Protein AF-M7TIU5-F1 (afdb_monomer_lite)

Structure (mmCIF, N/CA/C/O backbone):
data_AF-M7TIU5-F1
#
_entry.id   AF-M7TIU5-F1
#
loop_
_atom_site.group_PDB
_atom_site.id
_atom_site.type_symbol
_atom_site.label_atom_id
_atom_site.label_alt_id
_atom_site.label_comp_id
_atom_site.label_asym_id
_atom_site.label_entity_id
_atom_site.label_seq_id
_atom_site.pdbx_PDB_ins_code
_atom_site.Cartn_x
_atom_site.Cartn_y
_atom_site.Cartn_z
_atom_site.occupancy
_atom_site.B_iso_or_equiv
_atom_site.auth_seq_id
_atom_site.auth_comp_id
_atom_site.auth_asym_id
_atom_site.auth_atom_id
_atom_site.pdbx_PDB_model_num
ATOM 1 N N . MET A 1 1 ? -27.147 -1.876 1.266 1.00 72.75 1 MET A N 1
ATOM 2 C CA . MET A 1 1 ? -27.639 -2.413 2.553 1.00 72.75 1 MET A CA 1
ATOM 3 C C . MET A 1 1 ? -26.630 -2.234 3.693 1.00 72.75 1 MET A C 1
ATOM 5 O O . MET A 1 1 ? -26.844 -1.368 4.529 1.00 72.75 1 MET A O 1
ATOM 9 N N . LEU A 1 2 ? -25.518 -2.991 3.741 1.00 89.19 2 LEU A N 1
ATOM 10 C CA . LEU A 1 2 ? -24.588 -2.987 4.895 1.00 89.19 2 LEU A CA 1
ATOM 11 C C . LEU A 1 2 ? -24.022 -1.600 5.263 1.00 89.19 2 LEU A C 1
ATOM 13 O O . LEU A 1 2 ? -24.042 -1.226 6.431 1.00 89.19 2 LEU A O 1
ATOM 17 N N . LEU A 1 3 ? -23.571 -0.813 4.278 1.00 93.88 3 LEU A N 1
ATOM 18 C CA . LEU A 1 3 ? -23.063 0.546 4.515 1.00 93.88 3 LEU A CA 1
ATOM 19 C C . LEU A 1 3 ? -24.138 1.484 5.096 1.00 93.88 3 LEU A C 1
ATOM 21 O O . LEU A 1 3 ? -23.845 2.288 5.974 1.00 93.88 3 LEU A O 1
ATOM 25 N N . GLU A 1 4 ? -25.390 1.371 4.649 1.00 94.62 4 GLU A N 1
ATOM 26 C CA . GLU A 1 4 ? -26.491 2.223 5.123 1.00 94.62 4 GLU A CA 1
ATOM 27 C C . GLU A 1 4 ? -26.908 1.870 6.557 1.00 94.62 4 GLU A C 1
ATOM 29 O O . GLU A 1 4 ? -27.302 2.755 7.314 1.00 94.62 4 GLU A O 1
ATOM 34 N N . GLU A 1 5 ? -26.800 0.592 6.937 1.00 94.81 5 GLU A N 1
ATOM 35 C CA . GLU A 1 5 ? -26.970 0.123 8.317 1.00 94.81 5 GLU A CA 1
ATOM 36 C C . GLU A 1 5 ? -25.846 0.653 9.214 1.00 94.81 5 GLU A C 1
ATOM 38 O O . GLU A 1 5 ? -26.115 1.324 10.209 1.00 94.81 5 GLU A O 1
ATOM 43 N N . ALA A 1 6 ? -24.585 0.469 8.809 1.00 95.56 6 ALA A N 1
ATOM 44 C CA . ALA A 1 6 ? -23.428 0.977 9.543 1.00 95.56 6 ALA A CA 1
ATOM 45 C C . ALA A 1 6 ? -23.491 2.504 9.735 1.00 95.56 6 ALA A C 1
ATOM 47 O O . ALA A 1 6 ? -23.282 3.001 10.840 1.00 95.56 6 ALA A O 1
ATOM 48 N N . GLN A 1 7 ? -23.874 3.255 8.698 1.00 95.69 7 GLN A N 1
ATOM 49 C CA . GLN A 1 7 ? -24.090 4.701 8.787 1.00 95.69 7 GLN A CA 1
ATOM 50 C C . GLN A 1 7 ? -25.303 5.093 9.657 1.00 95.69 7 GLN A C 1
ATOM 52 O O . GLN A 1 7 ? -25.288 6.166 10.263 1.00 95.69 7 GLN A O 1
ATOM 57 N N . ARG A 1 8 ? -26.364 4.273 9.739 1.00 94.56 8 ARG A N 1
ATOM 58 C CA . ARG A 1 8 ? -27.481 4.503 10.679 1.00 94.56 8 ARG A CA 1
ATOM 59 C C . ARG A 1 8 ? -27.038 4.278 12.126 1.00 94.56 8 ARG A C 1
ATOM 61 O O . ARG A 1 8 ? -27.299 5.141 12.964 1.00 94.56 8 ARG A O 1
ATOM 68 N N . LEU A 1 9 ? -26.310 3.194 12.396 1.00 93.19 9 LEU A N 1
ATOM 69 C CA . LEU A 1 9 ? -25.728 2.908 13.709 1.00 93.19 9 LEU A CA 1
ATOM 70 C C . LEU A 1 9 ? -24.733 3.999 14.138 1.00 93.19 9 LEU A C 1
ATOM 72 O O . LEU A 1 9 ? -24.820 4.501 15.257 1.00 93.19 9 LEU A O 1
ATOM 76 N N . HIS A 1 10 ? -23.850 4.432 13.233 1.00 94.44 10 HIS A N 1
ATOM 77 C CA . HIS A 1 10 ? -22.884 5.510 13.473 1.00 94.44 10 HIS A CA 1
ATOM 78 C C . HIS A 1 10 ? -23.578 6.814 13.871 1.00 94.44 10 HIS A C 1
ATOM 80 O O . HIS A 1 10 ? -23.267 7.367 14.924 1.00 94.44 10 HIS A O 1
ATOM 86 N N . ARG A 1 11 ? -24.602 7.249 13.120 1.00 91.62 11 ARG A N 1
ATOM 87 C CA . ARG A 1 11 ? -25.400 8.437 13.476 1.00 91.62 11 ARG A CA 1
ATOM 88 C C . ARG A 1 11 ? -26.103 8.301 14.829 1.00 91.62 11 ARG A C 1
ATOM 90 O O . ARG A 1 11 ? -26.187 9.288 15.555 1.00 91.62 11 ARG A O 1
ATOM 97 N N . SER A 1 12 ? -26.572 7.105 15.190 1.00 88.81 12 SER A N 1
ATOM 98 C CA . SER A 1 12 ? -27.166 6.844 16.509 1.00 88.81 12 SER A CA 1
ATOM 99 C C . SER A 1 12 ? -26.137 6.996 17.636 1.00 88.81 12 SER A C 1
ATOM 101 O O . SER A 1 12 ? -26.387 7.699 18.614 1.00 88.81 12 SER A O 1
ATOM 103 N N . LEU A 1 13 ? -24.955 6.392 17.479 1.00 84.81 13 LEU A N 1
ATOM 104 C CA . LEU A 1 13 ? -23.859 6.457 18.453 1.00 84.81 13 LEU A CA 1
ATOM 105 C C . LEU A 1 13 ? -23.198 7.846 18.520 1.00 84.81 13 LEU A C 1
ATOM 107 O O . LEU A 1 13 ? -22.688 8.232 19.568 1.00 84.81 13 LEU A O 1
ATOM 111 N N . ALA A 1 14 ? -23.245 8.632 17.443 1.00 81.12 14 ALA A N 1
ATOM 112 C CA . ALA A 1 14 ? -22.856 10.040 17.448 1.00 81.12 14 ALA A CA 1
ATOM 113 C C . ALA A 1 14 ? -23.905 10.928 18.150 1.00 81.12 14 ALA A C 1
ATOM 115 O O . ALA A 1 14 ? -23.550 11.871 18.855 1.00 81.12 14 ALA A O 1
ATOM 116 N N . ALA A 1 15 ? -25.201 10.621 18.017 1.00 77.56 15 ALA A N 1
ATOM 117 C CA . ALA A 1 15 ? -26.271 11.382 18.664 1.00 77.56 15 ALA A CA 1
ATOM 118 C C . ALA A 1 15 ? -26.280 11.233 20.197 1.00 77.56 15 ALA A C 1
ATOM 120 O O . ALA A 1 15 ? -26.598 12.198 20.894 1.00 77.56 15 ALA A O 1
ATOM 121 N N . THR A 1 16 ? -25.886 10.071 20.732 1.00 72.25 16 THR A N 1
ATOM 122 C CA . THR A 1 16 ? -25.720 9.861 22.184 1.00 72.25 16 THR A CA 1
ATOM 123 C C . THR A 1 16 ? -24.448 10.509 22.748 1.00 72.25 16 THR A C 1
ATOM 125 O O . THR A 1 16 ? -24.384 10.786 23.943 1.00 72.25 16 THR A O 1
ATOM 128 N N . ARG A 1 17 ? -23.463 10.849 21.904 1.00 67.06 17 ARG A N 1
ATOM 129 C CA . ARG A 1 17 ? -22.182 11.482 22.288 1.00 67.06 17 ARG A CA 1
ATOM 130 C C . ARG A 1 17 ? -22.240 12.997 22.536 1.00 67.06 17 ARG A C 1
ATOM 132 O O . ARG A 1 17 ? -21.209 13.652 22.588 1.00 67.06 17 ARG A O 1
ATOM 139 N N . ARG A 1 18 ? -23.428 13.577 22.739 1.00 63.16 18 ARG A N 1
ATOM 140 C CA . ARG A 1 18 ? -23.609 15.025 22.998 1.00 63.16 18 ARG A CA 1
ATOM 141 C C . ARG A 1 18 ? -23.139 15.505 24.385 1.00 63.16 18 ARG A C 1
ATOM 143 O O . ARG A 1 18 ? -23.271 16.689 24.678 1.00 63.16 18 ARG A O 1
ATOM 150 N N . SER A 1 19 ? -22.608 14.621 25.234 1.00 61.06 19 SER A N 1
ATOM 151 C CA . SER A 1 19 ? -21.967 14.991 26.504 1.00 61.06 19 SER A CA 1
ATOM 152 C C . SER A 1 19 ? -20.455 15.188 26.300 1.00 61.06 19 SER A C 1
ATOM 154 O O . SER A 1 19 ? -19.825 14.314 25.702 1.00 61.06 19 SER A O 1
ATOM 156 N N . PRO A 1 20 ? -19.845 16.280 26.803 1.00 59.72 20 PRO A N 1
ATOM 157 C CA . PRO A 1 20 ? -18.478 16.682 26.445 1.00 59.72 20 PRO A CA 1
ATOM 158 C C . PRO A 1 20 ? -17.355 15.750 26.936 1.00 59.72 20 PRO A C 1
ATOM 160 O O . PRO A 1 20 ? -16.221 15.911 26.500 1.00 59.72 20 PRO A O 1
ATOM 163 N N . ASN A 1 21 ? -17.648 14.778 27.809 1.00 64.69 21 ASN A N 1
ATOM 164 C CA . ASN A 1 21 ? -16.647 13.931 28.478 1.00 64.69 21 ASN A CA 1
ATOM 165 C C . ASN A 1 21 ? -16.698 12.441 28.066 1.00 64.69 21 ASN A C 1
ATOM 167 O O . ASN A 1 21 ? -16.231 11.583 28.814 1.00 64.69 21 ASN A O 1
ATOM 171 N N . ILE A 1 22 ? -17.297 12.090 26.920 1.00 70.44 22 ILE A N 1
ATOM 172 C CA . ILE A 1 22 ? -17.420 10.682 26.494 1.00 70.44 22 ILE A CA 1
ATOM 173 C C . ILE A 1 22 ? -16.153 10.211 25.761 1.00 70.44 22 ILE A C 1
ATOM 175 O O . ILE A 1 22 ? -15.922 10.560 24.603 1.00 70.44 22 ILE A O 1
ATOM 179 N N . ILE A 1 23 ? -15.376 9.350 26.427 1.00 83.25 23 ILE A N 1
ATOM 180 C CA . ILE A 1 23 ? -14.294 8.559 25.821 1.00 83.25 23 ILE A CA 1
ATOM 181 C C . ILE A 1 23 ? -14.891 7.648 24.725 1.00 83.25 23 ILE A C 1
ATOM 183 O O . ILE A 1 23 ? -15.934 7.026 24.953 1.00 83.25 23 ILE A O 1
ATOM 187 N N . PRO A 1 24 ? -14.283 7.544 23.528 1.00 90.81 24 PRO A N 1
ATOM 188 C CA . PRO A 1 24 ? -14.736 6.614 22.501 1.00 90.81 24 PRO A CA 1
ATOM 189 C C . PRO A 1 24 ? -14.541 5.155 22.926 1.00 90.81 24 PRO A C 1
ATOM 191 O O . PRO A 1 24 ? -13.489 4.790 23.437 1.00 90.81 24 PRO A O 1
ATOM 194 N N . THR A 1 25 ? -15.530 4.304 22.647 1.00 92.06 25 THR A N 1
ATOM 195 C CA . THR A 1 25 ? -15.386 2.845 22.770 1.00 92.06 25 THR A CA 1
ATOM 196 C C . THR A 1 25 ? -14.756 2.238 21.510 1.00 92.06 25 THR A C 1
ATOM 198 O O . THR A 1 25 ? -14.868 2.805 20.415 1.00 92.06 25 THR A O 1
ATOM 201 N N . LEU A 1 26 ? -14.125 1.069 21.654 1.00 94.69 26 LEU A N 1
ATOM 202 C CA . LEU A 1 26 ? -13.448 0.354 20.567 1.00 94.69 26 LEU A CA 1
ATOM 203 C C . LEU A 1 26 ? -14.392 0.024 19.401 1.00 94.69 26 LEU A C 1
ATOM 205 O O . LEU A 1 26 ? -14.010 0.155 18.240 1.00 94.69 26 LEU A O 1
ATOM 209 N N . GLU A 1 27 ? -15.635 -0.348 19.700 1.00 93.94 27 GLU A N 1
ATOM 210 C CA . GLU A 1 27 ? -16.649 -0.749 18.719 1.00 93.94 27 GLU A CA 1
ATOM 211 C C . GLU A 1 27 ? -17.009 0.417 17.788 1.00 93.94 27 GLU A C 1
ATOM 213 O O . GLU A 1 27 ? -17.284 0.214 16.608 1.00 93.94 27 GLU A O 1
ATOM 218 N N . PHE A 1 28 ? -16.956 1.660 18.283 1.00 93.81 28 PHE A N 1
ATOM 219 C CA . PHE A 1 28 ? -17.175 2.845 17.453 1.00 93.81 28 PHE A CA 1
ATOM 220 C C . PHE A 1 28 ? -15.957 3.161 16.573 1.00 93.81 28 PHE A C 1
ATOM 222 O O . PHE A 1 28 ? -16.129 3.499 15.405 1.00 93.81 28 PHE A O 1
ATOM 229 N N . CYS A 1 29 ? -14.732 2.973 17.080 1.00 96.06 29 CYS A N 1
ATOM 230 C CA . CYS A 1 29 ? -13.514 3.072 16.266 1.00 96.06 29 CYS A CA 1
ATOM 231 C C . CYS A 1 29 ? -13.527 2.033 15.126 1.00 96.06 29 CYS A C 1
ATOM 233 O O . CYS A 1 29 ? -13.230 2.361 13.976 1.00 96.06 29 CYS A O 1
ATOM 235 N N . GLN A 1 30 ? -13.938 0.796 15.430 1.00 97.00 30 GLN A N 1
ATOM 236 C CA . GLN A 1 30 ? -14.136 -0.280 14.455 1.00 97.00 30 GLN A CA 1
ATOM 237 C C . GLN A 1 30 ? -15.261 0.040 13.456 1.00 97.00 30 GLN A C 1
ATOM 239 O O . GLN A 1 30 ? -15.095 -0.205 12.263 1.00 97.00 30 GLN A O 1
ATOM 244 N N . LEU A 1 31 ? -16.377 0.626 13.904 1.00 97.19 31 LEU A N 1
ATOM 245 C CA . LEU A 1 31 ? -17.494 1.018 13.039 1.00 97.19 31 LEU A CA 1
ATOM 246 C C . LEU A 1 31 ? -17.096 2.114 12.039 1.00 97.19 31 LEU A C 1
ATOM 248 O O . LEU A 1 31 ? -17.361 1.969 10.845 1.00 97.19 31 LEU A O 1
ATOM 252 N N . SER A 1 32 ? -16.422 3.175 12.488 1.00 97.69 32 SER A N 1
ATOM 253 C CA . SER A 1 32 ? -15.904 4.219 11.593 1.00 97.69 32 SER A CA 1
ATOM 254 C C . SER A 1 32 ? -14.872 3.657 10.609 1.00 97.69 32 SER A C 1
ATOM 256 O O . SER A 1 32 ? -14.921 3.972 9.419 1.00 97.69 32 SER A O 1
ATOM 258 N N . PHE A 1 33 ? -14.002 2.743 11.057 1.00 98.31 33 PHE A N 1
ATOM 259 C CA . PHE A 1 33 ? -13.060 2.047 10.177 1.00 98.31 33 PHE A CA 1
ATOM 260 C C . PHE A 1 33 ? -13.762 1.146 9.141 1.00 98.31 33 PHE A C 1
ATOM 262 O O . PHE A 1 33 ? -13.376 1.128 7.973 1.00 98.31 33 PHE A O 1
ATOM 269 N N . PHE A 1 34 ? -14.838 0.453 9.520 1.00 98.06 34 PHE A N 1
ATOM 270 C CA . PHE A 1 34 ? -15.660 -0.342 8.600 1.00 98.06 34 PHE A CA 1
ATOM 271 C C . PHE A 1 34 ? -16.375 0.530 7.554 1.00 98.06 34 PHE A C 1
ATOM 273 O O . PHE A 1 34 ? -16.419 0.176 6.373 1.00 98.06 34 PHE A O 1
ATOM 280 N N . ILE A 1 35 ? -16.890 1.698 7.954 1.00 98.25 35 ILE A N 1
ATOM 281 C CA . ILE A 1 35 ? -17.507 2.669 7.036 1.00 98.25 35 ILE A CA 1
ATOM 282 C C . ILE A 1 35 ? -16.455 3.244 6.071 1.00 98.25 35 ILE A C 1
ATOM 284 O O . ILE A 1 35 ? -16.725 3.342 4.871 1.00 98.25 35 ILE A O 1
ATOM 288 N N . TYR A 1 36 ? -15.236 3.531 6.549 1.00 97.81 36 TYR A N 1
ATOM 289 C CA . TYR A 1 36 ? -14.087 3.834 5.687 1.00 97.81 36 TYR A CA 1
ATOM 290 C C . TYR A 1 36 ? -13.834 2.714 4.668 1.00 97.81 36 TYR A C 1
ATOM 292 O O . TYR A 1 36 ? -13.781 2.997 3.471 1.00 97.81 36 TYR A O 1
ATOM 300 N N . ALA A 1 37 ? -13.713 1.460 5.113 1.00 96.12 37 ALA A N 1
ATOM 301 C CA . ALA A 1 37 ? -13.405 0.326 4.244 1.00 96.12 37 ALA A CA 1
ATOM 302 C C . ALA A 1 37 ? -14.476 0.133 3.154 1.00 96.12 37 ALA A C 1
ATOM 304 O O . ALA A 1 37 ? -14.145 -0.080 1.987 1.00 96.12 37 ALA A O 1
ATOM 305 N N . CYS A 1 38 ? -15.754 0.311 3.502 1.00 96.00 38 CYS A N 1
ATOM 306 C CA . CYS A 1 38 ? -16.856 0.328 2.540 1.00 96.00 38 CYS A CA 1
ATOM 307 C C . CYS A 1 38 ? -16.714 1.465 1.512 1.00 96.00 38 CYS A C 1
ATOM 309 O O . CYS A 1 38 ? -16.858 1.232 0.313 1.00 96.00 38 CYS A O 1
ATOM 311 N N . HIS A 1 39 ? -16.408 2.692 1.947 1.00 95.62 39 HIS A N 1
ATOM 312 C CA . HIS A 1 39 ? -16.199 3.814 1.026 1.00 95.62 39 HIS A CA 1
ATOM 313 C C . HIS A 1 39 ? -14.940 3.662 0.162 1.00 95.62 39 HIS A C 1
ATOM 315 O O . HIS A 1 39 ? -14.949 4.105 -0.984 1.00 95.62 39 HIS A O 1
ATOM 321 N N . ALA A 1 40 ? -13.887 3.017 0.668 1.00 93.12 40 ALA A N 1
ATOM 322 C CA . ALA A 1 40 ? -12.690 2.692 -0.100 1.00 93.12 40 ALA A CA 1
ATOM 323 C C . ALA A 1 40 ? -12.988 1.643 -1.185 1.00 93.12 40 ALA A C 1
ATOM 325 O O . ALA A 1 40 ? -12.634 1.855 -2.340 1.00 93.12 40 ALA A O 1
ATOM 326 N N . ALA A 1 41 ? -13.711 0.568 -0.848 1.00 90.81 41 ALA A N 1
ATOM 327 C CA . ALA A 1 41 ? -14.136 -0.457 -1.806 1.00 90.81 41 ALA A CA 1
ATOM 328 C C . ALA A 1 41 ? -15.077 0.088 -2.901 1.00 90.81 41 ALA A C 1
ATOM 330 O O . ALA A 1 41 ? -15.051 -0.391 -4.032 1.00 90.81 41 ALA A O 1
ATOM 331 N N . LEU A 1 42 ? -15.875 1.114 -2.581 1.00 91.38 42 LEU A N 1
ATOM 332 C CA . LEU A 1 42 ? -16.732 1.838 -3.529 1.00 91.38 42 LEU A CA 1
ATOM 333 C C . LEU A 1 42 ? -16.011 2.974 -4.285 1.00 91.38 42 LEU A C 1
ATOM 335 O O . LEU A 1 42 ? -16.658 3.699 -5.033 1.00 91.38 42 LEU A O 1
ATOM 339 N N . MET A 1 43 ? -14.702 3.175 -4.089 1.00 89.94 43 MET A N 1
ATOM 340 C CA . MET A 1 43 ? -13.922 4.284 -4.675 1.00 89.94 43 MET A CA 1
ATOM 341 C C . MET A 1 43 ? -14.464 5.693 -4.332 1.00 89.94 43 MET A C 1
ATOM 343 O O . MET A 1 43 ? -14.179 6.678 -5.008 1.00 89.94 43 MET A O 1
ATOM 347 N N . HIS A 1 44 ? -15.215 5.838 -3.235 1.00 94.06 44 HIS A N 1
ATOM 348 C CA . HIS A 1 44 ? -15.734 7.121 -2.746 1.00 94.06 44 HIS A CA 1
ATOM 349 C C . HIS A 1 44 ? -14.641 7.887 -1.972 1.00 94.06 44 HIS A C 1
ATOM 351 O O . HIS A 1 44 ? -14.772 8.137 -0.771 1.00 94.06 44 HIS A O 1
ATOM 357 N N . HIS A 1 45 ? -13.542 8.243 -2.647 1.00 92.56 45 HIS A N 1
ATOM 358 C CA . HIS A 1 45 ? -12.270 8.661 -2.036 1.00 92.56 45 HIS A CA 1
ATOM 359 C C . HIS A 1 45 ? -12.400 9.728 -0.932 1.00 92.56 45 HIS A C 1
ATOM 361 O O . HIS A 1 45 ? -11.825 9.563 0.142 1.00 92.56 45 HIS A O 1
ATOM 367 N N . SER A 1 46 ? -13.191 10.786 -1.146 1.00 95.06 46 SER A N 1
ATOM 368 C CA . SER A 1 46 ? -13.384 11.860 -0.156 1.00 95.06 46 SER A CA 1
ATOM 369 C C . SER A 1 46 ? -14.127 11.400 1.105 1.00 95.06 46 SER A C 1
ATOM 371 O O . SER A 1 46 ? -13.795 11.838 2.204 1.00 95.06 46 SER A O 1
ATOM 373 N N . GLN A 1 47 ? -15.100 10.492 0.966 1.00 97.12 47 GLN A N 1
ATOM 374 C CA . GLN A 1 47 ? -15.813 9.897 2.104 1.00 97.12 47 GLN A CA 1
ATOM 375 C C . GLN A 1 47 ? -14.922 8.887 2.833 1.00 97.12 47 GLN A C 1
ATOM 377 O O . GLN A 1 47 ? -14.869 8.880 4.059 1.00 97.12 47 GLN A O 1
ATOM 382 N N . ALA A 1 48 ? -14.153 8.089 2.085 1.00 96.88 48 ALA A N 1
ATOM 383 C CA . ALA A 1 48 ? -13.149 7.200 2.657 1.00 96.88 48 ALA A CA 1
ATOM 384 C C . ALA A 1 48 ? -12.132 7.993 3.499 1.00 96.88 48 ALA A C 1
ATOM 386 O O . ALA A 1 48 ? -11.874 7.628 4.641 1.00 96.88 48 ALA A O 1
ATOM 387 N N . PHE A 1 49 ? -11.619 9.119 2.990 1.00 97.31 49 PHE A N 1
ATOM 388 C CA . PHE A 1 49 ? -10.704 9.981 3.741 1.00 97.31 49 PHE A CA 1
ATOM 389 C C . PHE A 1 49 ? -11.320 10.536 5.033 1.00 97.31 49 PHE A C 1
ATOM 391 O O . PHE A 1 49 ? -10.658 10.537 6.071 1.00 97.31 49 PHE A O 1
ATOM 398 N N . PHE A 1 50 ? -12.583 10.979 4.982 1.00 97.62 50 PHE A N 1
ATOM 399 C CA . PHE A 1 50 ? -13.304 11.491 6.149 1.00 97.62 50 PHE A CA 1
ATOM 400 C C . PHE A 1 50 ? -13.428 10.430 7.252 1.00 97.62 50 PHE A C 1
ATOM 402 O O . PHE A 1 50 ? -12.957 10.652 8.366 1.00 97.62 50 PHE A O 1
ATOM 409 N N . PHE A 1 51 ? -13.982 9.254 6.938 1.00 98.06 51 PHE A N 1
ATOM 410 C CA . PHE A 1 51 ? -14.171 8.190 7.930 1.00 98.06 51 PHE A CA 1
ATOM 411 C C . PHE A 1 51 ? -12.851 7.559 8.396 1.00 98.06 51 PHE A C 1
ATOM 413 O O . PHE A 1 51 ? -12.761 7.116 9.537 1.00 98.06 51 PHE A O 1
ATOM 420 N N . LEU A 1 52 ? -11.803 7.576 7.565 1.00 98.38 52 LEU A N 1
ATOM 421 C CA . LEU A 1 52 ? -10.458 7.163 7.972 1.00 98.38 52 LEU A CA 1
ATOM 422 C C . LEU A 1 52 ? -9.849 8.145 8.978 1.00 98.38 52 LEU A C 1
ATOM 424 O O . LEU A 1 52 ? -9.284 7.713 9.979 1.00 98.38 52 LEU A O 1
ATOM 428 N N . ARG A 1 53 ? -10.004 9.460 8.754 1.00 97.94 53 ARG A N 1
ATOM 429 C CA . ARG A 1 53 ? -9.579 10.477 9.729 1.00 97.94 53 ARG A CA 1
ATOM 430 C C . ARG A 1 53 ? -10.355 10.339 11.031 1.00 97.94 53 ARG A C 1
ATOM 432 O O . ARG A 1 53 ? -9.741 10.354 12.090 1.00 97.94 53 ARG A O 1
ATOM 439 N N . GLU A 1 54 ? -11.673 10.164 10.945 1.00 96.75 54 GLU A N 1
ATOM 440 C CA . GLU A 1 54 ? -12.531 9.955 12.109 1.00 96.75 54 GLU A CA 1
ATOM 441 C C . GLU A 1 54 ? -12.080 8.721 12.906 1.00 96.75 54 GLU A C 1
ATOM 443 O O . GLU A 1 54 ? -11.802 8.842 14.095 1.00 96.75 54 GLU A O 1
ATOM 448 N N . ALA A 1 55 ? -11.903 7.564 12.259 1.00 97.75 55 ALA A N 1
ATOM 449 C CA . ALA A 1 55 ? -11.443 6.339 12.911 1.00 97.75 55 ALA A CA 1
ATOM 450 C C . ALA A 1 55 ? -10.054 6.493 13.566 1.00 97.75 55 ALA A C 1
ATOM 452 O O . ALA A 1 55 ? -9.866 6.046 14.698 1.00 97.75 55 ALA A O 1
ATOM 453 N N . THR A 1 56 ? -9.108 7.179 12.909 1.00 97.50 56 THR A N 1
ATOM 454 C CA . THR A 1 56 ? -7.800 7.515 13.498 1.00 97.50 56 THR A CA 1
ATOM 455 C C . THR A 1 56 ? -7.943 8.420 14.724 1.00 97.50 56 THR A C 1
ATOM 457 O O . THR A 1 56 ? -7.380 8.113 15.772 1.00 97.50 56 THR A O 1
ATOM 460 N N . THR A 1 57 ? -8.711 9.510 14.642 1.00 95.69 57 THR A N 1
ATOM 461 C CA . THR A 1 57 ? -8.911 10.437 15.771 1.00 95.69 57 THR A CA 1
ATOM 462 C C . THR A 1 57 ? -9.638 9.768 16.939 1.00 95.69 57 THR A C 1
ATOM 464 O O . THR A 1 57 ? -9.268 9.985 18.089 1.00 95.69 57 THR A O 1
ATOM 467 N N . LEU A 1 58 ? -10.624 8.910 16.667 1.00 94.62 58 LEU A N 1
ATOM 468 C CA . LEU A 1 58 ? -11.307 8.114 17.687 1.00 94.62 58 LEU A CA 1
ATOM 469 C C . LEU A 1 58 ? -10.354 7.120 18.359 1.00 94.62 58 LEU A C 1
ATOM 471 O O . LEU A 1 58 ? -10.378 6.999 19.580 1.00 94.62 58 LEU A O 1
ATOM 475 N N . TYR A 1 59 ? -9.476 6.461 17.596 1.00 95.62 59 TYR A N 1
ATOM 476 C CA . TYR A 1 59 ? -8.441 5.595 18.160 1.00 95.62 59 TYR A CA 1
ATOM 477 C C . TYR A 1 59 ? -7.439 6.379 19.024 1.00 95.62 59 TYR A C 1
ATOM 479 O O . TYR A 1 59 ? -7.088 5.936 20.111 1.00 95.62 59 TYR A O 1
ATOM 487 N N . MET A 1 60 ? -7.017 7.573 18.597 1.00 93.94 60 MET A N 1
ATOM 488 C CA . MET A 1 60 ? -6.113 8.438 19.374 1.00 93.94 60 MET A CA 1
ATOM 489 C C . MET A 1 60 ? -6.727 8.968 20.684 1.00 93.94 60 MET A C 1
ATOM 491 O O . MET A 1 60 ? -5.994 9.464 21.535 1.00 93.94 60 MET A O 1
ATOM 495 N N . LEU A 1 61 ? -8.050 8.873 20.847 1.00 92.69 61 LEU A N 1
ATOM 496 C CA . LEU A 1 61 ? -8.790 9.259 22.053 1.00 92.69 61 LEU A CA 1
ATOM 497 C C . LEU A 1 61 ? -9.264 8.047 22.885 1.00 92.69 61 LEU A C 1
ATOM 499 O O . LEU A 1 61 ? -9.893 8.229 23.927 1.00 92.69 61 LEU A O 1
ATOM 503 N N . LEU A 1 62 ? -8.990 6.817 22.437 1.00 92.56 62 LEU A N 1
ATOM 504 C CA . LEU A 1 62 ? -9.357 5.572 23.115 1.00 92.56 62 LEU A CA 1
ATOM 505 C C . LEU A 1 62 ? -8.406 5.307 24.292 1.00 92.56 62 LEU A C 1
ATOM 507 O O . LEU A 1 62 ? -7.207 5.116 24.088 1.00 92.56 62 LEU A O 1
ATOM 511 N N . ARG A 1 63 ? -8.945 5.223 25.515 1.00 90.62 63 ARG A N 1
ATOM 512 C CA . ARG A 1 63 ? -8.193 4.773 26.701 1.00 90.62 63 ARG A CA 1
ATOM 513 C C . ARG A 1 63 ? -7.980 3.262 26.638 1.00 90.62 63 ARG A C 1
ATOM 515 O O . ARG A 1 63 ? -8.775 2.479 27.152 1.00 90.62 63 ARG A O 1
ATOM 522 N N . ARG A 1 64 ? -6.927 2.853 25.930 1.00 88.69 64 ARG A N 1
ATOM 523 C CA . ARG A 1 64 ? -6.536 1.451 25.699 1.00 88.69 64 ARG A CA 1
ATOM 524 C C . ARG A 1 64 ? -6.252 0.706 27.008 1.00 88.69 64 ARG A C 1
ATOM 526 O O . ARG A 1 64 ? -6.480 -0.494 27.089 1.00 88.69 64 ARG A O 1
ATOM 533 N N . GLU A 1 65 ? -5.774 1.429 28.011 1.00 87.69 65 GLU A N 1
ATOM 534 C CA . GLU A 1 65 ? -5.477 0.979 29.369 1.00 87.69 65 GLU A CA 1
ATOM 535 C C . GLU A 1 65 ? -6.711 0.560 30.191 1.00 87.69 65 GLU A C 1
ATOM 537 O O . GLU A 1 65 ? -6.564 -0.235 31.115 1.00 87.69 65 GLU A O 1
ATOM 542 N N . ASP A 1 66 ? -7.916 1.021 29.830 1.00 90.75 66 ASP A N 1
ATOM 543 C CA . ASP A 1 66 ? -9.178 0.616 30.475 1.00 90.75 66 ASP A CA 1
ATOM 544 C C . ASP A 1 66 ? -9.771 -0.683 29.890 1.00 90.75 66 ASP A C 1
ATOM 546 O O . ASP A 1 66 ? -10.755 -1.211 30.412 1.00 90.75 66 ASP A O 1
ATOM 550 N N . LEU A 1 67 ? -9.252 -1.164 28.754 1.00 91.44 67 LEU A N 1
ATOM 551 C CA . LEU A 1 67 ? -9.878 -2.239 27.981 1.00 91.44 67 LEU A CA 1
ATOM 552 C C . LEU A 1 67 ? -9.617 -3.624 28.584 1.00 91.44 67 LEU A C 1
ATOM 554 O O . LEU A 1 67 ? -8.526 -3.926 29.068 1.00 91.44 67 LEU A O 1
ATOM 558 N N . ALA A 1 68 ? -10.599 -4.522 28.449 1.00 92.31 68 ALA A N 1
ATOM 559 C CA . ALA A 1 68 ? -10.383 -5.943 28.710 1.00 92.31 68 ALA A CA 1
ATOM 560 C C . ALA A 1 68 ? -9.285 -6.506 27.773 1.00 92.31 68 ALA A C 1
ATOM 562 O O . ALA A 1 68 ? -9.173 -6.034 26.638 1.00 92.31 68 ALA A O 1
ATOM 563 N N . PRO A 1 69 ? -8.504 -7.533 28.171 1.00 86.62 69 PRO A N 1
ATOM 564 C CA . PRO A 1 69 ? -7.348 -7.999 27.392 1.00 86.62 69 PRO A CA 1
ATOM 565 C C . PRO A 1 69 ? -7.642 -8.344 25.922 1.00 86.62 69 PRO A C 1
ATOM 567 O O . PRO A 1 69 ? -6.851 -8.009 25.042 1.00 86.62 69 PRO A O 1
ATOM 570 N N . GLU A 1 70 ? -8.800 -8.944 25.631 1.00 85.75 70 GLU A N 1
ATOM 571 C CA . GLU A 1 70 ? -9.245 -9.232 24.257 1.00 85.75 70 GLU A CA 1
ATOM 572 C C . GLU A 1 70 ? -9.544 -7.950 23.459 1.00 85.75 70 GLU A C 1
ATOM 574 O O . GLU A 1 70 ? -9.148 -7.826 22.300 1.00 85.75 70 GLU A O 1
ATOM 579 N N . GLN A 1 71 ? -10.192 -6.956 24.078 1.00 88.00 71 GLN A N 1
ATOM 580 C CA . GLN A 1 71 ? -10.434 -5.648 23.460 1.00 88.00 71 GLN A CA 1
ATOM 581 C C . GLN A 1 71 ? -9.121 -4.880 23.245 1.00 88.00 71 GLN A C 1
ATOM 583 O O . GLN A 1 71 ? -8.954 -4.263 22.197 1.00 88.00 71 GLN A O 1
ATOM 588 N N . ALA A 1 72 ? -8.162 -4.953 24.173 1.00 88.56 72 ALA A N 1
ATOM 589 C CA . ALA A 1 72 ? -6.834 -4.366 23.993 1.00 88.56 72 ALA A CA 1
ATOM 590 C C . ALA A 1 72 ? -6.083 -5.009 22.807 1.00 88.56 72 ALA A C 1
ATOM 592 O O . ALA A 1 72 ? -5.528 -4.298 21.970 1.00 88.56 72 ALA A O 1
ATOM 593 N N . LEU A 1 73 ? -6.146 -6.337 22.659 1.00 87.44 73 LEU A N 1
ATOM 594 C CA . LEU A 1 73 ? -5.581 -7.054 21.509 1.00 87.44 73 LEU A CA 1
ATOM 595 C C . LEU A 1 73 ? -6.264 -6.668 20.181 1.00 87.44 73 LEU A C 1
ATOM 597 O O . LEU A 1 73 ? -5.600 -6.486 19.158 1.00 87.44 73 LEU A O 1
ATOM 601 N N . LEU A 1 74 ? -7.588 -6.490 20.180 1.00 90.44 74 LEU A N 1
ATOM 602 C CA . LEU A 1 74 ? -8.328 -5.994 19.015 1.00 90.44 74 LEU A CA 1
ATOM 603 C C . LEU A 1 74 ? -8.021 -4.517 18.703 1.00 90.44 74 LEU A C 1
ATOM 605 O O . LEU A 1 74 ? -7.999 -4.143 17.528 1.00 90.44 74 LEU A O 1
ATOM 609 N N . ALA A 1 75 ? -7.735 -3.694 19.714 1.00 94.00 75 ALA A N 1
ATOM 610 C CA . ALA A 1 75 ? -7.258 -2.323 19.546 1.00 94.00 75 ALA A 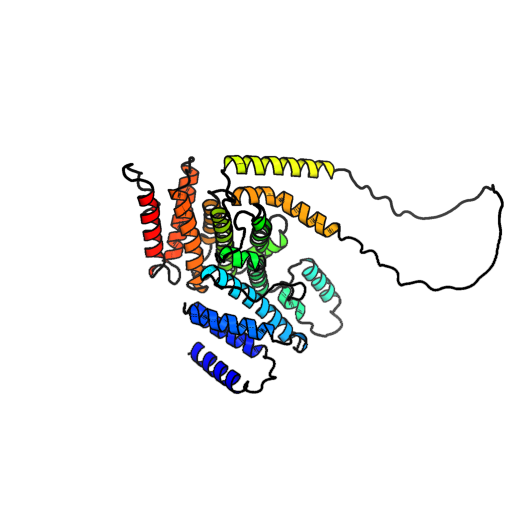CA 1
ATOM 611 C C . ALA A 1 75 ? -5.858 -2.294 18.903 1.00 94.00 75 ALA A C 1
ATOM 613 O O . ALA A 1 75 ? -5.635 -1.527 17.969 1.00 94.00 75 ALA A O 1
ATOM 614 N N . ASP A 1 76 ? -4.954 -3.192 19.302 1.00 92.31 76 ASP A N 1
ATOM 615 C CA . ASP A 1 76 ? -3.607 -3.312 18.723 1.00 92.31 76 ASP A CA 1
ATOM 616 C C . ASP A 1 76 ? -3.641 -3.702 17.241 1.00 92.31 76 ASP A C 1
ATOM 618 O O . ASP A 1 76 ? -2.908 -3.144 16.418 1.00 92.31 76 ASP A O 1
ATOM 622 N N . ARG A 1 77 ? -4.547 -4.614 16.868 1.00 92.81 77 ARG A N 1
ATOM 623 C CA . ARG A 1 77 ? -4.813 -4.941 15.459 1.00 92.81 77 ARG A CA 1
ATOM 624 C C . ARG A 1 77 ? -5.418 -3.745 14.714 1.00 92.81 77 ARG A C 1
ATOM 626 O O . ARG A 1 77 ? -5.004 -3.461 13.591 1.00 92.81 77 ARG A O 1
ATOM 633 N N . LEU A 1 78 ? -6.349 -3.010 15.330 1.00 96.31 78 LEU A N 1
ATOM 634 C CA . LEU A 1 78 ? -6.952 -1.816 14.727 1.00 96.31 78 LEU A CA 1
ATOM 635 C C . LEU A 1 78 ? -5.923 -0.694 14.504 1.00 96.31 78 LEU A C 1
ATOM 637 O O . LEU A 1 78 ? -5.948 -0.074 13.444 1.00 96.31 78 LEU A O 1
ATOM 641 N N . PHE A 1 79 ? -4.978 -0.479 15.426 1.00 97.12 79 PHE A N 1
ATOM 642 C CA . PHE A 1 79 ? -3.864 0.458 15.243 1.00 97.12 79 PHE A CA 1
ATOM 643 C C . PHE A 1 79 ? -3.077 0.146 13.968 1.00 97.12 79 PHE A C 1
ATOM 645 O O . PHE A 1 79 ? -2.897 1.020 13.122 1.00 97.12 79 PHE A O 1
ATOM 652 N N . TRP A 1 80 ? -2.658 -1.109 13.783 1.00 96.38 80 TRP A N 1
ATOM 653 C CA . TRP A 1 80 ? -1.901 -1.503 12.594 1.00 96.38 80 TRP A CA 1
ATOM 654 C C . TRP A 1 80 ? -2.737 -1.447 11.306 1.00 96.38 80 TRP A C 1
ATOM 656 O O . TRP A 1 80 ? -2.215 -1.062 10.259 1.00 96.38 80 TRP A O 1
ATOM 666 N N . ALA A 1 81 ? -4.043 -1.723 11.374 1.00 97.25 81 ALA A N 1
ATOM 667 C CA . ALA A 1 81 ? -4.954 -1.560 10.241 1.00 97.25 81 ALA A CA 1
ATOM 668 C C . ALA A 1 81 ? -5.134 -0.079 9.844 1.00 97.25 81 ALA A C 1
ATOM 670 O O . ALA A 1 81 ? -5.105 0.247 8.652 1.00 97.25 81 ALA A O 1
ATOM 671 N N . LEU A 1 82 ? -5.250 0.824 10.825 1.00 98.38 82 LEU A N 1
ATOM 672 C CA . LEU A 1 82 ? -5.283 2.275 10.622 1.00 98.38 82 LEU A CA 1
ATOM 673 C C . LEU A 1 82 ? -3.951 2.792 10.063 1.00 98.38 82 LEU A C 1
ATOM 675 O O . LEU A 1 82 ? -3.965 3.545 9.095 1.00 98.38 82 LEU A O 1
ATOM 679 N N . VAL A 1 83 ? -2.808 2.338 10.593 1.00 98.06 83 VAL A N 1
ATOM 680 C CA . VAL A 1 83 ? -1.461 2.680 10.096 1.00 98.06 83 VAL A CA 1
ATOM 681 C C . VAL A 1 83 ? -1.318 2.360 8.606 1.00 98.06 83 VAL A C 1
ATOM 683 O O . VAL A 1 83 ? -0.921 3.236 7.835 1.00 98.06 83 VAL A O 1
ATOM 686 N N . VAL A 1 84 ? -1.669 1.134 8.200 1.00 98.00 84 VAL A N 1
ATOM 687 C CA . VAL A 1 84 ? -1.638 0.670 6.801 1.00 98.00 84 VAL A CA 1
ATOM 688 C C . VAL A 1 84 ? -2.572 1.511 5.927 1.00 98.00 84 VAL A C 1
ATOM 690 O O . VAL A 1 84 ? -2.173 2.004 4.870 1.00 98.00 84 VAL A O 1
ATOM 693 N N . SER A 1 85 ? -3.808 1.713 6.386 1.00 98.00 85 SER A N 1
ATOM 694 C CA . SER A 1 85 ? -4.850 2.421 5.638 1.00 98.00 85 SER A CA 1
ATOM 695 C C . SER A 1 85 ? -4.522 3.900 5.436 1.00 98.00 85 SER A C 1
ATOM 697 O O . SER A 1 85 ? -4.599 4.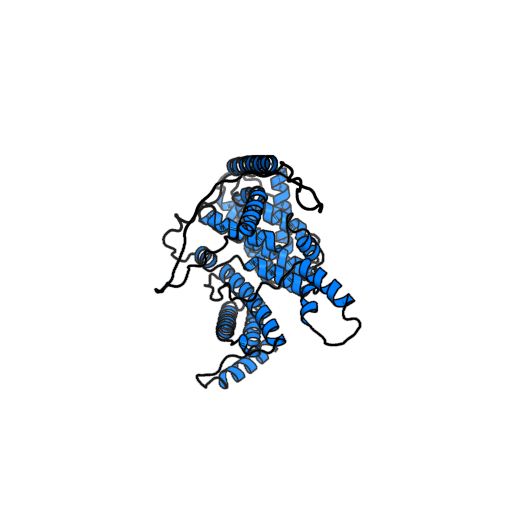402 4.314 1.00 98.00 85 SER A O 1
ATOM 699 N N . GLU A 1 86 ? -4.108 4.598 6.498 1.00 97.81 86 GLU A N 1
ATOM 700 C CA . GLU A 1 86 ? -3.772 6.023 6.465 1.00 97.81 86 GLU A CA 1
ATOM 701 C C . GLU A 1 86 ? -2.574 6.282 5.549 1.00 97.81 86 GLU A C 1
ATOM 703 O O . GLU A 1 86 ? -2.642 7.172 4.706 1.00 97.81 86 GLU A O 1
ATOM 708 N N . ARG A 1 87 ? -1.524 5.453 5.621 1.00 98.06 87 ARG A N 1
ATOM 709 C CA . ARG A 1 87 ? -0.323 5.593 4.779 1.00 98.06 87 ARG A CA 1
ATOM 710 C C . ARG A 1 87 ? -0.584 5.234 3.316 1.00 98.06 87 ARG A C 1
ATOM 712 O O . ARG A 1 87 ? -0.165 5.974 2.427 1.00 98.06 87 ARG A O 1
ATOM 719 N N . SER A 1 88 ? -1.335 4.164 3.041 1.00 97.12 88 SER A N 1
ATOM 720 C CA . SER A 1 88 ? -1.724 3.818 1.666 1.00 97.12 88 SER A CA 1
ATOM 721 C C . SER A 1 88 ? -2.594 4.908 1.028 1.00 97.12 88 SER A C 1
ATOM 723 O O . SER A 1 88 ? -2.448 5.188 -0.162 1.00 97.12 88 SER A O 1
ATOM 725 N N . HIS A 1 89 ? -3.475 5.546 1.805 1.00 95.38 89 HIS A N 1
ATOM 726 C CA . HIS A 1 89 ? -4.319 6.645 1.337 1.00 95.38 89 HIS A CA 1
ATOM 727 C C . HIS A 1 89 ? -3.534 7.966 1.197 1.00 95.38 89 HIS A C 1
ATOM 729 O O . HIS A 1 89 ? -3.742 8.707 0.236 1.00 95.38 89 HIS A O 1
ATOM 735 N N . ALA A 1 90 ? -2.596 8.238 2.108 1.00 96.50 90 ALA A N 1
ATOM 736 C CA . ALA A 1 90 ? -1.696 9.392 2.074 1.00 96.50 90 ALA A CA 1
ATOM 737 C C . ALA A 1 90 ? -0.830 9.424 0.809 1.00 96.50 90 ALA A C 1
ATOM 739 O O . ALA A 1 90 ? -0.744 10.465 0.152 1.00 96.50 90 ALA A O 1
ATOM 740 N N . ILE A 1 91 ? -0.266 8.272 0.425 1.00 96.94 91 ILE A N 1
ATOM 741 C CA . ILE A 1 91 ? 0.454 8.104 -0.841 1.00 96.94 91 ILE A CA 1
ATOM 742 C C . ILE A 1 91 ? -0.508 8.309 -2.017 1.00 96.94 91 ILE A C 1
ATOM 744 O O . ILE A 1 91 ? -0.328 9.243 -2.797 1.00 96.94 91 ILE A O 1
ATOM 748 N N . ARG A 1 92 ? -1.561 7.485 -2.129 1.00 94.12 92 ARG A N 1
ATOM 749 C CA . ARG A 1 92 ? -2.411 7.441 -3.332 1.00 94.12 92 ARG A CA 1
ATOM 750 C C . ARG A 1 92 ? -3.115 8.767 -3.642 1.00 94.12 92 ARG A C 1
ATOM 752 O O . ARG A 1 92 ? -3.247 9.115 -4.810 1.00 94.12 92 ARG A O 1
ATOM 759 N N . TYR A 1 93 ? -3.541 9.511 -2.619 1.00 93.25 93 TYR A N 1
ATOM 760 C CA . TYR A 1 93 ? -4.382 10.704 -2.783 1.00 93.25 93 TYR A CA 1
ATOM 761 C C . TYR A 1 93 ? -3.723 12.011 -2.325 1.00 93.25 93 TYR A C 1
ATOM 763 O O . TYR A 1 93 ? -4.412 13.027 -2.273 1.00 93.25 93 TYR A O 1
ATOM 771 N N . ARG A 1 94 ? -2.419 12.005 -1.995 1.00 92.56 94 ARG A N 1
ATOM 772 C CA . ARG A 1 94 ? -1.675 13.157 -1.441 1.00 92.56 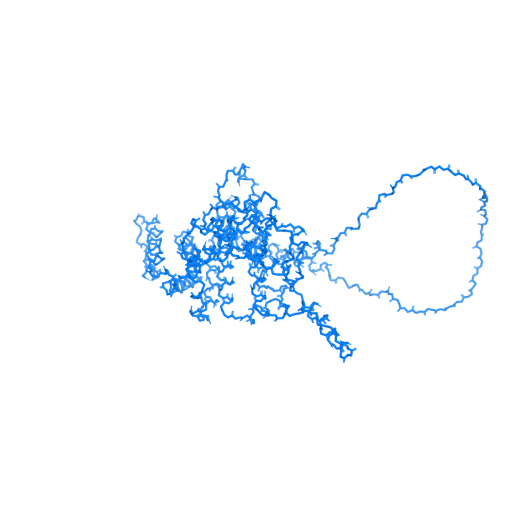94 ARG A CA 1
ATOM 773 C C . ARG A 1 94 ? -2.413 13.768 -0.243 1.00 92.56 94 ARG A C 1
ATOM 775 O O . ARG A 1 94 ? -3.099 14.790 -0.346 1.00 92.56 94 ARG A O 1
ATOM 782 N N . ARG A 1 95 ? -2.339 13.078 0.895 1.00 91.94 95 ARG A N 1
ATOM 783 C CA . ARG A 1 95 ? -2.964 13.492 2.161 1.00 91.94 95 ARG A CA 1
ATOM 784 C C . ARG A 1 95 ? -1.968 13.366 3.318 1.00 91.94 95 ARG A C 1
ATOM 786 O O . ARG A 1 95 ? -1.196 12.413 3.309 1.00 91.94 95 ARG A O 1
ATOM 793 N N . PRO A 1 96 ? -2.010 14.252 4.327 1.00 91.88 96 PRO A N 1
ATOM 794 C CA . PRO A 1 96 ? -1.159 14.129 5.508 1.00 91.88 96 PRO A CA 1
ATOM 795 C C . PRO A 1 96 ? -1.589 12.930 6.364 1.00 91.88 96 PRO A C 1
ATOM 797 O O . PRO A 1 96 ? -2.782 12.619 6.438 1.00 91.88 96 PRO A O 1
ATOM 800 N N . ILE A 1 97 ? -0.650 12.289 7.060 1.00 94.94 97 ILE A N 1
ATOM 801 C CA . ILE A 1 97 ? -0.955 11.297 8.108 1.00 94.94 97 ILE A CA 1
ATOM 802 C C . ILE A 1 97 ? -1.185 11.976 9.468 1.00 94.94 97 ILE A C 1
ATOM 804 O O . ILE A 1 97 ? -0.823 13.134 9.663 1.00 94.94 97 ILE A O 1
ATOM 808 N N . THR A 1 98 ? -1.798 11.265 10.413 1.00 95.06 98 THR A N 1
ATOM 809 C CA . THR A 1 98 ? -1.870 11.657 11.834 1.00 95.06 98 THR A CA 1
ATOM 810 C C . THR A 1 98 ? -1.345 10.569 12.764 1.00 95.06 98 THR A C 1
ATOM 812 O O . THR A 1 98 ? -0.787 10.897 13.810 1.00 95.06 98 THR A O 1
ATOM 815 N N . LEU A 1 99 ? -1.475 9.291 12.396 1.00 95.56 99 LEU A N 1
ATOM 816 C CA . LEU A 1 99 ? -1.145 8.172 13.270 1.00 95.56 99 LEU A CA 1
ATOM 817 C C . LEU A 1 99 ? 0.363 7.879 13.248 1.00 95.56 99 LEU A C 1
ATOM 819 O O . LEU A 1 99 ? 0.885 7.138 12.403 1.00 95.56 99 LEU A O 1
ATOM 823 N N . GLN A 1 100 ? 1.062 8.502 14.195 1.00 95.50 100 GLN A N 1
ATOM 824 C CA . GLN A 1 100 ? 2.488 8.299 14.436 1.00 95.50 100 GLN A CA 1
ATOM 825 C C . GLN A 1 100 ? 2.763 6.909 15.021 1.00 95.50 100 GLN A C 1
ATOM 827 O O . GLN A 1 100 ? 1.936 6.344 15.737 1.00 95.50 100 GLN A O 1
ATOM 832 N N . ILE A 1 101 ? 3.951 6.378 14.730 1.00 94.25 101 ILE A N 1
ATOM 833 C CA . ILE A 1 101 ? 4.468 5.147 15.332 1.00 94.25 101 ILE A CA 1
ATOM 834 C C . ILE A 1 101 ? 5.568 5.563 16.312 1.00 94.25 101 ILE A C 1
ATOM 836 O O . ILE A 1 101 ? 6.560 6.167 15.913 1.00 94.25 101 ILE A O 1
ATOM 840 N N . THR A 1 102 ? 5.374 5.268 17.592 1.00 92.06 102 THR A N 1
ATOM 841 C CA . THR A 1 102 ? 6.230 5.681 18.712 1.00 92.06 102 THR A CA 1
ATOM 842 C C . THR A 1 102 ? 6.745 4.459 19.479 1.00 92.06 102 THR A C 1
ATOM 844 O O . THR A 1 102 ? 6.367 3.320 19.198 1.00 92.06 102 THR A O 1
ATOM 847 N N . SER A 1 103 ? 7.577 4.682 20.499 1.00 87.44 103 SER A N 1
ATOM 848 C CA . SER A 1 103 ? 7.945 3.657 21.489 1.00 87.44 103 SER A CA 1
ATOM 849 C C . SER A 1 103 ? 6.767 3.171 22.349 1.00 87.44 103 SER A C 1
ATOM 851 O O . SER A 1 103 ? 6.863 2.105 22.947 1.00 87.44 103 SER A O 1
ATOM 853 N N . SER A 1 104 ? 5.667 3.930 22.405 1.00 86.31 104 SER A N 1
ATOM 854 C CA . SER A 1 104 ? 4.425 3.582 23.110 1.00 86.31 104 SER A CA 1
ATOM 855 C C . SER A 1 104 ? 3.338 2.985 22.207 1.00 86.31 104 SER A C 1
ATOM 857 O O . SER A 1 104 ? 2.295 2.564 22.708 1.00 86.31 104 SER A O 1
ATOM 859 N N . SER A 1 105 ? 3.551 2.930 20.887 1.00 90.38 105 SER A N 1
ATOM 860 C CA . SER A 1 105 ? 2.648 2.223 19.976 1.00 90.38 105 SER A CA 1
ATOM 861 C C . SER A 1 105 ? 2.639 0.717 20.264 1.00 90.38 105 SER A C 1
ATOM 863 O O . SER A 1 105 ? 3.676 0.170 20.649 1.00 90.38 105 SER A O 1
ATOM 865 N N . PRO A 1 106 ? 1.519 0.015 20.002 1.00 88.31 106 PRO A N 1
ATOM 866 C CA . PRO A 1 106 ? 1.491 -1.442 20.017 1.00 88.31 106 PRO A CA 1
ATOM 867 C C . PRO A 1 106 ? 2.645 -2.032 19.195 1.00 88.31 106 PRO A C 1
ATOM 869 O O . PRO A 1 106 ? 2.913 -1.541 18.089 1.00 88.31 106 PRO A O 1
ATOM 872 N N . PRO A 1 107 ? 3.336 -3.081 19.678 1.00 78.19 107 PRO A N 1
ATOM 873 C CA . PRO A 1 107 ? 4.355 -3.740 18.875 1.00 78.19 107 PRO A CA 1
ATOM 874 C C . PRO A 1 107 ? 3.727 -4.257 17.569 1.00 78.19 107 PRO A C 1
ATOM 876 O O . PRO A 1 107 ? 2.555 -4.648 17.561 1.00 78.19 107 PRO A O 1
ATOM 879 N N . PRO A 1 108 ? 4.468 -4.286 16.446 1.00 65.62 108 PRO A N 1
ATOM 880 C CA . PRO A 1 108 ? 4.051 -5.101 15.315 1.00 65.62 108 PRO A CA 1
ATOM 881 C C . PRO A 1 108 ? 4.056 -6.543 15.826 1.00 65.62 108 PRO A C 1
ATOM 883 O O . PRO A 1 108 ? 5.088 -7.004 16.316 1.00 65.62 108 PRO A O 1
ATOM 886 N N . VAL A 1 109 ? 2.889 -7.199 15.823 1.00 57.34 109 VAL A N 1
ATOM 887 C CA . VAL A 1 109 ? 2.669 -8.439 16.589 1.00 57.34 109 VAL A CA 1
ATOM 888 C C . VAL A 1 109 ? 3.799 -9.430 16.281 1.00 57.34 109 VAL A C 1
ATOM 890 O O . VAL A 1 109 ? 4.077 -9.724 15.116 1.00 57.34 109 VAL A O 1
ATOM 893 N N . SER A 1 110 ? 4.520 -9.890 17.305 1.00 47.62 110 SER A N 1
ATOM 894 C CA . SER A 1 110 ? 5.905 -10.357 17.144 1.00 47.62 110 SER A CA 1
ATOM 895 C C . SER A 1 110 ? 6.026 -11.730 16.476 1.00 47.62 110 SER A C 1
ATOM 897 O O . SER A 1 110 ? 5.478 -12.724 16.957 1.00 47.62 110 SER A O 1
ATOM 899 N N . VAL A 1 111 ? 6.751 -11.784 15.353 1.00 46.56 111 VAL A N 1
ATOM 900 C CA . VAL A 1 111 ? 7.158 -13.033 14.690 1.00 46.56 111 VAL A CA 1
ATOM 901 C C . VAL A 1 111 ? 8.583 -13.356 15.128 1.00 46.56 111 VAL A C 1
ATOM 903 O O . VAL A 1 111 ? 9.537 -12.789 14.608 1.00 46.56 111 VAL A O 1
ATOM 906 N N . SER A 1 112 ? 8.730 -14.245 16.106 1.00 40.66 112 SER A N 1
ATOM 907 C CA . SER A 1 112 ? 10.018 -14.830 16.479 1.00 40.66 112 SER A CA 1
ATOM 908 C C . SER A 1 112 ? 9.846 -16.329 16.710 1.00 40.66 112 SER A C 1
ATOM 910 O O . SER A 1 112 ? 8.901 -16.759 17.376 1.00 40.66 112 SER A O 1
ATOM 912 N N . GLU A 1 113 ? 10.766 -17.142 16.180 1.00 39.72 113 GLU A N 1
ATOM 913 C CA . GLU A 1 113 ? 10.772 -18.591 16.445 1.00 39.72 113 GLU A CA 1
ATOM 914 C C . GLU A 1 113 ? 10.958 -18.877 17.947 1.00 39.72 113 GLU A C 1
ATOM 916 O O . GLU A 1 113 ? 10.429 -19.854 18.465 1.00 39.72 113 GLU A O 1
ATOM 921 N N . GLU A 1 114 ? 11.592 -17.960 18.681 1.00 39.06 114 GLU A N 1
ATOM 922 C CA . GLU A 1 114 ? 11.730 -17.988 20.139 1.00 39.06 114 GLU A CA 1
ATOM 923 C C . GLU A 1 114 ? 10.381 -18.008 20.887 1.00 39.06 114 GLU A C 1
ATOM 925 O O . GLU A 1 114 ? 10.251 -18.732 21.876 1.00 39.06 114 GLU A O 1
ATOM 930 N N . ASN A 1 115 ? 9.350 -17.309 20.391 1.00 40.22 115 ASN A N 1
ATOM 931 C CA . ASN A 1 115 ? 7.997 -17.365 20.964 1.00 40.22 115 ASN A CA 1
ATOM 932 C C . ASN A 1 115 ? 7.286 -18.695 20.652 1.00 40.22 115 ASN A C 1
ATOM 934 O O . ASN A 1 115 ? 6.544 -19.212 21.488 1.00 40.22 115 ASN A O 1
ATOM 938 N N . LEU A 1 116 ? 7.532 -19.276 19.472 1.00 44.22 116 LEU A N 1
ATOM 939 C CA . LEU A 1 116 ? 7.003 -20.592 19.090 1.00 44.22 116 LEU A CA 1
ATOM 940 C C . LEU A 1 116 ? 7.663 -21.718 19.913 1.00 44.22 116 LEU A C 1
ATOM 942 O O . LEU A 1 116 ? 6.979 -22.622 20.396 1.00 44.22 116 LEU A O 1
ATOM 946 N N . LEU A 1 117 ? 8.978 -21.632 20.137 1.00 41.06 117 LEU A N 1
ATOM 947 C CA . LEU A 1 117 ? 9.761 -22.596 20.915 1.00 41.06 117 LEU A CA 1
ATOM 948 C C . LEU A 1 117 ? 9.456 -22.532 22.420 1.00 41.06 117 LEU A C 1
ATOM 950 O O . LEU A 1 117 ? 9.319 -23.582 23.054 1.00 41.06 117 LEU A O 1
ATOM 954 N N . HIS A 1 118 ? 9.276 -21.333 22.989 1.00 41.94 118 HIS A N 1
ATOM 955 C CA . HIS A 1 118 ? 8.802 -21.193 24.370 1.00 41.94 118 HIS A CA 1
ATOM 956 C C . HIS A 1 118 ? 7.415 -21.818 24.554 1.00 41.94 118 HIS A C 1
ATOM 958 O O . HIS A 1 118 ? 7.202 -22.534 25.533 1.00 41.94 118 HIS A O 1
ATOM 964 N N . HIS A 1 119 ? 6.489 -21.621 23.606 1.00 41.59 119 HIS A N 1
ATOM 965 C CA . HIS A 1 119 ? 5.149 -22.206 23.693 1.00 41.59 119 HIS A CA 1
ATOM 966 C C . HIS A 1 119 ? 5.175 -23.744 23.694 1.00 41.59 119 HIS A C 1
ATOM 968 O O . HIS A 1 119 ? 4.422 -24.366 24.444 1.00 41.59 119 HIS A O 1
ATOM 974 N N . HIS A 1 120 ? 6.071 -24.369 22.922 1.00 41.81 120 HIS A N 1
ATOM 975 C CA . HIS A 1 120 ? 6.175 -25.831 22.869 1.00 41.81 120 HIS A CA 1
ATOM 976 C C . HIS A 1 120 ? 6.702 -26.438 24.185 1.00 41.81 120 HIS A C 1
ATOM 978 O O . HIS A 1 120 ? 6.163 -27.440 24.656 1.00 41.81 120 HIS A O 1
ATOM 984 N N . HIS A 1 121 ? 7.673 -25.789 24.845 1.00 40.44 121 HIS A N 1
ATOM 985 C CA . HIS A 1 121 ? 8.087 -26.170 26.203 1.00 40.44 121 HIS A CA 1
ATOM 986 C C . HIS A 1 121 ? 6.983 -25.925 27.248 1.00 40.44 121 HIS A C 1
ATOM 988 O O . HIS A 1 121 ? 6.771 -26.769 28.119 1.00 40.44 121 HIS A O 1
ATOM 994 N N . TYR A 1 122 ? 6.242 -24.815 27.147 1.00 40.31 122 TYR A N 1
ATOM 995 C CA . TYR A 1 122 ? 5.137 -24.510 28.067 1.00 40.31 122 TYR A CA 1
ATOM 996 C C . TYR A 1 122 ? 4.007 -25.551 27.982 1.00 40.31 122 TYR A C 1
ATOM 998 O O . TYR A 1 122 ? 3.492 -25.991 29.010 1.00 40.31 122 TYR A O 1
ATOM 1006 N N . GLN A 1 123 ? 3.657 -26.003 26.771 1.00 44.72 123 GLN A N 1
ATOM 1007 C CA . GLN A 1 123 ? 2.637 -27.039 26.570 1.00 44.72 123 GLN A CA 1
ATOM 1008 C C . GLN A 1 123 ? 3.021 -28.392 27.187 1.00 44.72 123 GLN A C 1
ATOM 1010 O O . GLN A 1 123 ? 2.152 -29.059 27.747 1.00 44.72 123 GLN A O 1
ATOM 1015 N N . GLN A 1 124 ? 4.299 -28.793 27.145 1.00 48.47 124 GLN A N 1
ATOM 1016 C CA . GLN A 1 124 ? 4.734 -30.045 27.784 1.00 48.47 124 GLN A CA 1
ATOM 1017 C C . GLN A 1 124 ? 4.645 -29.996 29.319 1.00 48.47 124 GLN A C 1
ATOM 1019 O O . GLN A 1 124 ? 4.413 -31.028 29.944 1.00 48.47 124 GLN A O 1
ATOM 1024 N N . GLN A 1 125 ? 4.778 -28.817 29.937 1.00 43.50 125 GLN A N 1
ATOM 1025 C CA . GLN A 1 125 ? 4.705 -28.672 31.398 1.00 43.50 125 GLN A CA 1
ATOM 1026 C C . GLN A 1 125 ? 3.270 -28.518 31.936 1.00 43.50 125 GLN A C 1
ATOM 1028 O O . GLN A 1 125 ? 3.015 -28.859 33.089 1.00 43.50 125 GLN A O 1
ATOM 1033 N N . GLN A 1 126 ? 2.306 -28.065 31.125 1.00 45.38 126 GLN A N 1
ATOM 1034 C CA . GLN A 1 126 ? 0.921 -27.825 31.571 1.00 45.38 126 GLN A CA 1
ATOM 1035 C C . GLN A 1 126 ? -0.016 -29.047 31.536 1.00 45.38 126 GLN A C 1
ATOM 1037 O O . GLN A 1 126 ? -1.206 -28.919 31.823 1.00 45.38 126 GLN A O 1
ATOM 1042 N N . GLN A 1 127 ? 0.483 -30.260 31.272 1.00 46.31 127 GLN A N 1
ATOM 1043 C CA . GLN A 1 127 ? -0.366 -31.464 31.245 1.00 46.31 127 GLN A CA 1
ATOM 1044 C C . GLN A 1 127 ? -0.927 -31.876 32.632 1.00 46.31 127 GLN A C 1
ATOM 1046 O O . GLN A 1 127 ? -1.676 -32.846 32.734 1.00 46.31 127 GLN A O 1
ATOM 1051 N N . GLN A 1 128 ? -0.627 -31.112 33.692 1.00 43.72 128 GLN A N 1
ATOM 1052 C CA . GLN A 1 128 ? -1.254 -31.200 35.016 1.00 43.72 128 GLN A CA 1
ATOM 1053 C C . GLN A 1 128 ? -1.573 -29.815 35.624 1.00 43.72 128 GLN A C 1
ATOM 1055 O O . GLN A 1 128 ? -1.045 -29.487 36.682 1.00 43.72 128 GLN A O 1
ATOM 1060 N N . HIS A 1 129 ? -2.414 -29.000 34.971 1.00 33.78 129 HIS A N 1
ATOM 1061 C CA . HIS A 1 129 ? -3.543 -28.227 35.555 1.00 33.78 129 HIS A CA 1
ATOM 1062 C C . HIS A 1 129 ? -4.104 -27.230 34.522 1.00 33.78 129 HIS A C 1
ATOM 1064 O O . HIS A 1 129 ? -3.370 -26.692 33.699 1.00 33.78 129 HIS A O 1
ATOM 1070 N N . ALA A 1 130 ? -5.413 -26.964 34.564 1.00 46.16 130 ALA A N 1
ATOM 1071 C CA . ALA A 1 130 ? -6.077 -26.093 33.594 1.00 46.16 130 ALA A CA 1
ATOM 1072 C C . ALA A 1 130 ? -6.112 -24.617 34.030 1.00 46.16 130 ALA A C 1
ATOM 1074 O O . ALA A 1 130 ? -6.631 -24.315 35.099 1.00 46.16 130 ALA A O 1
ATOM 1075 N N . ILE A 1 131 ? -5.668 -23.718 33.144 1.00 37.44 131 ILE A N 1
ATOM 1076 C CA . ILE A 1 131 ? -6.166 -22.342 32.938 1.00 37.44 131 ILE A CA 1
ATOM 1077 C C . ILE A 1 131 ? -5.839 -21.970 31.483 1.00 37.44 131 ILE A C 1
ATOM 1079 O O . ILE A 1 131 ? -4.717 -22.162 31.024 1.00 37.44 131 ILE A O 1
ATOM 1083 N N . SER A 1 132 ? -6.820 -21.468 30.732 1.00 43.09 132 SER A N 1
ATOM 1084 C CA . SER A 1 132 ? -6.672 -21.162 29.305 1.00 43.09 132 SER A CA 1
ATOM 1085 C C . SER A 1 132 ? -6.077 -19.769 29.068 1.00 43.09 132 SER A C 1
ATOM 1087 O O . SER A 1 132 ? -6.759 -18.766 29.278 1.00 43.09 132 SER A O 1
ATOM 1089 N N . THR A 1 133 ? -4.838 -19.698 28.577 1.00 38.62 133 THR A N 1
ATOM 1090 C CA . THR A 1 133 ? -4.182 -18.452 28.145 1.00 38.62 133 THR A CA 1
ATOM 1091 C C . THR A 1 133 ? -4.217 -18.311 26.618 1.00 38.62 133 THR A C 1
ATOM 1093 O O . THR A 1 133 ? -3.497 -18.989 25.888 1.00 38.62 133 THR A O 1
ATOM 1096 N N . ASP A 1 134 ? -5.072 -17.418 26.112 1.00 44.69 134 ASP A N 1
ATOM 1097 C CA . ASP A 1 134 ? -5.402 -17.354 24.676 1.00 44.69 134 ASP A CA 1
ATOM 1098 C C . ASP A 1 134 ? -4.265 -16.835 23.771 1.00 44.69 134 ASP A C 1
ATOM 1100 O O . ASP A 1 134 ? -4.168 -17.207 22.600 1.00 44.69 134 ASP A O 1
ATOM 1104 N N . GLY A 1 135 ? -3.345 -16.038 24.330 1.00 40.22 135 GLY A N 1
ATOM 1105 C CA . GLY A 1 135 ? -2.297 -15.309 23.597 1.00 40.22 135 GLY A CA 1
ATOM 1106 C C . GLY A 1 135 ? -1.293 -16.153 22.794 1.00 40.22 135 GLY A C 1
ATOM 1107 O O . GLY A 1 135 ? -0.483 -15.587 22.064 1.00 40.22 135 GLY A O 1
ATOM 1108 N N . GLY A 1 136 ? -1.337 -17.486 22.887 1.00 39.91 136 GLY A N 1
ATOM 1109 C CA . GLY A 1 136 ? -0.562 -18.376 22.015 1.00 39.91 136 GLY A CA 1
ATOM 1110 C C . GLY A 1 136 ? -1.130 -18.526 20.596 1.00 39.91 136 GLY A C 1
ATOM 1111 O O . GLY A 1 136 ? -0.365 -18.769 19.663 1.00 39.91 136 GLY A O 1
ATOM 1112 N N . ARG A 1 137 ? -2.450 -18.366 20.399 1.00 46.94 137 ARG A N 1
ATOM 1113 C CA . ARG A 1 137 ? -3.115 -18.662 19.110 1.00 46.94 137 ARG A CA 1
ATOM 1114 C C . ARG A 1 137 ? -2.666 -17.738 17.976 1.00 46.94 137 ARG A C 1
ATOM 1116 O O . ARG A 1 137 ? -2.371 -18.208 16.880 1.00 46.94 137 ARG A O 1
ATOM 1123 N N . ASP A 1 138 ? -2.547 -16.444 18.262 1.00 46.59 138 ASP A N 1
ATOM 1124 C CA . ASP A 1 138 ? -2.198 -15.399 17.288 1.00 46.59 138 ASP A CA 1
ATOM 1125 C C . ASP A 1 138 ? -0.864 -15.623 16.570 1.00 46.59 138 ASP A C 1
ATOM 1127 O O . ASP A 1 138 ? -0.664 -15.098 15.475 1.00 46.59 138 ASP A O 1
ATOM 1131 N N . ILE A 1 139 ? 0.077 -16.331 17.202 1.00 47.09 139 ILE A N 1
ATOM 1132 C CA . ILE A 1 139 ? 1.463 -16.489 16.734 1.00 47.09 139 ILE A CA 1
ATOM 1133 C C . ILE A 1 139 ? 1.570 -17.587 15.663 1.00 47.09 139 ILE A C 1
ATOM 1135 O O . ILE A 1 139 ? 2.466 -17.534 14.824 1.00 47.09 139 ILE A O 1
ATOM 1139 N N . ALA A 1 140 ? 0.632 -18.540 15.651 1.00 50.06 140 ALA A N 1
ATOM 1140 C CA . ALA A 1 140 ? 0.578 -19.633 14.681 1.00 50.06 140 ALA A CA 1
ATOM 1141 C C . ALA A 1 140 ? -0.429 -19.405 13.534 1.00 50.06 140 ALA A C 1
ATOM 1143 O O . ALA A 1 140 ? -0.404 -20.149 12.556 1.00 50.06 140 ALA A O 1
ATOM 1144 N N . ASP A 1 141 ? -1.310 -18.403 13.633 1.00 64.56 141 ASP A N 1
ATOM 1145 C CA . ASP A 1 141 ? -2.319 -18.098 12.612 1.00 64.56 141 ASP A CA 1
ATOM 1146 C C . ASP A 1 141 ? -1.698 -17.465 11.341 1.00 64.56 141 ASP A C 1
ATOM 1148 O O . ASP A 1 141 ? -1.190 -16.335 11.397 1.00 64.56 141 ASP A O 1
ATOM 1152 N N . PRO A 1 142 ? -1.784 -18.118 10.160 1.00 64.69 142 PRO A N 1
ATOM 1153 C CA . PRO A 1 142 ? -1.296 -17.547 8.907 1.00 64.69 142 PRO A CA 1
ATOM 1154 C C . PRO A 1 142 ? -1.996 -16.238 8.522 1.00 64.69 142 PRO A C 1
ATOM 1156 O O . PRO A 1 142 ? -1.364 -15.385 7.892 1.00 64.69 142 PRO A O 1
ATOM 1159 N N . ALA A 1 143 ? -3.266 -16.033 8.904 1.00 71.25 143 ALA A N 1
ATOM 1160 C CA . ALA A 1 143 ? -3.965 -14.770 8.661 1.00 71.25 143 ALA A CA 1
ATOM 1161 C C . ALA A 1 143 ? -3.256 -13.616 9.390 1.00 71.25 143 ALA A C 1
ATOM 1163 O O . ALA A 1 143 ? -2.939 -12.591 8.773 1.00 71.25 143 ALA A O 1
ATOM 1164 N N . MET A 1 144 ? -2.898 -13.834 10.659 1.00 83.94 144 MET A N 1
ATOM 1165 C CA . MET A 1 144 ? -2.119 -12.893 11.460 1.00 83.94 144 MET A CA 1
ATOM 1166 C C . MET A 1 144 ? -0.692 -12.690 10.926 1.00 83.94 144 MET A C 1
ATOM 1168 O O . MET A 1 144 ? -0.230 -11.550 10.897 1.00 83.94 144 MET A O 1
ATOM 1172 N N . THR A 1 145 ? 0.000 -13.726 10.434 1.00 86.44 145 THR A N 1
ATOM 1173 C CA . THR A 1 145 ? 1.321 -13.565 9.780 1.00 86.44 145 THR A CA 1
ATOM 1174 C C . THR A 1 145 ? 1.247 -12.623 8.578 1.00 86.44 145 THR A C 1
ATOM 1176 O O . THR A 1 145 ? 2.009 -11.657 8.503 1.00 86.44 145 THR A O 1
ATOM 1179 N N . GLY A 1 146 ? 0.293 -12.830 7.665 1.00 91.12 146 GLY A N 1
ATOM 1180 C CA . GLY A 1 146 ? 0.133 -11.944 6.508 1.00 91.12 146 GLY A CA 1
ATOM 1181 C C . GLY A 1 146 ? -0.243 -10.508 6.896 1.00 91.12 146 GLY A C 1
ATOM 1182 O O . GLY A 1 146 ? 0.221 -9.560 6.263 1.00 91.12 146 GLY A O 1
ATOM 1183 N N . PHE A 1 147 ? -1.020 -10.324 7.968 1.00 92.31 147 PHE A N 1
ATOM 1184 C CA . PHE A 1 147 ? -1.325 -8.998 8.510 1.00 92.31 147 PHE A CA 1
ATOM 1185 C C . PHE A 1 147 ? -0.082 -8.293 9.085 1.00 92.31 147 PHE A C 1
ATOM 1187 O O . PHE A 1 147 ? 0.132 -7.113 8.807 1.00 92.31 147 PHE A O 1
ATOM 1194 N N . ARG A 1 148 ? 0.786 -9.013 9.810 1.00 89.81 148 ARG A N 1
ATOM 1195 C CA . ARG A 1 148 ? 2.061 -8.483 10.335 1.00 89.81 148 ARG A CA 1
ATOM 1196 C C . ARG A 1 148 ? 3.001 -8.049 9.209 1.00 89.81 148 ARG A C 1
ATOM 1198 O O . ARG A 1 148 ? 3.557 -6.957 9.282 1.00 89.81 148 ARG A O 1
ATOM 1205 N N . CYS A 1 149 ? 3.123 -8.844 8.143 1.00 94.00 149 CYS A N 1
ATOM 1206 C CA . CYS A 1 149 ? 3.877 -8.469 6.942 1.00 94.00 149 CYS A CA 1
ATOM 1207 C C . CYS A 1 149 ? 3.320 -7.199 6.275 1.00 94.00 149 CYS A C 1
ATOM 1209 O O . CYS A 1 149 ? 4.085 -6.324 5.873 1.00 94.00 149 CYS A O 1
ATOM 1211 N N . LEU A 1 150 ? 1.992 -7.053 6.200 1.00 96.12 150 LEU A N 1
ATOM 1212 C CA . LEU A 1 150 ? 1.363 -5.852 5.645 1.00 96.12 150 LEU A CA 1
ATOM 1213 C C . LEU A 1 150 ? 1.630 -4.621 6.526 1.00 96.12 150 LEU A C 1
ATOM 1215 O O . LEU A 1 150 ? 1.971 -3.562 6.009 1.00 96.12 150 LEU A O 1
ATOM 1219 N N . ALA A 1 151 ? 1.549 -4.765 7.849 1.00 95.69 151 ALA A N 1
ATOM 1220 C CA . ALA A 1 151 ? 1.929 -3.721 8.797 1.00 95.69 151 ALA A CA 1
ATOM 1221 C C . ALA A 1 151 ? 3.417 -3.335 8.673 1.00 95.69 151 ALA A C 1
ATOM 1223 O O . ALA A 1 151 ? 3.749 -2.148 8.670 1.00 95.69 151 ALA A O 1
ATOM 1224 N N . ALA A 1 152 ? 4.306 -4.318 8.505 1.00 94.94 152 ALA A N 1
ATOM 1225 C CA . ALA A 1 152 ? 5.741 -4.110 8.326 1.00 94.94 152 ALA A CA 1
ATOM 1226 C C . ALA A 1 152 ? 6.082 -3.354 7.029 1.00 94.94 152 ALA A C 1
ATOM 1228 O O . ALA A 1 152 ? 6.955 -2.494 7.066 1.00 94.94 152 ALA A O 1
ATOM 1229 N N . LEU A 1 153 ? 5.356 -3.581 5.925 1.00 97.75 153 LEU A N 1
ATOM 1230 C CA . LEU A 1 153 ? 5.529 -2.824 4.673 1.00 97.75 153 LEU A CA 1
ATOM 1231 C C . LEU A 1 153 ? 5.275 -1.315 4.840 1.00 97.75 153 LEU A C 1
ATOM 1233 O O . LEU A 1 153 ? 5.950 -0.504 4.212 1.00 97.75 153 LEU A O 1
ATOM 1237 N N . PHE A 1 154 ? 4.314 -0.926 5.685 1.00 97.94 154 PHE A N 1
ATOM 1238 C CA . PHE A 1 154 ? 3.963 0.483 5.915 1.00 97.94 154 PHE A CA 1
ATOM 1239 C C . PHE A 1 154 ? 4.663 1.112 7.132 1.00 97.94 154 PHE A C 1
ATOM 1241 O O . PHE A 1 154 ? 4.708 2.338 7.233 1.00 97.94 154 PHE A O 1
ATOM 1248 N N . ARG A 1 155 ? 5.237 0.314 8.044 1.00 95.69 155 ARG A N 1
ATOM 1249 C CA . ARG A 1 155 ? 5.928 0.799 9.255 1.00 95.69 155 ARG A CA 1
ATOM 1250 C C . ARG A 1 155 ? 7.047 1.831 8.994 1.00 95.69 155 ARG A C 1
ATOM 1252 O O . ARG A 1 155 ? 7.127 2.759 9.796 1.00 95.69 155 ARG A O 1
ATOM 1259 N N . PRO A 1 156 ? 7.883 1.738 7.935 1.00 96.00 156 PRO A N 1
ATOM 1260 C CA . PRO A 1 156 ? 8.951 2.712 7.684 1.00 96.00 156 PRO A CA 1
ATOM 1261 C C . PRO A 1 156 ? 8.459 4.065 7.151 1.00 96.00 156 PRO A C 1
ATOM 1263 O O . PRO A 1 156 ? 9.252 4.992 7.029 1.00 96.00 156 PRO A O 1
ATOM 1266 N N . LEU A 1 157 ? 7.179 4.182 6.782 1.00 96.75 157 LEU A N 1
ATOM 1267 C CA . LEU A 1 157 ? 6.642 5.359 6.100 1.00 96.75 157 LEU A CA 1
ATOM 1268 C C . LEU A 1 157 ? 6.171 6.367 7.154 1.00 96.75 157 LEU A C 1
ATOM 1270 O O . LEU A 1 157 ? 5.031 6.325 7.622 1.00 96.75 157 LEU A O 1
ATOM 1274 N N . ASP A 1 158 ? 7.087 7.216 7.600 1.00 93.75 158 ASP A N 1
ATOM 1275 C CA . ASP A 1 158 ? 6.856 8.204 8.650 1.00 93.75 158 ASP A CA 1
ATOM 1276 C C . ASP A 1 158 ? 6.302 9.537 8.106 1.00 93.75 158 ASP A C 1
ATOM 1278 O O . ASP A 1 158 ? 5.957 9.673 6.929 1.00 93.75 158 ASP A O 1
ATOM 1282 N N . THR A 1 159 ? 6.183 10.540 8.981 1.00 93.00 159 THR A N 1
ATOM 1283 C CA . THR A 1 159 ? 5.679 11.865 8.584 1.00 93.00 159 THR A CA 1
ATOM 1284 C C . THR A 1 159 ? 6.635 12.575 7.623 1.00 93.00 159 THR A C 1
ATOM 1286 O O . THR A 1 159 ? 6.161 13.254 6.715 1.00 93.00 159 THR A O 1
ATOM 1289 N N . PHE A 1 160 ? 7.954 12.380 7.750 1.00 91.25 160 PHE A N 1
ATOM 1290 C CA . PHE A 1 160 ? 8.926 12.951 6.817 1.00 91.25 160 PHE A CA 1
ATOM 1291 C C . PHE A 1 160 ? 8.769 12.348 5.416 1.00 91.25 160 PHE A C 1
ATOM 1293 O O . PHE A 1 160 ? 8.629 13.093 4.448 1.00 91.25 160 PHE A O 1
ATOM 1300 N N . PHE A 1 161 ? 8.685 11.019 5.300 1.00 94.38 161 PHE A N 1
ATOM 1301 C CA . PHE A 1 161 ? 8.430 10.327 4.035 1.00 94.38 161 PHE A CA 1
ATOM 1302 C C . PHE A 1 161 ? 7.107 10.767 3.388 1.00 94.38 161 PHE A C 1
ATOM 1304 O O . PHE A 1 161 ? 7.056 11.006 2.179 1.00 94.38 161 PHE A O 1
ATOM 1311 N N . ILE A 1 162 ? 6.033 10.901 4.175 1.00 94.94 162 ILE A N 1
ATOM 1312 C CA . ILE A 1 162 ? 4.724 11.317 3.657 1.00 94.94 162 ILE A CA 1
ATOM 1313 C C . ILE A 1 162 ? 4.717 12.787 3.221 1.00 94.94 162 ILE A C 1
ATOM 1315 O O . ILE A 1 162 ? 4.212 13.059 2.134 1.00 94.94 162 ILE A O 1
ATOM 1319 N N . ALA A 1 163 ? 5.298 13.718 3.983 1.00 90.94 163 ALA A N 1
ATOM 1320 C CA . ALA A 1 163 ? 5.396 15.130 3.591 1.00 90.94 163 ALA A CA 1
ATOM 1321 C C . ALA A 1 163 ? 6.268 15.303 2.332 1.00 90.94 163 ALA A C 1
ATOM 1323 O O . ALA A 1 163 ? 5.872 15.961 1.361 1.00 90.94 163 ALA A O 1
ATOM 1324 N N . LEU A 1 164 ? 7.410 14.601 2.300 1.00 90.38 164 LEU A N 1
ATOM 1325 C CA . LEU A 1 164 ? 8.298 14.496 1.145 1.00 90.38 164 LEU A CA 1
ATOM 1326 C C . LEU A 1 164 ? 7.518 14.023 -0.089 1.00 90.38 164 LEU A C 1
ATOM 1328 O O . LEU A 1 164 ? 7.595 14.670 -1.134 1.00 90.38 164 LEU A O 1
ATOM 1332 N N . HIS A 1 165 ? 6.741 12.939 0.021 1.00 92.06 165 HIS A N 1
ATOM 1333 C CA . HIS A 1 165 ? 5.887 12.417 -1.053 1.00 92.06 165 HIS A CA 1
ATOM 1334 C C . HIS A 1 165 ? 4.706 13.333 -1.409 1.00 92.06 165 HIS A C 1
ATOM 1336 O O . HIS A 1 165 ? 4.326 13.424 -2.579 1.00 92.06 165 HIS A O 1
ATOM 1342 N N . GLY A 1 166 ? 4.158 14.050 -0.427 1.00 87.19 166 GLY A N 1
ATOM 1343 C CA . GLY A 1 166 ? 3.083 15.025 -0.584 1.00 87.19 166 GLY A CA 1
ATOM 1344 C C . GLY A 1 166 ? 3.395 16.096 -1.629 1.00 87.19 166 GLY A C 1
ATOM 1345 O O . GLY A 1 166 ? 2.492 16.501 -2.363 1.00 87.19 166 GLY A O 1
ATOM 1346 N N . GLN A 1 167 ? 4.683 16.447 -1.761 1.00 81.88 167 GLN A N 1
ATOM 1347 C CA . GLN A 1 167 ? 5.179 17.696 -2.352 1.00 81.88 167 GLN A CA 1
ATOM 1348 C C . GLN A 1 167 ? 4.803 18.924 -1.504 1.00 81.88 167 GLN A C 1
ATOM 1350 O O . GLN A 1 167 ? 4.565 19.999 -2.044 1.00 81.88 167 GLN A O 1
ATOM 1355 N N . GLU A 1 168 ? 4.754 18.758 -0.179 1.00 73.88 168 GLU A N 1
ATOM 1356 C CA . GLU A 1 168 ? 4.663 19.882 0.761 1.00 73.88 168 GLU A CA 1
ATOM 1357 C C . GLU A 1 168 ? 5.939 20.742 0.670 1.00 73.88 168 GLU A C 1
ATOM 1359 O O . GLU A 1 168 ? 7.001 20.229 0.312 1.00 73.88 168 GLU A O 1
ATOM 1364 N N . GLU A 1 169 ? 5.860 22.044 0.968 1.00 66.56 169 GLU A N 1
ATOM 1365 C CA . GLU A 1 169 ? 6.995 22.978 0.846 1.00 66.56 169 GLU A CA 1
ATOM 1366 C C . GLU A 1 169 ? 8.030 22.798 1.972 1.00 66.56 169 GLU A C 1
ATOM 1368 O O . GLU A 1 169 ? 8.232 23.652 2.835 1.00 66.56 169 GLU A O 1
ATOM 1373 N N . ILE A 1 170 ? 8.724 21.658 1.951 1.00 61.81 170 ILE A N 1
ATOM 1374 C CA . ILE A 1 170 ? 9.880 21.397 2.803 1.00 61.81 170 ILE A CA 1
ATOM 1375 C C . ILE A 1 170 ? 11.043 22.261 2.300 1.00 61.81 170 ILE A C 1
ATOM 1377 O O . ILE A 1 170 ? 11.655 21.980 1.264 1.00 61.81 170 ILE A O 1
ATOM 1381 N N . LEU A 1 171 ? 11.359 23.315 3.057 1.00 55.62 171 LEU A N 1
ATOM 1382 C CA . LEU A 1 171 ? 12.552 24.136 2.853 1.00 55.62 171 LEU A CA 1
ATOM 1383 C C . LEU A 1 171 ? 13.798 23.237 2.890 1.00 55.62 171 LEU A C 1
ATOM 1385 O O . LEU A 1 171 ? 14.201 22.770 3.952 1.00 55.62 171 LEU A O 1
ATOM 1389 N N . GLY A 1 172 ? 14.398 22.994 1.722 1.00 58.91 172 GLY A N 1
ATOM 1390 C CA . GLY A 1 172 ? 15.584 22.143 1.594 1.00 58.91 172 GLY A CA 1
ATOM 1391 C C . GLY A 1 172 ? 15.378 20.774 0.936 1.00 58.91 172 GLY A C 1
ATOM 1392 O O . GLY A 1 172 ? 16.131 19.861 1.255 1.00 58.91 172 GLY A O 1
ATOM 1393 N N . PHE A 1 173 ? 14.461 20.606 -0.031 1.00 62.12 173 PHE A N 1
ATOM 1394 C CA . PHE A 1 173 ? 14.461 19.410 -0.907 1.00 62.12 173 PHE A CA 1
ATOM 1395 C C . PHE A 1 173 ? 15.855 19.084 -1.488 1.00 62.12 173 PHE A C 1
ATOM 1397 O O . PHE A 1 173 ? 16.225 17.918 -1.563 1.00 62.12 173 PHE A O 1
ATOM 1404 N N . ALA A 1 174 ? 16.651 20.104 -1.835 1.00 60.78 174 ALA A N 1
ATOM 1405 C CA . ALA A 1 174 ? 18.030 19.960 -2.322 1.00 60.78 174 ALA A CA 1
ATOM 1406 C C . ALA A 1 174 ? 19.069 19.592 -1.234 1.00 60.78 174 ALA A C 1
ATOM 1408 O O . ALA A 1 174 ? 20.251 19.474 -1.538 1.00 60.78 174 ALA A O 1
ATOM 1409 N N . MET A 1 175 ? 18.647 19.456 0.028 1.00 72.56 175 MET A N 1
ATOM 1410 C CA . MET A 1 175 ? 19.479 19.114 1.192 1.00 72.56 175 MET A CA 1
ATOM 1411 C C . MET A 1 175 ? 19.105 17.751 1.803 1.00 72.56 175 MET A C 1
ATOM 1413 O O . MET A 1 175 ? 19.661 17.371 2.831 1.00 72.56 175 MET A O 1
ATOM 1417 N N . VAL A 1 176 ? 18.168 17.010 1.199 1.00 85.12 176 VAL A N 1
ATOM 1418 C CA . VAL A 1 176 ? 17.841 15.636 1.610 1.00 85.12 176 VAL A CA 1
ATOM 1419 C C . VAL A 1 176 ? 19.018 14.722 1.228 1.00 85.12 176 VAL A C 1
ATOM 1421 O O . VAL A 1 176 ? 19.361 14.681 0.051 1.00 85.12 176 VAL A O 1
ATOM 1424 N N . PRO A 1 177 ? 19.648 13.977 2.159 1.00 86.88 177 PRO A N 1
ATOM 1425 C CA . PRO A 1 177 ? 20.768 13.095 1.819 1.00 86.88 177 PRO A CA 1
ATOM 1426 C C . PRO A 1 177 ? 20.387 11.956 0.862 1.00 86.88 177 PRO A C 1
ATOM 1428 O O . PRO A 1 177 ? 19.263 11.446 0.899 1.00 86.88 177 PRO A O 1
ATOM 1431 N N . LEU A 1 178 ? 21.351 11.493 0.060 1.00 84.75 178 LEU A N 1
ATOM 1432 C CA . LEU A 1 178 ? 21.195 10.387 -0.898 1.00 84.75 178 LEU A CA 1
ATOM 1433 C C . LEU A 1 178 ? 20.710 9.086 -0.219 1.00 84.75 178 LEU A C 1
ATOM 1435 O O . LEU A 1 178 ? 20.008 8.273 -0.826 1.00 84.75 178 LEU A O 1
ATOM 1439 N N . GLU A 1 179 ? 21.064 8.916 1.053 1.00 86.31 179 GLU A N 1
ATOM 1440 C CA . GLU A 1 179 ? 20.778 7.781 1.934 1.00 86.31 179 GLU A CA 1
ATOM 1441 C C . GLU A 1 179 ? 19.433 7.901 2.670 1.00 86.31 179 GLU A C 1
ATOM 1443 O O . GLU A 1 179 ? 18.995 6.937 3.297 1.00 86.31 179 GLU A O 1
ATOM 1448 N N . ALA A 1 180 ? 18.748 9.050 2.612 1.00 87.56 180 ALA A N 1
ATOM 1449 C CA . ALA A 1 180 ? 17.567 9.335 3.442 1.00 87.56 180 ALA A CA 1
ATOM 1450 C C . ALA A 1 180 ? 16.374 8.384 3.210 1.00 87.56 180 ALA A C 1
ATOM 1452 O O . ALA A 1 180 ? 15.464 8.316 4.033 1.00 87.56 180 ALA A O 1
ATOM 1453 N N . LEU A 1 181 ? 16.376 7.643 2.098 1.00 92.50 181 LEU A N 1
ATOM 1454 C CA . LEU A 1 181 ? 15.358 6.647 1.751 1.00 92.50 181 LEU A CA 1
ATOM 1455 C C . LEU A 1 181 ? 15.829 5.195 1.955 1.00 92.50 181 LEU A C 1
ATOM 1457 O O . LEU A 1 181 ? 15.031 4.274 1.798 1.00 92.50 181 LEU A O 1
ATOM 1461 N N . ASP A 1 182 ? 17.087 4.958 2.335 1.00 92.00 182 ASP A N 1
ATOM 1462 C CA . ASP A 1 182 ? 17.656 3.606 2.433 1.00 92.00 182 ASP A CA 1
ATOM 1463 C C . ASP A 1 182 ? 17.085 2.812 3.613 1.00 92.00 182 ASP A C 1
ATOM 1465 O O . ASP A 1 182 ? 16.846 1.614 3.485 1.00 92.00 182 ASP A O 1
ATOM 1469 N N . GLY A 1 183 ? 16.804 3.473 4.742 1.00 91.00 183 GLY A N 1
ATOM 1470 C CA . GLY A 1 183 ? 16.109 2.849 5.875 1.00 91.00 183 GLY A CA 1
ATOM 1471 C C . GLY A 1 183 ? 14.648 2.507 5.560 1.00 91.00 183 GLY A C 1
ATOM 1472 O O . GLY A 1 183 ? 14.133 1.492 6.028 1.00 91.00 183 GLY A O 1
ATOM 1473 N N . VAL A 1 184 ? 13.999 3.318 4.717 1.00 95.06 184 VAL A N 1
ATOM 1474 C CA . VAL A 1 184 ? 12.635 3.066 4.231 1.00 95.06 184 VAL A CA 1
ATOM 1475 C C . VAL A 1 184 ? 12.617 1.854 3.303 1.00 95.06 184 VAL A C 1
ATOM 1477 O O . VAL A 1 184 ? 11.834 0.929 3.506 1.00 95.06 184 VAL A O 1
ATOM 1480 N N . GLU A 1 185 ? 13.525 1.830 2.328 1.00 94.44 185 GLU A N 1
ATOM 1481 C CA . GLU A 1 185 ? 13.688 0.733 1.376 1.00 94.44 185 GLU A CA 1
ATOM 1482 C C . GLU A 1 185 ? 14.053 -0.587 2.065 1.00 94.44 185 GLU A C 1
ATOM 1484 O O . GLU A 1 185 ? 13.369 -1.588 1.864 1.00 94.44 185 GLU A O 1
ATOM 1489 N N . ALA A 1 186 ? 15.050 -0.587 2.956 1.00 91.00 186 ALA A N 1
ATOM 1490 C CA . ALA A 1 186 ? 15.442 -1.781 3.704 1.00 91.00 186 ALA A CA 1
ATOM 1491 C C . ALA A 1 186 ? 14.292 -2.350 4.559 1.00 91.00 186 ALA A C 1
ATOM 1493 O O . ALA A 1 186 ? 14.172 -3.569 4.689 1.00 91.00 186 ALA A O 1
ATOM 1494 N N . GLY A 1 187 ? 13.428 -1.488 5.109 1.00 91.94 187 GLY A N 1
ATOM 1495 C CA . GLY A 1 187 ? 12.231 -1.905 5.842 1.00 91.94 187 GLY A CA 1
ATOM 1496 C C . GLY A 1 187 ? 11.148 -2.522 4.947 1.00 91.94 187 GLY A C 1
ATOM 1497 O O . GLY A 1 187 ? 10.593 -3.561 5.300 1.00 91.94 187 GLY A O 1
ATOM 1498 N N . ILE A 1 188 ? 10.883 -1.929 3.776 1.00 95.56 188 ILE A N 1
ATOM 1499 C CA . ILE A 1 188 ? 9.954 -2.476 2.766 1.00 95.56 188 ILE A CA 1
ATOM 1500 C C . ILE A 1 188 ? 10.440 -3.845 2.266 1.00 95.56 188 ILE A C 1
ATOM 1502 O O . ILE A 1 188 ? 9.639 -4.766 2.096 1.00 95.56 188 ILE A O 1
ATOM 1506 N N . ASP A 1 189 ? 11.746 -3.999 2.053 1.00 92.38 189 ASP A N 1
ATOM 1507 C CA . ASP A 1 189 ? 12.349 -5.230 1.544 1.00 92.38 189 ASP A CA 1
ATOM 1508 C C . ASP A 1 189 ? 12.350 -6.357 2.582 1.00 92.38 189 ASP A C 1
ATOM 1510 O O . ASP A 1 189 ? 11.957 -7.482 2.267 1.00 92.38 189 ASP A O 1
ATOM 1514 N N . ALA A 1 190 ? 12.717 -6.060 3.833 1.00 90.12 190 ALA A N 1
ATOM 1515 C CA . ALA A 1 190 ? 12.735 -7.041 4.918 1.00 90.12 190 ALA A CA 1
ATOM 1516 C C . ALA A 1 190 ? 11.333 -7.526 5.342 1.00 90.12 190 ALA A C 1
ATOM 1518 O O . ALA A 1 190 ? 11.204 -8.636 5.856 1.00 90.12 190 ALA A O 1
ATOM 1519 N N . ALA A 1 191 ? 10.275 -6.739 5.103 1.00 92.62 191 ALA A N 1
ATOM 1520 C CA . ALA A 1 191 ? 8.912 -7.017 5.573 1.00 92.62 191 ALA A CA 1
ATOM 1521 C C . ALA A 1 191 ? 8.322 -8.378 5.141 1.00 92.62 191 ALA A C 1
ATOM 1523 O O . ALA A 1 191 ? 7.400 -8.871 5.796 1.00 92.62 191 ALA A O 1
ATOM 1524 N N . LEU A 1 192 ? 8.821 -8.977 4.049 1.00 91.81 192 LEU A N 1
ATOM 1525 C CA . LEU A 1 192 ? 8.368 -10.274 3.517 1.00 91.81 192 LEU A CA 1
ATOM 1526 C C . LEU A 1 192 ? 9.404 -11.410 3.684 1.00 91.81 192 LEU A C 1
ATOM 1528 O O . LEU A 1 192 ? 9.285 -12.443 3.021 1.00 91.81 192 LEU A O 1
ATOM 1532 N N . GLY A 1 193 ? 10.410 -11.219 4.544 1.00 85.88 193 GLY A N 1
ATOM 1533 C CA . GLY A 1 193 ? 11.545 -12.130 4.704 1.00 85.88 193 GLY A CA 1
ATOM 1534 C C . GLY A 1 193 ? 12.610 -11.946 3.616 1.00 85.88 193 GLY A C 1
ATOM 1535 O O . GLY A 1 193 ? 12.314 -11.610 2.469 1.00 85.88 193 GLY A O 1
ATOM 1536 N N . ASN A 1 194 ? 13.873 -12.163 3.982 1.00 83.00 194 ASN A N 1
ATOM 1537 C CA . ASN A 1 194 ? 15.030 -12.061 3.089 1.00 83.00 194 ASN A CA 1
ATOM 1538 C C . ASN A 1 194 ? 16.096 -13.109 3.478 1.00 83.00 194 ASN A C 1
ATOM 1540 O O . ASN A 1 194 ? 15.841 -13.973 4.312 1.00 83.00 194 ASN A O 1
ATOM 1544 N N . ALA A 1 195 ? 17.296 -13.054 2.891 1.00 77.75 195 ALA A N 1
ATOM 1545 C CA . ALA A 1 195 ? 18.355 -14.033 3.168 1.00 77.75 195 ALA A CA 1
ATOM 1546 C C . ALA A 1 195 ? 18.857 -14.051 4.632 1.00 77.75 195 ALA A C 1
ATOM 1548 O O . ALA A 1 195 ? 19.426 -15.056 5.054 1.00 77.75 195 ALA A O 1
ATOM 1549 N N . ALA A 1 196 ? 18.646 -12.976 5.401 1.00 77.44 196 ALA A N 1
ATOM 1550 C CA . ALA A 1 196 ? 18.970 -12.905 6.828 1.00 77.44 196 ALA A CA 1
ATOM 1551 C C . ALA A 1 196 ? 17.822 -13.391 7.738 1.00 77.44 196 ALA A C 1
ATOM 1553 O O . ALA A 1 196 ? 18.073 -13.717 8.894 1.00 77.44 196 ALA A O 1
ATOM 1554 N N . ASP A 1 197 ? 16.591 -13.493 7.219 1.00 80.00 197 ASP A N 1
ATOM 1555 C CA . ASP A 1 197 ? 15.446 -14.098 7.912 1.00 80.00 197 ASP A CA 1
ATOM 1556 C C . ASP A 1 197 ? 14.781 -15.198 7.054 1.00 80.00 197 ASP A C 1
ATOM 1558 O O . ASP A 1 197 ? 13.719 -14.994 6.444 1.00 80.00 197 ASP A O 1
ATOM 1562 N N . PRO A 1 198 ? 15.389 -16.401 7.007 1.00 83.44 198 PRO A N 1
ATOM 1563 C CA . PRO A 1 198 ? 14.786 -17.560 6.361 1.00 83.44 198 PRO A CA 1
ATOM 1564 C C . PRO A 1 198 ? 13.552 -18.091 7.115 1.00 83.44 198 PRO A C 1
ATOM 1566 O O . PRO A 1 198 ? 12.793 -18.869 6.538 1.00 83.44 198 PRO A O 1
ATOM 1569 N N . GLY A 1 199 ? 13.331 -17.699 8.377 1.00 83.25 199 GLY A N 1
ATOM 1570 C CA . GLY A 1 199 ? 12.164 -18.098 9.168 1.00 83.25 199 GLY A CA 1
ATOM 1571 C C . GLY A 1 199 ? 10.897 -17.414 8.663 1.00 83.25 199 GLY A C 1
ATOM 1572 O O . GLY A 1 199 ? 9.956 -18.083 8.227 1.00 83.25 199 GLY A O 1
ATOM 1573 N N . LEU A 1 200 ? 10.908 -16.080 8.616 1.00 84.31 200 LEU A N 1
ATOM 1574 C CA . LEU A 1 200 ? 9.830 -15.284 8.032 1.00 84.31 200 LEU A CA 1
ATOM 1575 C C . LEU A 1 200 ? 9.622 -15.616 6.553 1.00 84.31 200 LEU A C 1
ATOM 1577 O O . LEU A 1 200 ? 8.478 -15.725 6.117 1.00 84.31 200 LEU A O 1
ATOM 1581 N N . LEU A 1 201 ? 10.696 -15.854 5.790 1.00 86.19 201 LEU A N 1
ATOM 1582 C CA . LEU A 1 201 ? 10.578 -16.241 4.383 1.00 86.19 201 LEU A CA 1
ATOM 1583 C C . LEU A 1 201 ? 9.782 -17.552 4.218 1.00 86.19 201 LEU A C 1
ATOM 1585 O O . LEU A 1 201 ? 8.842 -17.591 3.421 1.00 86.19 201 LEU A O 1
ATOM 1589 N N . ARG A 1 202 ? 10.075 -18.599 5.013 1.00 86.31 202 ARG A N 1
ATOM 1590 C CA . ARG A 1 202 ? 9.276 -19.848 5.047 1.00 86.31 202 ARG A CA 1
ATOM 1591 C C . ARG A 1 202 ? 7.804 -19.575 5.362 1.00 86.31 202 ARG A C 1
ATOM 1593 O O . ARG A 1 202 ? 6.928 -20.099 4.675 1.00 86.31 202 ARG A O 1
ATOM 1600 N N . LEU A 1 203 ? 7.530 -18.746 6.371 1.00 87.31 203 LEU A N 1
ATOM 1601 C CA . LEU A 1 203 ? 6.164 -18.398 6.771 1.00 87.31 203 LEU A CA 1
ATOM 1602 C C . LEU A 1 203 ? 5.413 -17.648 5.656 1.00 87.31 203 LEU A C 1
ATOM 1604 O O . LEU A 1 203 ? 4.257 -17.966 5.388 1.00 87.31 203 LEU A O 1
ATOM 1608 N N . VAL A 1 204 ? 6.075 -16.724 4.951 1.00 87.56 204 VAL A N 1
ATOM 1609 C CA . VAL A 1 204 ? 5.511 -15.980 3.809 1.00 87.56 204 VAL A CA 1
ATOM 1610 C C . VAL A 1 204 ? 5.227 -16.893 2.609 1.00 87.56 204 VAL A C 1
ATOM 1612 O O . VAL A 1 204 ? 4.190 -16.739 1.959 1.00 87.56 204 VAL A O 1
ATOM 1615 N N . HIS A 1 205 ? 6.080 -17.888 2.337 1.00 88.12 205 HIS A N 1
ATOM 1616 C CA . HIS A 1 205 ? 5.785 -18.931 1.343 1.00 88.12 205 HIS A CA 1
ATOM 1617 C C . HIS A 1 205 ? 4.543 -19.764 1.718 1.00 88.12 205 HIS A C 1
ATOM 1619 O O . HIS A 1 205 ? 3.762 -20.117 0.832 1.00 88.12 205 HIS A O 1
ATOM 1625 N N . GLY A 1 206 ? 4.339 -20.040 3.012 1.00 88.38 206 GLY A N 1
ATOM 1626 C CA . GLY A 1 206 ? 3.211 -20.818 3.544 1.00 88.38 206 GLY A CA 1
ATOM 1627 C C . GLY A 1 206 ? 1.864 -20.085 3.643 1.00 88.38 206 GLY A C 1
ATOM 1628 O O . GLY A 1 206 ? 0.870 -20.709 4.005 1.00 88.38 206 GLY A O 1
ATOM 1629 N N . LEU A 1 207 ? 1.801 -18.785 3.329 1.00 90.94 207 LEU A N 1
ATOM 1630 C CA . LEU A 1 207 ? 0.554 -18.007 3.363 1.00 90.94 207 LEU A CA 1
ATOM 1631 C C . LEU A 1 207 ? -0.479 -18.479 2.323 1.00 90.94 207 LEU A C 1
ATOM 1633 O O . LEU A 1 207 ? -0.162 -19.173 1.353 1.00 90.94 207 LEU A O 1
ATOM 1637 N N . GLN A 1 208 ? -1.723 -18.019 2.468 1.00 93.44 208 GLN A N 1
ATOM 1638 C CA . GLN A 1 208 ? -2.721 -18.145 1.405 1.00 93.44 208 GLN A CA 1
ATOM 1639 C C . GLN A 1 208 ? -2.395 -17.207 0.234 1.00 93.44 208 GLN A C 1
ATOM 1641 O O . GLN A 1 208 ? -1.903 -16.093 0.426 1.00 93.44 208 GLN A O 1
ATOM 1646 N N . ASP A 1 209 ? -2.738 -17.614 -0.987 1.00 95.62 209 ASP A N 1
ATOM 1647 C CA . ASP A 1 209 ? -2.444 -16.847 -2.208 1.00 95.62 209 ASP A CA 1
ATOM 1648 C C . ASP A 1 209 ? -3.085 -15.454 -2.214 1.00 95.62 209 ASP A C 1
ATOM 1650 O O . ASP A 1 209 ? -2.490 -14.499 -2.708 1.00 95.62 209 ASP A O 1
ATOM 1654 N N . VAL A 1 210 ? -4.250 -15.312 -1.571 1.00 95.62 210 VAL A N 1
ATOM 1655 C CA . VAL A 1 210 ? -4.913 -14.021 -1.317 1.00 95.62 210 VAL A CA 1
ATOM 1656 C C . VAL A 1 210 ? -3.988 -13.063 -0.561 1.00 95.62 210 VAL A C 1
ATOM 1658 O O . VAL A 1 210 ? -3.903 -11.881 -0.893 1.00 95.62 210 VAL A O 1
ATOM 1661 N N . GLN A 1 211 ? -3.258 -13.558 0.438 1.00 94.69 211 GLN A N 1
ATOM 1662 C CA . GLN A 1 211 ? -2.327 -12.750 1.223 1.00 94.69 211 GLN A CA 1
ATOM 1663 C C . GLN A 1 211 ? -1.052 -12.462 0.423 1.00 94.69 211 GLN A C 1
ATOM 1665 O O . GLN A 1 211 ? -0.627 -11.308 0.365 1.00 94.69 211 GLN A O 1
ATOM 1670 N N . LYS A 1 212 ? -0.483 -13.477 -0.251 1.00 94.62 212 LYS A N 1
ATOM 1671 C CA . LYS A 1 212 ? 0.698 -13.324 -1.125 1.00 94.62 212 LYS A CA 1
ATOM 1672 C C . LYS A 1 212 ? 0.473 -12.246 -2.184 1.00 94.62 212 LYS A C 1
ATOM 1674 O O . LYS A 1 212 ? 1.338 -11.392 -2.361 1.00 94.62 212 LYS A O 1
ATOM 1679 N N . ALA A 1 213 ? -0.693 -12.253 -2.833 1.00 96.44 213 ALA A N 1
ATOM 1680 C CA . ALA A 1 213 ? -1.095 -11.268 -3.833 1.00 96.44 213 ALA A CA 1
ATOM 1681 C C . ALA A 1 213 ? -1.041 -9.833 -3.287 1.00 96.44 213 ALA A C 1
ATOM 1683 O O . ALA A 1 213 ? -0.343 -8.987 -3.847 1.00 96.44 213 ALA A O 1
ATOM 1684 N N . ASN A 1 214 ? -1.724 -9.562 -2.168 1.00 96.75 214 ASN A N 1
ATOM 1685 C CA . ASN A 1 214 ? -1.728 -8.231 -1.556 1.00 96.75 214 ASN A CA 1
ATOM 1686 C C . ASN A 1 214 ? -0.316 -7.799 -1.129 1.00 96.75 214 ASN A C 1
ATOM 1688 O O . ASN A 1 214 ? 0.102 -6.679 -1.423 1.00 96.75 214 ASN A O 1
ATOM 1692 N N . LEU A 1 215 ? 0.439 -8.695 -0.486 1.00 97.12 215 LEU A N 1
ATOM 1693 C CA . LEU A 1 215 ? 1.784 -8.411 0.015 1.00 97.12 215 LEU A CA 1
ATOM 1694 C C . LEU A 1 215 ? 2.784 -8.129 -1.112 1.00 97.12 215 LEU A C 1
ATOM 1696 O O . LEU A 1 215 ? 3.437 -7.089 -1.082 1.00 97.12 215 LEU A O 1
ATOM 1700 N N . ARG A 1 216 ? 2.885 -8.998 -2.127 1.00 96.88 216 ARG A N 1
ATOM 1701 C CA . ARG A 1 216 ? 3.846 -8.836 -3.235 1.00 96.88 216 ARG A CA 1
ATOM 1702 C C . ARG A 1 216 ? 3.517 -7.627 -4.112 1.00 96.88 216 ARG A C 1
ATOM 1704 O O . ARG A 1 216 ? 4.420 -6.847 -4.404 1.00 96.88 216 ARG A O 1
ATOM 1711 N N . VAL A 1 217 ? 2.243 -7.407 -4.462 1.00 98.38 217 VAL A N 1
ATOM 1712 C CA . VAL A 1 217 ? 1.843 -6.215 -5.236 1.00 98.38 217 VAL A CA 1
ATOM 1713 C C . VAL A 1 217 ? 2.066 -4.932 -4.428 1.00 98.38 217 VAL A C 1
ATOM 1715 O O . VAL A 1 217 ? 2.553 -3.944 -4.974 1.00 98.38 217 VAL A O 1
ATOM 1718 N N . THR A 1 218 ? 1.769 -4.931 -3.124 1.00 98.56 218 THR A N 1
ATOM 1719 C CA . THR A 1 218 ? 2.000 -3.751 -2.272 1.00 98.56 218 THR A CA 1
ATOM 1720 C C . THR A 1 218 ? 3.488 -3.478 -2.052 1.00 98.56 218 THR A C 1
ATOM 1722 O O . THR A 1 218 ? 3.886 -2.319 -2.110 1.00 98.56 218 THR A O 1
ATOM 1725 N N . GLN A 1 219 ? 4.325 -4.507 -1.873 1.00 98.31 219 GLN A N 1
ATOM 1726 C CA . GLN A 1 219 ? 5.780 -4.346 -1.785 1.00 98.31 219 GLN A CA 1
ATOM 1727 C C . GLN A 1 219 ? 6.346 -3.744 -3.079 1.00 98.31 219 GLN A C 1
ATOM 1729 O O . GLN A 1 219 ? 7.039 -2.731 -3.025 1.00 98.31 219 GLN A O 1
ATOM 1734 N N . ALA A 1 220 ? 6.003 -4.307 -4.242 1.00 98.38 220 ALA A N 1
ATOM 1735 C CA . ALA A 1 220 ? 6.455 -3.795 -5.535 1.00 98.38 220 ALA A CA 1
ATOM 1736 C C . ALA A 1 220 ? 6.008 -2.341 -5.775 1.00 98.38 220 ALA A C 1
ATOM 1738 O O . ALA A 1 220 ? 6.810 -1.502 -6.183 1.00 98.38 220 ALA A O 1
ATOM 1739 N N . TRP A 1 221 ? 4.758 -2.009 -5.441 1.00 98.75 221 TRP A N 1
ATOM 1740 C CA . TRP A 1 221 ? 4.247 -0.639 -5.501 1.00 98.75 221 TRP A CA 1
ATOM 1741 C C . TRP A 1 221 ? 5.033 0.326 -4.606 1.00 98.75 221 TRP A C 1
ATOM 1743 O O . TRP A 1 221 ? 5.475 1.369 -5.082 1.00 98.75 221 TRP A O 1
ATOM 1753 N N . LEU A 1 222 ? 5.284 -0.028 -3.341 1.00 98.75 222 LEU A N 1
ATOM 1754 C CA . LEU A 1 222 ? 6.056 0.819 -2.424 1.00 98.75 222 LEU A CA 1
ATOM 1755 C C . LEU A 1 222 ? 7.511 1.015 -2.888 1.00 98.75 222 LEU A C 1
ATOM 1757 O O . LEU A 1 222 ? 8.029 2.125 -2.777 1.00 98.75 222 LEU A O 1
ATOM 1761 N N . ARG A 1 223 ? 8.143 -0.003 -3.492 1.00 98.06 223 ARG A N 1
ATOM 1762 C CA . ARG A 1 223 ? 9.473 0.128 -4.126 1.00 98.06 223 ARG A CA 1
ATOM 1763 C C . ARG A 1 223 ? 9.454 1.120 -5.296 1.00 98.06 223 ARG A C 1
ATOM 1765 O O . ARG A 1 223 ? 10.362 1.941 -5.412 1.00 98.06 223 ARG A O 1
ATOM 1772 N N . ILE A 1 224 ? 8.394 1.126 -6.113 1.00 98.31 224 ILE A N 1
ATOM 1773 C CA . ILE A 1 224 ? 8.195 2.146 -7.158 1.00 98.31 224 ILE A CA 1
ATOM 1774 C C . ILE A 1 224 ? 7.960 3.542 -6.561 1.00 98.31 224 ILE A C 1
ATOM 1776 O O . ILE A 1 224 ? 8.504 4.508 -7.091 1.00 98.31 224 ILE A O 1
ATOM 1780 N N . VAL A 1 225 ? 7.226 3.678 -5.451 1.00 97.88 225 VAL A N 1
ATOM 1781 C CA . VAL A 1 225 ? 7.051 4.976 -4.767 1.00 97.88 225 VAL A CA 1
ATOM 1782 C C . VAL A 1 225 ? 8.397 5.509 -4.258 1.00 97.88 225 VAL A C 1
ATOM 1784 O O . VAL A 1 225 ? 8.730 6.663 -4.526 1.00 97.88 225 VAL A O 1
ATOM 1787 N N . VAL A 1 226 ? 9.219 4.675 -3.607 1.00 97.38 226 VAL A N 1
ATOM 1788 C CA . VAL A 1 226 ? 10.587 5.046 -3.187 1.00 97.38 226 VAL A CA 1
ATOM 1789 C C . VAL A 1 226 ? 11.446 5.456 -4.388 1.00 97.38 226 VAL A C 1
ATOM 1791 O O . VAL A 1 226 ? 12.126 6.481 -4.336 1.00 97.38 226 VAL A O 1
ATOM 1794 N N . TRP A 1 227 ? 11.380 4.717 -5.498 1.00 96.81 227 TRP A N 1
ATOM 1795 C CA . TRP A 1 227 ? 12.105 5.059 -6.723 1.00 96.81 227 TRP A CA 1
ATOM 1796 C C . TRP A 1 227 ? 11.653 6.391 -7.339 1.00 96.81 227 TRP A C 1
ATOM 1798 O O . TRP A 1 227 ? 12.493 7.199 -7.727 1.00 96.81 227 TRP A O 1
ATOM 1808 N N . GLN A 1 228 ? 10.346 6.674 -7.377 1.00 95.56 228 GLN A N 1
ATOM 1809 C CA . GLN A 1 228 ? 9.815 7.960 -7.850 1.00 95.56 228 GLN A CA 1
ATOM 1810 C C . GLN A 1 228 ? 10.267 9.133 -6.963 1.00 95.56 228 GLN A C 1
ATOM 1812 O O . GLN A 1 228 ? 10.501 10.234 -7.468 1.00 95.56 228 GLN A O 1
ATOM 1817 N N . LEU A 1 229 ? 10.441 8.908 -5.654 1.00 93.94 229 LEU A N 1
ATOM 1818 C CA . LEU A 1 229 ? 11.060 9.887 -4.758 1.00 93.94 229 LEU A CA 1
ATOM 1819 C C . LEU A 1 229 ? 12.546 10.081 -5.069 1.00 93.94 229 LEU A C 1
ATOM 1821 O O . LEU A 1 229 ? 12.963 11.229 -5.219 1.00 93.94 229 LEU A O 1
ATOM 1825 N N . ARG A 1 230 ? 13.324 8.999 -5.236 1.00 93.38 230 ARG A N 1
ATOM 1826 C CA . ARG A 1 230 ? 14.739 9.101 -5.636 1.00 93.38 230 ARG A CA 1
ATOM 1827 C C . ARG A 1 230 ? 14.887 9.857 -6.965 1.00 93.38 230 ARG A C 1
ATOM 1829 O O . ARG A 1 230 ? 15.690 10.780 -7.041 1.00 93.38 230 ARG A O 1
ATOM 1836 N N . LEU A 1 231 ? 14.065 9.545 -7.972 1.00 92.50 231 LEU A N 1
ATOM 1837 C CA . LEU A 1 231 ? 14.029 10.239 -9.266 1.00 92.50 231 LEU A CA 1
ATOM 1838 C C . LEU A 1 231 ? 13.787 11.747 -9.106 1.00 92.50 231 LEU A C 1
ATOM 1840 O O . LEU A 1 231 ? 14.539 12.550 -9.650 1.00 92.50 231 LEU A O 1
ATOM 1844 N N . ARG A 1 232 ? 12.761 12.143 -8.341 1.00 90.88 232 ARG A N 1
ATOM 1845 C CA . ARG A 1 232 ? 12.405 13.561 -8.150 1.00 90.88 232 ARG A CA 1
ATOM 1846 C C . ARG A 1 232 ? 13.431 14.343 -7.321 1.00 90.88 232 ARG A C 1
ATOM 1848 O O . ARG A 1 232 ? 13.522 15.555 -7.485 1.00 90.88 232 ARG A O 1
ATOM 1855 N N . LEU A 1 233 ? 14.180 13.671 -6.450 1.00 89.56 233 LEU A N 1
ATOM 1856 C CA . LEU A 1 233 ? 15.276 14.266 -5.679 1.00 89.56 233 LEU A CA 1
ATOM 1857 C C . LEU A 1 233 ? 16.609 14.325 -6.451 1.00 89.56 233 LEU A C 1
ATOM 1859 O O . LEU A 1 233 ? 17.560 14.919 -5.960 1.00 89.56 233 LEU A O 1
ATOM 1863 N N . GLY A 1 234 ? 16.711 13.711 -7.637 1.00 90.25 234 GLY A N 1
ATOM 1864 C CA . GLY A 1 234 ? 17.994 13.560 -8.340 1.00 90.25 234 GLY A CA 1
ATOM 1865 C C . GLY A 1 234 ? 18.926 12.519 -7.701 1.00 90.25 234 GLY A C 1
ATOM 1866 O O . GLY A 1 234 ? 20.123 12.519 -7.955 1.00 90.25 234 GLY A O 1
ATOM 1867 N N . HIS A 1 235 ? 18.383 11.618 -6.878 1.00 90.81 235 HIS A N 1
ATOM 1868 C CA . HIS A 1 235 ? 19.101 10.567 -6.142 1.00 90.81 235 HIS A CA 1
ATOM 1869 C C . HIS A 1 235 ? 19.296 9.276 -6.961 1.00 90.81 235 HIS A C 1
ATOM 1871 O O . HIS A 1 235 ? 19.539 8.210 -6.386 1.00 90.81 235 HIS A O 1
ATOM 1877 N N . LEU A 1 236 ? 19.136 9.346 -8.287 1.00 92.12 236 LEU A N 1
ATOM 1878 C CA . LEU A 1 236 ? 19.414 8.230 -9.186 1.00 92.12 236 LEU A CA 1
ATOM 1879 C C . LEU A 1 236 ? 20.793 8.373 -9.830 1.00 92.12 236 LEU A C 1
ATOM 1881 O O . LEU A 1 236 ? 21.239 9.472 -10.149 1.00 92.12 236 LEU A O 1
ATOM 1885 N N . ILE A 1 237 ? 21.442 7.232 -10.029 1.00 88.25 237 ILE A N 1
ATOM 1886 C CA . ILE A 1 237 ? 22.788 7.091 -10.579 1.00 88.25 237 ILE A CA 1
ATOM 1887 C C . ILE A 1 237 ? 22.759 6.175 -11.807 1.00 88.25 237 ILE A C 1
ATOM 1889 O O . ILE A 1 237 ? 21.864 5.337 -11.960 1.00 88.25 237 ILE A O 1
ATOM 1893 N N . ASP A 1 238 ? 23.747 6.327 -12.682 1.00 81.69 238 ASP A N 1
ATOM 1894 C CA . ASP A 1 238 ? 23.903 5.474 -13.858 1.00 81.69 238 ASP A CA 1
ATOM 1895 C C . ASP A 1 238 ? 24.366 4.058 -13.484 1.00 81.69 238 ASP A C 1
ATOM 1897 O O . ASP A 1 238 ? 25.051 3.837 -12.484 1.00 81.69 238 ASP A O 1
ATOM 1901 N N . ASP A 1 239 ? 24.050 3.079 -14.334 1.00 70.69 239 ASP A N 1
ATOM 1902 C CA . ASP A 1 239 ? 24.354 1.664 -14.074 1.00 70.69 239 ASP A CA 1
ATOM 1903 C C . ASP A 1 239 ? 25.857 1.406 -13.843 1.00 70.69 239 ASP A C 1
ATOM 1905 O O . ASP A 1 239 ? 26.237 0.543 -13.051 1.00 70.69 239 ASP A O 1
ATOM 1909 N N . GLY A 1 240 ? 26.727 2.188 -14.496 1.00 65.56 240 GLY A N 1
ATOM 1910 C CA . GLY A 1 240 ? 28.180 2.103 -14.329 1.00 65.56 240 GLY A CA 1
ATOM 1911 C C . GLY A 1 240 ? 28.677 2.577 -12.959 1.00 65.56 240 GLY A C 1
ATOM 1912 O O . GLY A 1 240 ? 29.579 1.963 -12.389 1.00 65.56 240 GLY A O 1
ATOM 1913 N N . THR A 1 241 ? 28.076 3.625 -12.385 1.00 66.69 241 THR A N 1
ATOM 1914 C CA . THR A 1 241 ? 28.425 4.092 -11.032 1.00 66.69 241 THR A CA 1
ATOM 1915 C C . THR A 1 241 ? 27.754 3.238 -9.956 1.00 66.69 241 THR A C 1
ATOM 1917 O O . THR A 1 241 ? 28.377 2.979 -8.926 1.00 66.69 241 THR A O 1
ATOM 1920 N N . ALA A 1 242 ? 26.566 2.683 -10.221 1.00 65.56 242 ALA A N 1
ATOM 1921 C CA . ALA A 1 242 ? 25.958 1.652 -9.377 1.00 65.56 242 ALA A CA 1
ATOM 1922 C C . ALA A 1 242 ? 26.833 0.387 -9.282 1.00 65.56 242 ALA A C 1
ATOM 1924 O O . ALA A 1 242 ? 27.060 -0.124 -8.184 1.00 65.56 242 ALA A O 1
ATOM 1925 N N . ALA A 1 243 ? 27.389 -0.086 -10.405 1.00 60.50 243 ALA A N 1
ATOM 1926 C CA . ALA A 1 243 ? 28.309 -1.226 -10.433 1.00 60.50 243 ALA A CA 1
ATOM 1927 C C . ALA A 1 243 ? 29.634 -0.952 -9.688 1.00 60.50 243 ALA A C 1
ATOM 1929 O O . ALA A 1 243 ? 30.176 -1.844 -9.030 1.00 60.50 243 ALA A O 1
ATOM 1930 N N . ALA A 1 244 ? 30.149 0.281 -9.737 1.00 59.62 244 ALA A N 1
ATOM 1931 C CA . ALA A 1 244 ? 31.319 0.689 -8.955 1.00 59.62 244 ALA A CA 1
ATOM 1932 C C . ALA A 1 244 ? 31.025 0.762 -7.439 1.00 59.62 244 ALA A C 1
ATOM 1934 O O . ALA A 1 244 ? 31.852 0.351 -6.621 1.00 59.62 244 ALA A O 1
ATOM 1935 N N . ALA A 1 245 ? 29.836 1.229 -7.047 1.00 60.72 245 ALA A N 1
ATOM 1936 C CA . ALA A 1 245 ? 29.401 1.283 -5.649 1.00 60.72 245 ALA A CA 1
ATOM 1937 C C . ALA A 1 245 ? 29.141 -0.115 -5.048 1.00 60.72 245 ALA A C 1
ATOM 1939 O O . ALA A 1 245 ? 29.543 -0.394 -3.915 1.00 60.72 245 ALA A O 1
ATOM 1940 N N . SER A 1 246 ? 28.517 -1.026 -5.804 1.00 59.78 246 SER A N 1
ATOM 1941 C CA . SER A 1 246 ? 28.241 -2.389 -5.331 1.00 59.78 246 SER A CA 1
ATOM 1942 C C . SER A 1 246 ? 29.522 -3.216 -5.181 1.00 59.78 246 SER A C 1
ATOM 1944 O O . SER A 1 246 ? 29.703 -3.887 -4.166 1.00 59.78 246 SER A O 1
ATOM 1946 N N . SER A 1 247 ? 30.448 -3.119 -6.140 1.00 58.28 247 SER A N 1
ATOM 1947 C CA . SER A 1 247 ? 31.731 -3.837 -6.106 1.00 58.28 247 SER A CA 1
ATOM 1948 C C . SER A 1 247 ? 32.676 -3.340 -5.006 1.00 58.28 247 SER A C 1
ATOM 1950 O O . SER A 1 247 ? 33.264 -4.158 -4.296 1.00 58.28 247 SER A O 1
ATOM 1952 N N . SER A 1 248 ? 32.777 -2.024 -4.794 1.00 58.34 248 SER A N 1
ATOM 1953 C CA . SER A 1 248 ? 33.557 -1.459 -3.681 1.00 58.34 248 SER A CA 1
ATOM 1954 C C . SER A 1 248 ? 32.976 -1.833 -2.313 1.00 58.34 248 SER A C 1
ATOM 1956 O O . SER A 1 248 ? 33.729 -2.208 -1.412 1.00 58.34 248 SER A O 1
ATOM 1958 N N . THR A 1 249 ? 31.646 -1.842 -2.162 1.00 58.59 249 THR A N 1
ATOM 1959 C CA . THR A 1 249 ? 31.019 -2.262 -0.897 1.00 58.59 249 THR A CA 1
ATOM 1960 C C . THR A 1 249 ? 31.162 -3.768 -0.653 1.00 58.59 249 THR A C 1
ATOM 1962 O O . THR A 1 249 ? 31.440 -4.180 0.473 1.00 58.59 249 THR A O 1
ATOM 1965 N N . ALA A 1 250 ? 31.073 -4.599 -1.698 1.00 54.50 250 ALA A N 1
ATOM 1966 C CA . ALA A 1 250 ? 31.342 -6.035 -1.597 1.00 54.50 250 ALA A CA 1
ATOM 1967 C C . ALA A 1 250 ? 32.795 -6.327 -1.172 1.00 54.50 250 ALA A C 1
ATOM 1969 O O . ALA A 1 250 ? 33.028 -7.203 -0.338 1.00 54.50 250 ALA A O 1
ATOM 1970 N N . ALA A 1 251 ? 33.769 -5.560 -1.678 1.00 53.84 251 ALA A N 1
ATOM 1971 C CA . ALA A 1 251 ? 35.165 -5.656 -1.251 1.00 53.84 251 ALA A CA 1
ATOM 1972 C C . ALA A 1 251 ? 35.353 -5.260 0.229 1.00 53.84 251 ALA A C 1
ATOM 1974 O O . ALA A 1 251 ? 36.053 -5.955 0.967 1.00 53.84 251 ALA A O 1
ATOM 1975 N N . ALA A 1 252 ? 34.684 -4.196 0.691 1.00 53.72 252 ALA A N 1
ATOM 1976 C CA . ALA A 1 252 ? 34.707 -3.785 2.097 1.00 53.72 252 ALA A CA 1
ATOM 1977 C C . ALA A 1 252 ? 34.079 -4.844 3.029 1.00 53.72 252 ALA A C 1
ATOM 1979 O O . ALA A 1 252 ? 34.659 -5.180 4.064 1.00 53.72 252 ALA A O 1
ATOM 1980 N N . ALA A 1 253 ? 32.941 -5.427 2.639 1.00 50.50 253 ALA A N 1
ATOM 1981 C CA . ALA A 1 253 ? 32.295 -6.511 3.380 1.00 50.50 253 ALA A CA 1
ATOM 1982 C C . ALA A 1 253 ? 33.177 -7.774 3.448 1.00 50.50 253 ALA A C 1
ATOM 1984 O O . ALA A 1 253 ? 33.301 -8.388 4.510 1.00 50.50 253 ALA A O 1
ATOM 1985 N N . ALA A 1 254 ? 33.856 -8.130 2.350 1.00 52.22 254 ALA A N 1
ATOM 1986 C CA . ALA A 1 254 ? 34.813 -9.236 2.327 1.00 52.22 254 ALA A CA 1
ATOM 1987 C C . ALA A 1 254 ? 36.014 -8.988 3.261 1.00 52.22 254 ALA A C 1
ATOM 1989 O O . ALA A 1 254 ? 36.406 -9.889 4.004 1.00 52.22 254 ALA A O 1
ATOM 1990 N N . ALA A 1 255 ? 36.560 -7.767 3.289 1.00 53.22 255 ALA A N 1
ATOM 1991 C CA . ALA A 1 255 ? 37.645 -7.399 4.201 1.00 53.22 255 ALA A CA 1
ATOM 1992 C C . ALA A 1 255 ? 37.223 -7.498 5.681 1.00 53.22 255 ALA A C 1
ATOM 1994 O O . ALA A 1 255 ? 37.947 -8.079 6.493 1.00 53.22 255 ALA A O 1
ATOM 1995 N N . ALA A 1 256 ? 36.023 -7.016 6.028 1.00 47.62 256 ALA A N 1
ATOM 1996 C CA . ALA A 1 256 ? 35.466 -7.148 7.376 1.00 47.62 256 ALA A CA 1
ATOM 1997 C C . ALA A 1 256 ? 35.252 -8.623 7.778 1.00 47.62 256 ALA A C 1
ATOM 1999 O O . ALA A 1 256 ? 35.600 -9.026 8.890 1.00 47.62 256 ALA A O 1
ATOM 2000 N N . ALA A 1 257 ? 34.753 -9.456 6.856 1.00 46.19 257 ALA A N 1
ATOM 2001 C CA . ALA A 1 257 ? 34.566 -10.890 7.076 1.00 46.19 257 ALA A CA 1
ATOM 2002 C C . ALA A 1 257 ? 35.889 -11.663 7.252 1.00 46.19 257 ALA A C 1
ATOM 2004 O O . ALA A 1 257 ? 35.908 -12.683 7.941 1.00 46.19 257 ALA A O 1
ATOM 2005 N N . VAL A 1 258 ? 36.998 -11.189 6.671 1.00 51.41 258 VAL A N 1
ATOM 2006 C CA . VAL A 1 258 ? 38.344 -11.735 6.922 1.00 51.41 258 VAL A CA 1
ATOM 2007 C C . VAL A 1 258 ? 38.866 -11.308 8.296 1.00 51.41 258 VAL A C 1
ATOM 2009 O O . VAL A 1 258 ? 39.412 -12.141 9.016 1.00 51.41 258 VAL A O 1
ATOM 2012 N N . HIS A 1 259 ? 38.662 -10.051 8.701 1.00 45.28 259 HIS A N 1
ATOM 2013 C CA . HIS A 1 259 ? 39.154 -9.549 9.991 1.00 45.28 259 HIS A CA 1
ATOM 2014 C C . HIS A 1 259 ? 38.484 -10.241 11.198 1.00 45.28 259 HIS A C 1
ATOM 2016 O O . HIS A 1 259 ? 39.126 -10.465 12.220 1.00 45.28 259 HIS A O 1
ATOM 2022 N N . ASN A 1 260 ? 37.227 -10.675 11.053 1.00 42.62 260 ASN A N 1
ATOM 2023 C CA . ASN A 1 260 ? 36.482 -11.423 12.077 1.00 42.62 260 ASN A CA 1
ATOM 2024 C C . ASN A 1 260 ? 36.804 -12.938 12.148 1.00 42.62 260 ASN A C 1
ATOM 2026 O O . ASN A 1 260 ? 36.107 -13.673 12.845 1.00 42.62 260 ASN A O 1
ATOM 2030 N N . ARG A 1 261 ? 37.839 -13.444 11.453 1.00 35.00 261 ARG A N 1
ATOM 2031 C CA . ARG A 1 261 ? 38.220 -14.878 11.454 1.00 35.00 261 ARG A CA 1
ATOM 2032 C C . ARG A 1 261 ? 39.300 -15.282 12.472 1.00 35.00 261 ARG A C 1
ATOM 2034 O O . ARG A 1 261 ? 39.905 -16.343 12.319 1.00 35.00 261 ARG A O 1
ATOM 2041 N N . HIS A 1 262 ? 39.523 -14.510 13.537 1.00 35.41 262 HIS A N 1
ATOM 2042 C CA . HIS A 1 262 ? 40.288 -15.010 14.688 1.00 35.41 262 HIS A CA 1
ATOM 2043 C C . HIS A 1 262 ? 39.380 -15.814 15.642 1.00 35.41 262 HIS A C 1
ATOM 2045 O O . HIS A 1 262 ? 38.367 -15.283 16.097 1.00 35.41 262 HIS A O 1
ATOM 2051 N N . PRO A 1 263 ? 39.712 -17.079 15.972 1.00 36.66 263 PRO A N 1
ATOM 2052 C CA . PRO A 1 263 ? 38.876 -17.900 16.840 1.00 36.66 263 PRO A CA 1
ATOM 2053 C C . PRO A 1 263 ? 38.990 -17.463 18.306 1.00 36.66 263 PRO A C 1
ATOM 2055 O O . PRO A 1 263 ? 40.067 -17.523 18.901 1.00 36.66 263 PRO A O 1
ATOM 2058 N N . GLN A 1 264 ? 37.861 -17.096 18.917 1.00 34.09 264 GLN A N 1
ATOM 2059 C CA . GLN A 1 264 ? 37.744 -17.009 20.374 1.00 34.09 264 GLN A CA 1
ATOM 2060 C C . GLN A 1 264 ? 37.707 -18.422 20.974 1.00 34.09 264 GLN A C 1
ATOM 2062 O O . GLN A 1 264 ? 36.639 -18.972 21.243 1.00 34.09 264 GLN A O 1
ATOM 2067 N N . ASN A 1 265 ? 38.878 -19.025 21.189 1.00 31.41 265 ASN A N 1
ATOM 2068 C CA . ASN A 1 265 ? 38.968 -20.229 22.013 1.00 31.41 265 ASN A CA 1
ATOM 2069 C C . ASN A 1 265 ? 38.659 -19.868 23.472 1.00 31.41 265 ASN A C 1
ATOM 2071 O O . ASN A 1 265 ? 39.331 -19.030 24.072 1.00 31.41 265 ASN A O 1
ATOM 2075 N N . SER A 1 266 ? 37.630 -20.507 24.028 1.00 35.97 266 SER A N 1
ATOM 2076 C CA . SER A 1 266 ? 37.177 -20.281 25.401 1.00 35.97 266 SER A CA 1
ATOM 2077 C C . SER A 1 266 ? 38.235 -20.690 26.428 1.00 35.97 266 SER A C 1
ATOM 2079 O O . SER A 1 266 ? 38.795 -21.783 26.343 1.00 35.97 266 SER A O 1
ATOM 2081 N N . ILE A 1 267 ? 38.444 -19.844 27.440 1.00 32.19 267 ILE A N 1
ATOM 2082 C CA . ILE A 1 267 ? 39.134 -20.205 28.682 1.00 32.19 267 ILE A CA 1
ATOM 2083 C C . ILE A 1 267 ? 38.262 -19.761 29.858 1.00 32.19 267 ILE A C 1
ATOM 2085 O O . ILE A 1 267 ? 38.429 -18.667 30.386 1.00 32.19 267 ILE A O 1
ATOM 2089 N N . HIS A 1 268 ? 37.334 -20.623 30.274 1.00 30.09 268 HIS A N 1
ATOM 2090 C CA . HIS A 1 268 ? 36.823 -20.651 31.647 1.00 30.09 268 HIS A CA 1
ATOM 2091 C C . HIS A 1 268 ? 36.245 -22.037 31.987 1.00 30.09 268 HIS A C 1
ATOM 2093 O O . HIS A 1 268 ? 35.512 -22.615 31.190 1.00 30.09 268 HIS A O 1
ATOM 2099 N N . SER A 1 269 ? 36.526 -22.498 33.215 1.00 27.22 269 SER A N 1
ATOM 2100 C CA . SER A 1 269 ? 36.017 -23.717 33.882 1.00 27.22 269 SER A CA 1
ATOM 2101 C C . SER A 1 269 ? 36.768 -25.047 33.663 1.00 27.22 269 SER A C 1
ATOM 2103 O O . SER A 1 269 ? 36.370 -25.866 32.841 1.00 27.22 269 SER A O 1
ATOM 2105 N N . ILE A 1 270 ? 37.775 -25.299 34.516 1.00 27.69 270 ILE A N 1
ATOM 2106 C CA . ILE A 1 270 ? 37.987 -26.565 35.262 1.00 27.69 270 ILE A CA 1
ATOM 2107 C C . ILE A 1 270 ? 38.358 -26.175 36.719 1.00 27.69 270 ILE A C 1
ATOM 2109 O O . ILE A 1 270 ? 38.766 -25.038 36.959 1.00 27.69 270 ILE A O 1
ATOM 2113 N N . MET A 1 271 ? 38.127 -27.058 37.699 1.00 27.06 271 MET A N 1
ATOM 2114 C CA . MET A 1 271 ? 38.117 -26.759 39.144 1.00 27.06 271 MET A CA 1
ATOM 2115 C C . MET A 1 271 ? 39.384 -27.166 39.933 1.00 27.06 271 MET A C 1
ATOM 2117 O O . MET A 1 271 ? 39.981 -28.194 39.643 1.00 27.06 271 MET A O 1
ATOM 2121 N N . ASN A 1 272 ? 39.596 -26.443 41.046 1.00 29.75 272 ASN A N 1
ATOM 2122 C CA . ASN A 1 272 ? 40.000 -26.893 42.398 1.00 29.75 272 ASN A CA 1
ATOM 2123 C C . ASN A 1 272 ? 41.398 -27.452 42.772 1.00 29.75 272 ASN A C 1
ATOM 2125 O O . ASN A 1 272 ? 41.987 -28.275 42.086 1.00 29.75 272 ASN A O 1
ATOM 2129 N N . HIS A 1 273 ? 41.718 -27.107 44.036 1.00 29.16 273 HIS A N 1
ATOM 2130 C CA . HIS A 1 273 ? 42.631 -27.702 45.035 1.00 29.16 273 HIS A CA 1
ATOM 2131 C C . HIS A 1 273 ? 44.135 -27.361 44.982 1.00 29.16 273 HIS A C 1
ATOM 2133 O O . HIS A 1 273 ? 44.774 -27.496 43.949 1.00 29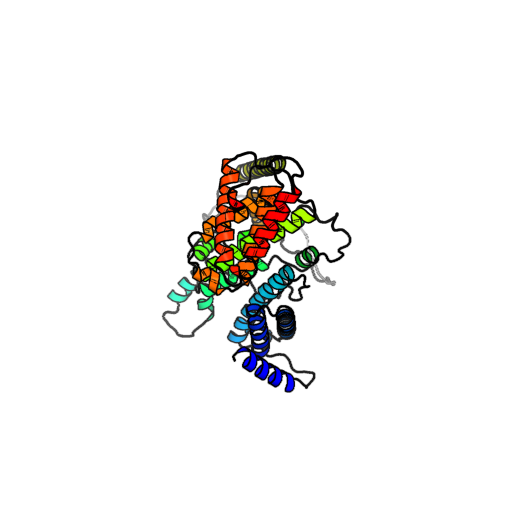.16 273 HIS A O 1
ATOM 2139 N N . ASP A 1 274 ? 44.606 -26.920 46.162 1.00 29.94 274 ASP A N 1
ATOM 2140 C CA . ASP A 1 274 ? 45.876 -27.147 46.887 1.00 29.94 274 ASP A CA 1
ATOM 2141 C C . ASP A 1 274 ? 47.220 -26.994 46.113 1.00 29.94 274 ASP A C 1
ATOM 2143 O O . ASP A 1 274 ? 47.370 -27.427 44.980 1.00 29.94 274 ASP A O 1
ATOM 2147 N N . ASP A 1 275 ? 48.287 -26.385 46.655 1.00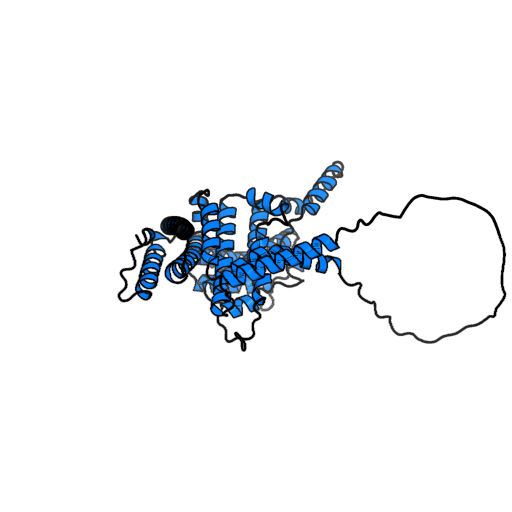 29.41 275 ASP A N 1
ATOM 2148 C CA . ASP A 1 275 ? 48.783 -26.523 48.035 1.00 29.41 275 ASP A CA 1
ATOM 2149 C C . ASP A 1 275 ? 49.788 -25.403 48.473 1.00 29.41 275 ASP A C 1
ATOM 2151 O O . ASP A 1 275 ? 50.248 -24.594 47.670 1.00 29.41 275 ASP A O 1
ATOM 2155 N N . ALA A 1 276 ? 50.117 -25.391 49.772 1.00 27.97 276 ALA A N 1
ATOM 2156 C CA . ALA A 1 276 ? 51.308 -24.909 50.507 1.00 27.97 276 ALA A CA 1
ATOM 2157 C C . ALA A 1 276 ? 52.283 -23.791 50.005 1.00 27.97 276 ALA A C 1
ATOM 2159 O O . ALA A 1 276 ? 52.972 -23.925 49.000 1.00 27.97 276 ALA A O 1
ATOM 2160 N N . THR A 1 277 ? 52.596 -22.858 50.935 1.00 27.31 277 THR A N 1
ATOM 2161 C CA . THR A 1 277 ? 53.904 -22.149 51.166 1.00 27.31 277 THR A CA 1
ATOM 2162 C C . THR A 1 277 ? 54.464 -21.205 50.070 1.00 27.31 277 THR A C 1
ATOM 2164 O O . THR A 1 277 ? 54.610 -21.575 48.918 1.00 27.31 277 THR A O 1
ATOM 2167 N N . THR A 1 278 ? 54.912 -19.965 50.338 1.00 28.70 278 THR A N 1
ATOM 2168 C CA . THR A 1 278 ? 55.946 -19.521 51.314 1.00 28.70 278 THR A CA 1
ATOM 2169 C C . THR A 1 278 ? 55.829 -17.995 51.607 1.00 28.70 278 THR A C 1
ATOM 2171 O O . THR A 1 278 ? 55.001 -17.313 51.014 1.00 28.70 278 THR A O 1
ATOM 2174 N N . ALA A 1 279 ? 56.612 -17.456 52.555 1.00 27.31 279 ALA A N 1
ATOM 2175 C CA . ALA A 1 279 ? 56.486 -16.111 53.151 1.00 27.31 279 ALA A CA 1
ATOM 2176 C C . ALA A 1 279 ? 57.175 -14.926 52.403 1.00 27.31 279 ALA A C 1
ATOM 2178 O O . ALA A 1 279 ? 57.747 -15.107 51.333 1.00 27.31 279 ALA A O 1
ATOM 2179 N N . ILE A 1 280 ? 57.192 -13.753 53.078 1.00 29.19 280 ILE A N 1
ATOM 2180 C CA . ILE A 1 280 ? 57.733 -12.404 52.733 1.00 29.19 280 ILE A CA 1
ATOM 2181 C C . ILE A 1 280 ? 56.687 -11.467 52.074 1.00 29.19 280 ILE A C 1
ATOM 2183 O O . ILE A 1 280 ? 56.211 -11.755 50.987 1.00 29.19 280 ILE A O 1
ATOM 2187 N N . GLY A 1 281 ? 56.295 -10.302 52.620 1.00 25.86 281 GLY A N 1
ATOM 2188 C CA . GLY A 1 281 ? 56.444 -9.761 53.984 1.00 25.86 281 GLY A CA 1
ATOM 2189 C C . GLY A 1 281 ? 57.086 -8.363 54.091 1.00 25.86 281 GLY A C 1
ATOM 2190 O O . GLY A 1 281 ? 58.305 -8.287 54.170 1.00 25.86 281 GLY A O 1
ATOM 2191 N N . THR A 1 282 ? 56.278 -7.294 54.225 1.00 28.34 282 THR A N 1
ATOM 2192 C CA . THR A 1 282 ? 56.691 -5.953 54.733 1.00 28.34 282 THR A CA 1
ATOM 2193 C C . THR A 1 282 ? 55.501 -5.096 55.218 1.00 28.34 282 THR A C 1
ATOM 2195 O O . THR A 1 282 ? 54.717 -4.613 54.413 1.00 28.34 282 THR A O 1
ATOM 2198 N N . THR A 1 283 ? 55.416 -4.909 56.541 1.00 26.47 283 THR A N 1
ATOM 2199 C CA . THR A 1 283 ? 55.130 -3.666 57.315 1.00 26.47 283 THR A CA 1
ATOM 2200 C C . THR A 1 283 ? 54.198 -2.529 56.828 1.00 26.47 283 THR A C 1
ATOM 2202 O O . THR A 1 283 ? 54.386 -1.970 55.754 1.00 26.47 283 THR A O 1
ATOM 2205 N N . SER A 1 284 ? 53.435 -2.011 57.812 1.00 29.23 284 SER A N 1
ATOM 2206 C CA . SER A 1 284 ? 52.836 -0.657 57.943 1.00 29.23 284 SER A CA 1
ATOM 2207 C C . SER A 1 284 ? 51.527 -0.356 57.184 1.00 29.23 284 SER A C 1
ATOM 2209 O O . SER A 1 284 ? 51.376 -0.720 56.029 1.00 29.23 284 SER A O 1
ATOM 2211 N N . GLY A 1 285 ? 50.554 0.363 57.768 1.00 27.20 285 GLY A N 1
ATOM 2212 C CA . GLY A 1 285 ? 50.432 0.834 59.163 1.00 27.20 285 GLY A CA 1
ATOM 2213 C C . GLY A 1 285 ? 49.416 1.980 59.333 1.00 27.20 285 GLY A C 1
ATOM 2214 O O . GLY A 1 285 ? 49.224 2.744 58.394 1.00 27.20 285 GLY A O 1
ATOM 2215 N N . ASN A 1 286 ? 48.851 2.129 60.544 1.00 30.05 286 ASN A N 1
ATOM 2216 C CA . ASN A 1 286 ? 47.942 3.210 60.997 1.00 30.05 286 ASN A CA 1
ATOM 2217 C C . ASN A 1 286 ? 46.568 3.312 60.274 1.00 30.05 286 ASN A C 1
ATOM 2219 O O . ASN A 1 286 ? 46.454 3.007 59.098 1.00 30.05 286 ASN A O 1
ATOM 2223 N N . THR A 1 287 ? 45.483 3.879 60.817 1.00 30.34 287 THR A N 1
ATOM 2224 C CA . THR A 1 287 ? 44.756 3.818 62.112 1.00 30.34 287 THR A CA 1
ATOM 2225 C C . THR A 1 287 ? 43.684 4.924 62.080 1.00 30.34 287 THR A C 1
ATOM 2227 O O . THR A 1 287 ? 44.024 6.069 61.804 1.00 30.34 287 THR A O 1
ATOM 2230 N N . ASN A 1 288 ? 42.465 4.605 62.531 1.00 28.84 288 ASN A N 1
ATOM 2231 C CA . ASN A 1 288 ? 41.509 5.497 63.218 1.00 28.84 288 ASN A CA 1
ATOM 2232 C C . ASN A 1 288 ? 40.645 6.567 62.481 1.00 28.84 288 ASN A C 1
ATOM 2234 O O . ASN A 1 288 ? 41.126 7.588 62.013 1.00 28.84 288 ASN A O 1
ATOM 2238 N N . VAL A 1 289 ? 39.321 6.400 62.681 1.00 29.70 289 VAL A N 1
ATOM 2239 C CA . VAL A 1 289 ? 38.374 7.388 63.277 1.00 29.70 289 VAL A CA 1
ATOM 2240 C C . VAL A 1 289 ? 37.739 8.492 62.386 1.00 29.70 289 VAL A C 1
ATOM 2242 O O . VAL A 1 289 ? 38.182 9.630 62.361 1.00 29.70 289 VAL A O 1
ATOM 2245 N N . ASN A 1 290 ? 36.541 8.151 61.874 1.00 28.16 290 ASN A N 1
ATOM 2246 C CA . ASN A 1 290 ? 35.233 8.771 62.215 1.00 28.16 290 ASN A CA 1
ATOM 2247 C C . ASN A 1 290 ? 34.704 10.064 61.514 1.00 28.16 290 ASN A C 1
ATOM 2249 O O . ASN A 1 290 ? 35.433 10.998 61.221 1.00 28.16 290 ASN A O 1
ATOM 2253 N N . MET A 1 291 ? 33.360 10.107 61.423 1.00 27.66 291 MET A N 1
ATOM 2254 C CA . MET A 1 291 ? 32.422 11.249 61.299 1.00 27.66 291 MET A CA 1
ATOM 2255 C C . MET A 1 291 ? 32.234 12.050 59.978 1.00 27.66 291 MET A C 1
ATOM 2257 O O . MET A 1 291 ? 32.993 12.945 59.635 1.00 27.66 291 MET A O 1
ATOM 2261 N N . THR A 1 292 ? 31.054 11.815 59.373 1.00 31.17 292 THR A N 1
ATOM 2262 C CA . THR A 1 292 ? 30.066 12.792 58.830 1.00 31.17 292 THR A CA 1
ATOM 2263 C C . THR A 1 292 ? 30.449 13.852 57.782 1.00 31.17 292 THR A C 1
ATOM 2265 O O . THR A 1 292 ? 31.092 14.851 58.099 1.00 31.17 292 THR A O 1
ATOM 2268 N N . SER A 1 293 ? 29.829 13.765 56.596 1.00 28.22 293 SER A N 1
ATOM 2269 C CA . SER A 1 293 ? 29.129 14.878 55.899 1.00 28.22 293 SER A CA 1
ATOM 2270 C C . SER A 1 293 ? 28.324 14.356 54.687 1.00 28.22 293 SER A C 1
ATOM 2272 O O . SER A 1 293 ? 28.432 13.178 54.342 1.00 28.22 293 SER A O 1
ATOM 2274 N N . ASP A 1 294 ? 27.464 15.199 54.102 1.00 32.62 294 ASP A N 1
ATOM 2275 C CA . ASP A 1 294 ? 26.526 14.860 53.018 1.00 32.62 294 ASP A CA 1
ATOM 2276 C C . ASP A 1 294 ? 27.172 14.405 51.696 1.00 32.62 294 ASP A C 1
ATOM 2278 O O . ASP A 1 294 ? 28.269 14.830 51.331 1.00 32.62 294 ASP A O 1
ATOM 2282 N N . ALA A 1 295 ? 26.419 13.621 50.913 1.00 30.67 295 ALA A N 1
ATOM 2283 C CA . ALA A 1 295 ? 26.738 13.288 49.524 1.00 30.67 295 ALA A CA 1
ATOM 2284 C C . ALA A 1 295 ? 25.481 13.369 48.620 1.00 30.67 295 ALA A C 1
ATOM 2286 O O . ALA A 1 295 ? 24.436 12.827 48.989 1.00 30.67 295 ALA A O 1
ATOM 2287 N N . PRO A 1 296 ? 25.553 14.015 47.437 1.00 33.88 296 PRO A N 1
ATOM 2288 C CA . PRO A 1 296 ? 24.454 14.058 46.466 1.00 33.88 296 PRO A CA 1
ATOM 2289 C C . PRO A 1 296 ? 24.283 12.715 45.718 1.00 33.88 296 PRO A C 1
ATOM 2291 O O . PRO A 1 296 ? 25.199 11.887 45.723 1.00 33.88 296 PRO A O 1
ATOM 2294 N N . PRO A 1 297 ? 23.135 12.473 45.050 1.00 32.62 297 PRO A N 1
ATOM 2295 C CA . PRO A 1 297 ? 22.863 11.203 44.375 1.00 32.62 297 PRO A CA 1
ATOM 2296 C C . PRO A 1 297 ? 23.834 10.931 43.217 1.00 32.62 297 PRO A C 1
ATOM 2298 O O . PRO A 1 297 ? 24.155 11.821 42.428 1.00 32.62 297 PRO A O 1
ATOM 2301 N N . GLN A 1 298 ? 24.275 9.676 43.091 1.00 27.67 298 GLN A N 1
ATOM 2302 C CA . GLN A 1 298 ? 25.189 9.259 42.028 1.00 27.67 298 GLN A CA 1
ATOM 2303 C C . GLN A 1 298 ? 24.493 9.155 40.665 1.00 27.67 298 GLN A C 1
ATOM 2305 O O . GLN A 1 298 ? 23.357 8.695 40.548 1.00 27.67 298 GLN A O 1
ATOM 2310 N N . VAL A 1 299 ? 25.222 9.535 39.615 1.00 26.75 299 VAL A N 1
ATOM 2311 C CA . VAL A 1 299 ? 24.800 9.356 38.223 1.00 26.75 299 VAL A CA 1
ATOM 2312 C C . VAL A 1 299 ? 25.001 7.894 37.825 1.00 26.75 299 VAL A C 1
ATOM 2314 O O . VAL A 1 299 ? 26.132 7.421 37.743 1.00 26.75 299 VAL A O 1
ATOM 2317 N N . HIS A 1 300 ? 23.913 7.181 37.527 1.00 26.73 300 HIS A N 1
ATOM 2318 C CA . HIS A 1 300 ? 24.000 5.870 36.885 1.00 26.73 300 HIS A CA 1
ATOM 2319 C C . HIS A 1 300 ? 24.444 6.027 35.425 1.00 26.73 300 HIS A C 1
ATOM 2321 O O . HIS A 1 300 ? 23.654 6.401 34.558 1.00 26.73 300 HIS A O 1
ATOM 2327 N N . THR A 1 301 ? 25.707 5.710 35.143 1.00 25.86 301 THR A N 1
ATOM 2328 C CA . THR A 1 301 ? 26.227 5.585 33.776 1.00 25.86 301 THR A CA 1
ATOM 2329 C C . THR A 1 301 ? 25.458 4.496 33.025 1.00 25.86 301 THR A C 1
ATOM 2331 O O . THR A 1 301 ? 25.472 3.335 33.435 1.00 25.86 301 THR A O 1
ATOM 2334 N N . LEU A 1 302 ? 24.798 4.847 31.916 1.00 26.27 302 LEU A N 1
ATOM 2335 C CA . LEU A 1 302 ? 24.127 3.863 31.064 1.00 26.27 302 LEU A CA 1
ATOM 2336 C C . LEU A 1 302 ? 25.158 2.919 30.430 1.00 26.27 302 LEU A C 1
ATOM 2338 O O . LEU A 1 302 ? 26.075 3.366 29.741 1.00 26.27 302 LEU A O 1
ATOM 2342 N N . GLY A 1 303 ? 24.955 1.610 30.592 1.00 25.31 303 GLY A N 1
ATOM 2343 C CA . GLY A 1 303 ? 25.623 0.609 29.762 1.00 25.31 303 GLY A CA 1
ATOM 2344 C C . GLY A 1 303 ? 25.146 0.739 28.315 1.00 25.31 303 GLY A C 1
ATOM 2345 O O . GLY A 1 303 ? 23.948 0.651 28.045 1.00 25.31 303 GLY A O 1
ATOM 2346 N N . THR A 1 304 ? 26.065 0.987 27.383 1.00 25.62 304 THR A N 1
ATOM 2347 C CA . THR A 1 304 ? 25.734 1.231 25.975 1.00 25.62 304 THR A CA 1
ATOM 2348 C C . THR A 1 304 ? 25.383 -0.060 25.234 1.00 25.62 304 THR A C 1
ATOM 2350 O O . THR A 1 304 ? 26.071 -1.075 25.326 1.00 25.62 304 THR A O 1
ATOM 2353 N N . THR A 1 305 ? 24.303 -0.014 24.453 1.00 28.69 305 THR A N 1
ATOM 2354 C CA . THR A 1 305 ? 23.754 -1.135 23.676 1.00 28.69 305 THR A CA 1
ATOM 2355 C C . THR A 1 305 ? 24.573 -1.420 22.410 1.00 28.69 305 THR A C 1
ATOM 2357 O O . THR A 1 305 ? 24.159 -1.144 21.285 1.00 28.69 305 THR A O 1
ATOM 2360 N N . THR A 1 306 ? 25.765 -1.990 22.575 1.00 27.58 306 THR A N 1
ATOM 2361 C CA . THR A 1 306 ? 26.686 -2.296 21.464 1.00 27.58 306 THR A CA 1
ATOM 2362 C C . THR A 1 306 ? 26.219 -3.442 20.558 1.00 27.58 306 THR A C 1
ATOM 2364 O O . THR A 1 306 ? 26.493 -3.419 19.357 1.00 27.58 306 THR A O 1
ATOM 2367 N N . THR A 1 307 ? 25.474 -4.420 21.080 1.00 30.36 307 THR A N 1
ATOM 2368 C CA . THR A 1 307 ? 25.016 -5.601 20.321 1.00 30.36 307 THR A CA 1
ATOM 2369 C C . THR A 1 307 ? 23.981 -5.280 19.239 1.00 30.36 307 THR A C 1
ATOM 2371 O O . THR A 1 307 ? 24.073 -5.813 18.133 1.00 30.36 307 THR A O 1
ATOM 2374 N N . THR A 1 308 ? 23.025 -4.383 19.499 1.00 31.69 308 THR A N 1
ATOM 2375 C CA . THR A 1 308 ? 22.011 -3.993 18.500 1.00 31.69 308 THR A CA 1
ATOM 2376 C C . THR A 1 308 ? 22.598 -3.127 17.385 1.00 31.69 308 THR A C 1
ATOM 2378 O O . THR A 1 308 ? 22.247 -3.313 16.219 1.00 31.69 308 THR A O 1
ATOM 2381 N N . ALA A 1 309 ? 23.542 -2.236 17.707 1.00 28.67 309 ALA A N 1
ATOM 2382 C CA . ALA A 1 309 ? 24.260 -1.437 16.713 1.00 28.67 309 ALA A CA 1
ATOM 2383 C C . ALA A 1 309 ? 25.103 -2.313 15.763 1.00 28.67 309 ALA A C 1
ATOM 2385 O O . ALA A 1 309 ? 25.086 -2.103 14.549 1.00 28.67 309 ALA A O 1
ATOM 2386 N N . ALA A 1 310 ? 25.783 -3.338 16.294 1.00 28.05 310 ALA A N 1
ATOM 2387 C CA . ALA A 1 310 ? 26.556 -4.284 15.489 1.00 28.05 310 ALA A CA 1
ATOM 2388 C C . ALA A 1 310 ? 25.672 -5.098 14.521 1.00 28.05 310 ALA A C 1
ATOM 2390 O O . ALA A 1 310 ? 26.016 -5.240 13.347 1.00 28.05 310 ALA A O 1
ATOM 2391 N N . ALA A 1 311 ? 24.505 -5.572 14.973 1.00 30.95 311 ALA A N 1
ATOM 2392 C CA . ALA A 1 311 ? 23.554 -6.296 14.123 1.00 30.95 311 ALA A CA 1
ATOM 2393 C C . ALA A 1 311 ? 22.974 -5.417 12.994 1.00 30.95 311 ALA A C 1
ATOM 2395 O O . ALA A 1 311 ? 22.809 -5.879 11.860 1.00 30.95 311 ALA A O 1
ATOM 2396 N N . ALA A 1 312 ? 22.723 -4.132 13.270 1.00 31.25 312 ALA A N 1
ATOM 2397 C CA . ALA A 1 312 ? 22.291 -3.166 12.260 1.00 31.25 312 ALA A CA 1
ATOM 2398 C C . ALA A 1 312 ? 23.380 -2.901 11.198 1.00 31.25 312 ALA A C 1
ATOM 2400 O O . ALA A 1 312 ? 23.075 -2.879 10.005 1.00 31.25 312 ALA A O 1
ATOM 2401 N N . ALA A 1 313 ? 24.648 -2.773 11.606 1.00 30.34 313 ALA A N 1
ATOM 2402 C CA . ALA A 1 313 ? 25.785 -2.587 10.695 1.00 30.34 313 ALA A CA 1
ATOM 2403 C C . ALA A 1 313 ? 26.106 -3.842 9.849 1.00 30.34 313 ALA A C 1
ATOM 2405 O O . ALA A 1 313 ? 26.477 -3.738 8.677 1.00 30.34 313 ALA A O 1
ATOM 2406 N N . ALA A 1 314 ? 25.916 -5.040 10.409 1.00 30.19 314 ALA A N 1
ATOM 2407 C CA . ALA A 1 314 ? 26.005 -6.289 9.651 1.00 30.19 314 ALA A CA 1
ATOM 2408 C C . ALA A 1 314 ? 24.872 -6.406 8.610 1.00 30.19 314 ALA A C 1
ATOM 2410 O O . ALA A 1 314 ? 25.100 -6.834 7.482 1.00 30.19 314 ALA A O 1
ATOM 2411 N N . SER A 1 315 ? 23.660 -5.959 8.954 1.00 35.69 315 SER A N 1
ATOM 2412 C CA . SER A 1 315 ? 22.518 -5.963 8.030 1.00 35.69 315 SER A CA 1
ATOM 2413 C C . SER A 1 315 ? 22.661 -4.932 6.901 1.00 35.69 315 SER A C 1
ATOM 2415 O O . SER A 1 315 ? 22.322 -5.223 5.752 1.00 35.69 315 SER A O 1
ATOM 2417 N N . SER A 1 316 ? 23.188 -3.734 7.187 1.00 38.56 316 SER A N 1
ATOM 2418 C CA . SER A 1 316 ? 23.351 -2.680 6.173 1.00 38.56 316 SER A CA 1
ATOM 2419 C C . SER A 1 316 ? 24.406 -3.023 5.117 1.00 38.56 316 SER A C 1
ATOM 2421 O O . SER A 1 316 ? 24.200 -2.744 3.936 1.00 38.56 316 SER A O 1
ATOM 2423 N N . THR A 1 317 ? 25.500 -3.681 5.511 1.00 36.28 317 THR A N 1
ATOM 2424 C CA . THR A 1 317 ? 26.582 -4.075 4.591 1.00 36.28 317 THR A CA 1
ATOM 2425 C C . THR A 1 317 ? 26.180 -5.198 3.632 1.00 36.28 317 THR A C 1
ATOM 2427 O O . THR A 1 317 ? 26.610 -5.179 2.480 1.00 36.28 317 THR A O 1
ATOM 2430 N N . VAL A 1 318 ? 25.303 -6.123 4.043 1.00 38.94 318 VAL A N 1
ATOM 2431 C CA . VAL A 1 318 ? 24.753 -7.160 3.147 1.00 38.94 318 VAL A CA 1
ATOM 2432 C C . VAL A 1 318 ? 23.692 -6.583 2.197 1.00 38.94 318 VAL A C 1
ATOM 2434 O O . VAL A 1 318 ? 23.708 -6.895 1.006 1.00 38.94 318 VAL A O 1
ATOM 2437 N N . ASN A 1 319 ? 22.816 -5.684 2.669 1.00 40.62 319 ASN A N 1
ATOM 2438 C CA . ASN A 1 319 ? 21.812 -5.036 1.808 1.00 40.62 319 ASN A CA 1
ATOM 2439 C C . ASN A 1 319 ? 22.412 -4.064 0.774 1.00 40.62 319 ASN A C 1
ATOM 2441 O O . ASN A 1 319 ? 21.774 -3.796 -0.244 1.00 40.62 319 ASN A O 1
ATOM 2445 N N . ALA A 1 320 ? 23.627 -3.547 0.982 1.00 37.31 320 ALA A N 1
ATOM 2446 C CA . ALA A 1 320 ? 24.232 -2.549 0.096 1.00 37.31 320 ALA A CA 1
ATOM 2447 C C . ALA A 1 320 ? 24.335 -2.994 -1.381 1.00 37.31 320 ALA A C 1
ATOM 2449 O O . ALA A 1 320 ? 24.178 -2.171 -2.283 1.00 37.31 320 ALA A O 1
ATOM 2450 N N . GLY A 1 321 ? 24.521 -4.294 -1.642 1.00 37.06 321 GLY A N 1
ATOM 2451 C CA . GLY A 1 321 ? 24.521 -4.846 -3.003 1.00 37.06 321 GLY A CA 1
ATOM 2452 C C . GLY A 1 321 ? 23.162 -4.755 -3.713 1.00 37.06 321 GLY A C 1
ATOM 2453 O O . GLY A 1 321 ? 23.119 -4.556 -4.925 1.00 37.06 321 GLY A O 1
ATOM 2454 N N . ALA A 1 322 ? 22.053 -4.833 -2.969 1.00 45.09 322 ALA A N 1
ATOM 2455 C CA . ALA A 1 322 ? 20.702 -4.622 -3.493 1.00 45.09 322 ALA A CA 1
ATOM 2456 C C . ALA A 1 322 ? 20.361 -3.121 -3.596 1.00 45.09 322 ALA A C 1
ATOM 2458 O O . ALA A 1 322 ? 19.849 -2.670 -4.622 1.00 45.09 322 ALA A O 1
ATOM 2459 N N . ASN A 1 323 ? 20.739 -2.332 -2.582 1.00 50.78 323 ASN A N 1
ATOM 2460 C CA . ASN A 1 323 ? 20.529 -0.876 -2.513 1.00 50.78 323 ASN A CA 1
ATOM 2461 C C . ASN A 1 323 ? 21.322 -0.069 -3.568 1.00 50.78 323 ASN A C 1
ATOM 2463 O O . ASN A 1 323 ? 21.099 1.137 -3.724 1.00 50.78 323 ASN A O 1
ATOM 2467 N N . ALA A 1 324 ? 22.255 -0.703 -4.287 1.00 56.38 324 ALA A N 1
ATOM 2468 C CA . ALA A 1 324 ? 22.897 -0.130 -5.468 1.00 56.38 324 ALA A CA 1
ATOM 2469 C C . ALA A 1 324 ? 21.951 -0.136 -6.683 1.00 56.38 324 ALA A C 1
ATOM 2471 O O . ALA A 1 324 ? 21.824 0.874 -7.376 1.00 56.38 324 ALA A O 1
ATOM 2472 N N . ASN A 1 325 ? 21.225 -1.239 -6.907 1.00 74.12 325 ASN A N 1
ATOM 2473 C CA . ASN A 1 325 ? 20.297 -1.369 -8.033 1.00 74.12 325 ASN A CA 1
ATOM 2474 C C . ASN A 1 325 ? 19.079 -0.448 -7.886 1.00 74.12 325 ASN A C 1
ATOM 2476 O O . ASN A 1 325 ? 18.594 0.071 -8.892 1.00 74.12 325 ASN A O 1
ATOM 2480 N N . SER A 1 326 ? 18.605 -0.197 -6.661 1.00 85.44 326 SER A N 1
ATOM 2481 C CA . SER A 1 326 ? 17.436 0.662 -6.418 1.00 85.44 326 SER A CA 1
ATOM 2482 C C . SER A 1 326 ? 17.650 2.143 -6.736 1.00 85.44 326 SER A C 1
ATOM 2484 O O . SER A 1 326 ? 16.695 2.874 -7.010 1.00 85.44 326 SER A O 1
ATOM 2486 N N . ARG A 1 327 ? 18.914 2.577 -6.756 1.00 90.00 327 ARG A N 1
ATOM 2487 C CA . ARG A 1 327 ? 19.335 3.910 -7.199 1.00 90.00 327 ARG A CA 1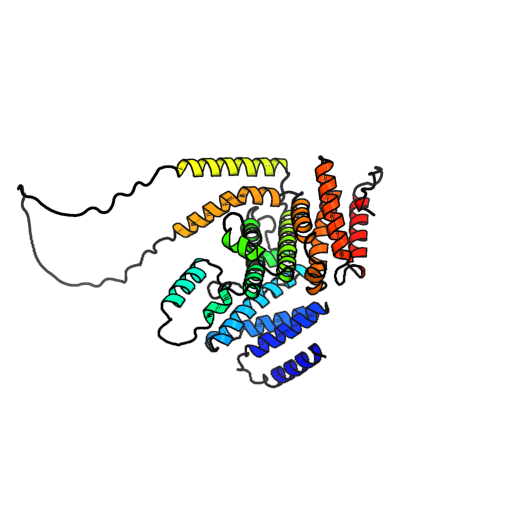
ATOM 2488 C C . ARG A 1 327 ? 19.467 4.027 -8.722 1.00 90.00 327 ARG A C 1
ATOM 2490 O O . ARG A 1 327 ? 19.778 5.107 -9.200 1.00 90.00 327 ARG A O 1
ATOM 2497 N N . THR A 1 328 ? 19.238 2.975 -9.509 1.00 92.56 328 THR A N 1
ATOM 2498 C CA . THR A 1 328 ? 19.349 3.067 -10.978 1.00 92.56 328 THR A CA 1
ATOM 2499 C C . THR A 1 328 ? 18.075 3.600 -11.633 1.00 92.56 328 THR A C 1
ATOM 2501 O O . THR A 1 328 ? 16.953 3.380 -11.165 1.00 92.56 328 THR A O 1
ATOM 2504 N N . TYR A 1 329 ? 18.218 4.201 -12.814 1.00 93.75 329 TYR A N 1
ATOM 2505 C CA . TYR A 1 329 ? 17.086 4.463 -13.712 1.00 93.75 329 TYR A CA 1
ATOM 2506 C C . TYR A 1 329 ? 16.380 3.178 -14.191 1.00 93.75 329 TYR A C 1
ATOM 2508 O O . TYR A 1 329 ? 15.251 3.245 -14.672 1.00 93.75 329 TYR A O 1
ATOM 2516 N N . ARG A 1 330 ? 17.015 2.002 -14.058 1.00 92.69 330 ARG A N 1
ATOM 2517 C CA . ARG A 1 330 ? 16.477 0.706 -14.504 1.00 92.69 330 ARG A CA 1
ATOM 2518 C C . ARG A 1 330 ? 15.607 -0.010 -13.481 1.00 92.69 330 ARG A C 1
ATOM 2520 O O . ARG A 1 330 ? 14.895 -0.937 -13.863 1.00 92.69 330 ARG A O 1
ATOM 2527 N N . TYR A 1 331 ? 15.658 0.385 -12.211 1.00 95.00 331 TYR A N 1
ATOM 2528 C CA . TYR A 1 331 ? 15.045 -0.351 -11.103 1.00 95.00 331 TYR A CA 1
ATOM 2529 C C . TYR A 1 331 ? 13.573 -0.766 -11.312 1.00 95.00 331 TYR A C 1
ATOM 2531 O O . TYR A 1 331 ? 13.257 -1.914 -10.991 1.00 95.00 331 TYR A O 1
ATOM 2539 N N . PRO A 1 332 ? 12.685 0.044 -11.933 1.00 97.31 332 PRO A N 1
ATOM 2540 C CA . PRO A 1 332 ? 11.321 -0.389 -12.237 1.00 97.31 332 PRO A CA 1
ATOM 2541 C C . PRO A 1 332 ? 11.221 -1.661 -13.084 1.00 97.31 332 PRO A C 1
ATOM 2543 O O . PRO A 1 332 ? 10.257 -2.401 -12.929 1.00 97.31 332 PRO A O 1
ATOM 2546 N N . LEU A 1 333 ? 12.209 -1.952 -13.940 1.00 95.94 333 LEU A N 1
ATOM 2547 C CA . LEU A 1 333 ? 12.241 -3.184 -14.735 1.00 95.94 333 LEU A CA 1
ATOM 2548 C C . LEU A 1 333 ? 12.542 -4.414 -13.864 1.00 95.94 333 LEU A C 1
ATOM 2550 O O . LEU A 1 333 ? 11.987 -5.480 -14.106 1.00 95.94 333 LEU A O 1
ATOM 2554 N N . ALA A 1 334 ? 13.385 -4.269 -12.836 1.00 94.81 334 ALA A N 1
ATOM 2555 C CA . ALA A 1 334 ? 13.654 -5.338 -11.873 1.00 94.81 334 ALA A CA 1
ATOM 2556 C C . ALA A 1 334 ? 12.428 -5.591 -10.981 1.00 94.81 334 ALA A C 1
ATOM 2558 O O . ALA A 1 334 ? 11.964 -6.723 -10.881 1.00 94.81 334 ALA A O 1
ATOM 2559 N N . VAL A 1 335 ? 11.833 -4.524 -10.431 1.00 97.06 335 VAL A N 1
ATOM 2560 C CA . VAL A 1 335 ? 10.606 -4.610 -9.619 1.00 97.06 335 VAL A CA 1
ATOM 2561 C C . VAL A 1 335 ? 9.446 -5.227 -10.413 1.00 97.06 335 VAL A C 1
ATOM 2563 O O . VAL A 1 335 ? 8.690 -6.034 -9.874 1.00 97.06 335 VAL A O 1
ATOM 2566 N N . ALA A 1 336 ? 9.312 -4.887 -11.699 1.00 97.56 336 ALA A N 1
ATOM 2567 C CA . ALA A 1 336 ? 8.298 -5.468 -12.574 1.00 97.56 336 ALA A CA 1
ATOM 2568 C C . ALA A 1 336 ? 8.556 -6.941 -12.906 1.00 97.56 336 ALA A C 1
ATOM 2570 O O . ALA A 1 336 ? 7.601 -7.712 -12.910 1.00 97.56 336 ALA A O 1
ATOM 2571 N N . ARG A 1 337 ? 9.813 -7.345 -13.127 1.00 96.94 337 ARG A N 1
ATOM 2572 C CA . ARG A 1 337 ? 10.195 -8.748 -13.339 1.00 96.94 337 ARG A CA 1
ATOM 2573 C C . ARG A 1 337 ? 9.892 -9.614 -12.128 1.00 96.94 337 ARG A C 1
ATOM 2575 O O . ARG A 1 337 ? 9.244 -10.649 -12.264 1.00 96.94 337 ARG A O 1
ATOM 2582 N N . ASP A 1 338 ? 10.313 -9.179 -10.944 1.00 95.00 338 ASP A N 1
ATOM 2583 C CA . ASP A 1 338 ? 10.029 -9.894 -9.701 1.00 95.00 338 ASP A CA 1
ATOM 2584 C C . ASP A 1 338 ? 8.513 -10.031 -9.514 1.00 95.00 338 ASP A C 1
ATOM 2586 O O . ASP A 1 338 ? 8.006 -11.119 -9.238 1.00 95.00 338 ASP A O 1
ATOM 2590 N N . LEU A 1 339 ? 7.763 -8.949 -9.746 1.00 96.38 339 LEU A N 1
ATOM 2591 C CA . LEU A 1 339 ? 6.307 -8.965 -9.658 1.00 96.38 339 LEU A CA 1
ATOM 2592 C C . LEU A 1 339 ? 5.656 -9.873 -10.713 1.00 96.38 339 LEU A C 1
ATOM 2594 O O . LEU A 1 339 ? 4.700 -10.575 -10.387 1.00 96.38 339 LEU A O 1
ATOM 2598 N N . ALA A 1 340 ? 6.160 -9.899 -11.947 1.00 96.50 340 ALA A N 1
ATOM 2599 C CA . ALA A 1 340 ? 5.669 -10.762 -13.018 1.00 96.50 340 ALA A CA 1
ATOM 2600 C C . ALA A 1 340 ? 5.907 -12.244 -12.693 1.00 96.50 340 ALA A C 1
ATOM 2602 O O . ALA A 1 340 ? 4.973 -13.041 -12.779 1.00 96.50 340 ALA A O 1
ATOM 2603 N N . LEU A 1 341 ? 7.105 -12.602 -12.217 1.00 94.75 341 LEU A N 1
ATOM 2604 C CA . LEU A 1 341 ? 7.427 -13.951 -11.740 1.00 94.75 341 LEU A CA 1
ATOM 2605 C C . LEU A 1 341 ? 6.508 -14.381 -10.586 1.00 94.75 341 LEU A C 1
ATOM 2607 O O . LEU A 1 341 ? 5.944 -15.472 -10.631 1.00 94.75 341 LEU A O 1
ATOM 2611 N N . TRP A 1 342 ? 6.294 -13.515 -9.588 1.00 91.44 342 TRP A N 1
ATOM 2612 C CA . TRP A 1 342 ? 5.404 -13.808 -8.457 1.00 91.44 342 TRP A CA 1
ATOM 2613 C C . TRP A 1 342 ? 3.918 -13.880 -8.830 1.00 91.44 342 TRP A C 1
ATOM 2615 O O . TRP A 1 342 ? 3.176 -14.605 -8.173 1.00 91.44 342 TRP A O 1
ATOM 2625 N N . THR A 1 343 ? 3.456 -13.127 -9.833 1.00 92.56 343 THR A N 1
ATOM 2626 C CA . THR A 1 343 ? 2.026 -13.060 -10.195 1.00 92.56 343 THR A CA 1
ATOM 2627 C C . THR A 1 343 ? 1.611 -14.014 -11.310 1.00 92.56 343 THR A C 1
ATOM 2629 O O . THR A 1 343 ? 0.428 -14.341 -11.385 1.00 92.56 343 THR A O 1
ATOM 2632 N N . ARG A 1 344 ? 2.549 -14.521 -12.125 1.00 92.06 344 ARG A N 1
ATOM 2633 C CA . ARG A 1 344 ? 2.282 -15.543 -13.157 1.00 92.06 344 ARG A CA 1
ATOM 2634 C C . ARG A 1 344 ? 1.633 -16.802 -12.576 1.00 92.06 344 ARG A C 1
ATOM 2636 O O . ARG A 1 344 ? 0.726 -17.356 -13.191 1.00 92.06 344 ARG A O 1
ATOM 2643 N N . ASP A 1 345 ? 2.091 -17.216 -11.396 1.00 89.50 345 ASP A N 1
ATOM 2644 C CA . ASP A 1 345 ? 1.728 -18.492 -10.771 1.00 89.50 345 ASP A CA 1
ATOM 2645 C C . ASP A 1 345 ? 0.621 -18.343 -9.699 1.00 89.50 345 ASP A C 1
ATOM 2647 O O . ASP A 1 345 ? 0.275 -19.313 -9.025 1.00 89.50 345 ASP A O 1
ATOM 2651 N N . LEU A 1 346 ? 0.037 -17.143 -9.540 1.00 93.50 346 LEU A N 1
ATOM 2652 C CA . LEU A 1 346 ? -1.063 -16.872 -8.602 1.00 93.50 346 LEU A CA 1
ATOM 2653 C C . LEU A 1 346 ? -2.444 -16.942 -9.292 1.00 93.50 346 LEU A C 1
ATOM 2655 O O . LEU A 1 346 ? -2.622 -16.380 -10.377 1.00 93.50 346 LEU A O 1
ATOM 2659 N N . PRO A 1 347 ? -3.478 -17.532 -8.657 1.00 96.56 347 PRO A N 1
ATOM 2660 C CA . PRO A 1 347 ? -4.838 -17.518 -9.195 1.00 96.56 347 PRO A CA 1
ATOM 2661 C C . PRO A 1 347 ? -5.391 -16.091 -9.335 1.00 96.56 347 PRO A C 1
ATOM 2663 O O . PRO A 1 347 ? -5.385 -15.326 -8.373 1.00 96.56 347 PRO A O 1
ATOM 2666 N N . LEU A 1 348 ? -5.975 -15.744 -10.490 1.00 96.44 348 LEU A N 1
ATOM 2667 C CA . LEU A 1 348 ? -6.533 -14.401 -10.744 1.00 96.44 348 LEU A CA 1
ATOM 2668 C C . LEU A 1 348 ? -7.541 -13.952 -9.664 1.00 96.44 348 LEU A C 1
ATOM 2670 O O . LEU A 1 348 ? -7.557 -12.785 -9.280 1.00 96.44 348 LEU A O 1
ATOM 2674 N N . ALA A 1 349 ? -8.339 -14.882 -9.128 1.00 97.31 349 ALA A N 1
ATOM 2675 C CA . ALA A 1 349 ? -9.282 -14.619 -8.038 1.00 97.31 349 ALA A CA 1
ATOM 2676 C C . ALA A 1 349 ? -8.597 -14.151 -6.735 1.00 97.31 349 ALA A C 1
ATOM 2678 O O . ALA A 1 349 ? -9.154 -13.323 -6.014 1.00 97.31 349 ALA A O 1
ATOM 2679 N N . ALA A 1 350 ? -7.377 -14.626 -6.458 1.00 97.00 350 ALA A N 1
ATOM 2680 C CA . ALA A 1 350 ? -6.595 -14.244 -5.283 1.00 97.00 350 ALA A CA 1
ATOM 2681 C C . ALA A 1 350 ? -6.064 -12.801 -5.361 1.00 97.00 350 ALA A C 1
ATOM 2683 O O . ALA A 1 350 ? -5.842 -12.176 -4.325 1.00 97.00 350 ALA A O 1
ATOM 2684 N N . LEU A 1 351 ? -5.917 -12.254 -6.574 1.00 96.81 351 LEU A N 1
ATOM 2685 C CA . LEU A 1 351 ? -5.724 -10.820 -6.789 1.00 96.81 351 LEU A CA 1
ATOM 2686 C C . LEU A 1 351 ? -7.072 -10.075 -6.759 1.00 96.81 351 LEU A C 1
ATOM 2688 O O . LEU A 1 351 ? -7.212 -9.085 -6.046 1.00 96.81 351 LEU A O 1
ATOM 2692 N N . ALA A 1 352 ? -8.079 -10.555 -7.497 1.00 96.25 352 ALA A N 1
ATOM 2693 C CA . ALA A 1 352 ? -9.342 -9.841 -7.713 1.00 96.25 352 ALA A CA 1
ATOM 2694 C C . ALA A 1 352 ? -10.147 -9.550 -6.431 1.00 96.25 352 ALA A C 1
ATOM 2696 O O . ALA A 1 352 ? -10.854 -8.545 -6.374 1.00 96.25 352 ALA A O 1
ATOM 2697 N N . VAL A 1 353 ? -10.020 -10.379 -5.387 1.00 94.94 353 VAL A N 1
ATOM 2698 C CA . VAL A 1 353 ? -10.690 -10.166 -4.088 1.00 94.94 353 VAL A CA 1
ATOM 2699 C C . VAL A 1 353 ? -10.289 -8.852 -3.390 1.00 94.94 353 VAL A C 1
ATOM 2701 O O . VAL A 1 353 ? -11.059 -8.327 -2.592 1.00 94.94 353 VAL A O 1
ATOM 2704 N N . HIS A 1 354 ? -9.136 -8.264 -3.736 1.00 93.25 354 HIS A N 1
ATOM 2705 C CA . HIS A 1 354 ? -8.673 -6.974 -3.193 1.00 93.25 354 HIS A CA 1
ATOM 2706 C C . HIS A 1 354 ? -9.291 -5.745 -3.884 1.00 93.25 354 HIS A C 1
ATOM 2708 O O . HIS A 1 354 ? -8.955 -4.609 -3.544 1.00 93.25 354 HIS A O 1
ATOM 2714 N N . GLY A 1 355 ? -10.192 -5.949 -4.851 1.00 92.50 355 GLY A N 1
ATOM 2715 C CA . GLY A 1 355 ? -10.873 -4.870 -5.566 1.00 92.50 355 GLY A CA 1
ATOM 2716 C C . GLY A 1 355 ? -9.934 -4.025 -6.434 1.00 92.50 355 GLY A C 1
ATOM 2717 O O . GLY A 1 355 ? -8.828 -4.436 -6.779 1.00 92.50 355 GLY A O 1
ATOM 2718 N N . ALA A 1 356 ? -10.372 -2.817 -6.799 1.00 91.88 356 ALA A N 1
ATOM 2719 C CA . ALA A 1 356 ? -9.611 -1.946 -7.699 1.00 91.88 356 ALA A CA 1
ATOM 2720 C C . ALA A 1 356 ? -8.257 -1.490 -7.118 1.00 91.88 356 ALA A C 1
ATOM 2722 O O . ALA A 1 356 ? -7.329 -1.224 -7.875 1.00 91.88 356 ALA A O 1
ATOM 2723 N N . GLY A 1 357 ? -8.099 -1.467 -5.789 1.00 92.25 357 GLY A N 1
ATOM 2724 C CA . GLY A 1 357 ? -6.872 -1.013 -5.125 1.00 92.25 357 GLY A CA 1
ATOM 2725 C C . GLY A 1 357 ? -5.624 -1.866 -5.400 1.00 92.25 357 GLY A C 1
ATOM 2726 O O . GLY A 1 357 ? -4.513 -1.391 -5.170 1.00 92.25 357 GLY A O 1
ATOM 2727 N N . ILE A 1 358 ? -5.763 -3.101 -5.906 1.00 95.38 358 ILE A N 1
ATOM 2728 C CA . ILE A 1 358 ? -4.621 -3.889 -6.409 1.00 95.38 358 ILE A CA 1
ATOM 2729 C C . ILE A 1 358 ? -4.324 -3.570 -7.883 1.00 95.38 358 ILE A C 1
ATOM 2731 O O . ILE A 1 358 ? -3.159 -3.476 -8.269 1.00 95.38 358 ILE A O 1
ATOM 2735 N N . THR A 1 359 ? -5.365 -3.312 -8.681 1.00 96.75 359 THR A N 1
ATOM 2736 C CA . THR A 1 359 ? -5.279 -2.840 -10.072 1.00 96.75 359 THR A CA 1
ATOM 2737 C C . THR A 1 359 ? -4.567 -1.489 -10.153 1.00 96.75 359 THR A C 1
ATOM 2739 O O . THR A 1 359 ? -3.694 -1.307 -10.996 1.00 96.75 359 THR A O 1
ATOM 2742 N N . GLU A 1 360 ? -4.871 -0.572 -9.228 1.00 95.94 360 GLU A N 1
ATOM 2743 C CA . GLU A 1 360 ? -4.198 0.726 -9.079 1.00 95.94 360 GLU A CA 1
ATOM 2744 C C . GLU A 1 360 ? -2.690 0.582 -8.849 1.00 95.94 360 GLU A C 1
ATOM 2746 O O . GLU A 1 360 ? -1.888 1.228 -9.520 1.00 95.94 360 GLU A O 1
ATOM 2751 N N . LYS A 1 361 ? -2.300 -0.305 -7.928 1.00 97.94 361 LYS A N 1
ATOM 2752 C CA . LYS A 1 361 ? -0.895 -0.569 -7.594 1.00 97.94 361 LYS A CA 1
ATOM 2753 C C . LYS A 1 361 ? -0.134 -1.171 -8.778 1.00 97.94 361 LYS A C 1
ATOM 2755 O O . LYS A 1 361 ? 0.985 -0.751 -9.061 1.00 97.94 361 LYS A O 1
ATOM 2760 N N . LEU A 1 362 ? -0.752 -2.113 -9.496 1.00 98.12 362 LEU A N 1
ATOM 2761 C CA . LEU A 1 362 ? -0.198 -2.695 -10.725 1.00 98.12 362 LEU A CA 1
ATOM 2762 C C . LEU A 1 362 ? -0.051 -1.648 -11.839 1.00 98.12 362 LEU A C 1
ATOM 2764 O O . LEU A 1 362 ? 0.971 -1.625 -12.522 1.00 98.12 362 LEU A O 1
ATOM 2768 N N . PHE A 1 363 ? -1.038 -0.765 -12.000 1.00 98.31 363 PHE A N 1
ATOM 2769 C CA . PHE A 1 363 ? -1.009 0.330 -12.970 1.00 98.31 363 PHE A CA 1
ATOM 2770 C C . PHE A 1 363 ? 0.135 1.319 -12.698 1.00 98.31 363 PHE A C 1
ATOM 2772 O O . PHE A 1 363 ? 0.843 1.693 -13.632 1.00 98.31 363 PHE A O 1
ATOM 2779 N N . ASP A 1 364 ? 0.375 1.686 -11.436 1.00 98.31 364 ASP A N 1
ATOM 2780 C CA . ASP A 1 364 ? 1.486 2.568 -11.053 1.00 98.31 364 ASP A CA 1
ATOM 2781 C C . ASP A 1 364 ? 2.857 1.940 -11.388 1.00 98.31 364 ASP A C 1
ATOM 2783 O O . ASP A 1 364 ? 3.743 2.622 -11.915 1.00 98.31 364 ASP A O 1
ATOM 2787 N N . VAL A 1 365 ? 3.021 0.628 -11.155 1.00 98.56 365 VAL A N 1
ATOM 2788 C CA . VAL A 1 365 ? 4.227 -0.134 -11.544 1.00 98.56 365 VAL A CA 1
ATOM 2789 C C . VAL A 1 365 ? 4.379 -0.169 -13.069 1.00 98.56 365 VAL A C 1
ATOM 2791 O O . VAL A 1 365 ? 5.444 0.164 -13.592 1.00 98.56 365 VAL A O 1
ATOM 2794 N N . ALA A 1 366 ? 3.314 -0.505 -13.803 1.00 98.31 366 ALA A N 1
ATOM 2795 C CA . ALA A 1 366 ? 3.328 -0.563 -15.265 1.00 98.31 366 ALA A CA 1
ATOM 2796 C C . ALA A 1 366 ? 3.661 0.802 -15.901 1.00 98.31 366 ALA A C 1
ATOM 2798 O O . ALA A 1 366 ? 4.450 0.871 -16.844 1.00 98.31 366 ALA A O 1
ATOM 2799 N N . CYS A 1 367 ? 3.144 1.904 -15.349 1.00 98.06 367 CYS A N 1
ATOM 2800 C CA . CYS A 1 367 ? 3.470 3.256 -15.806 1.00 98.06 367 CYS A CA 1
ATOM 2801 C C . CYS A 1 367 ? 4.952 3.615 -15.601 1.00 98.06 367 CYS A C 1
ATOM 2803 O O . CYS A 1 367 ? 5.538 4.290 -16.454 1.00 98.06 367 CYS A O 1
ATOM 2805 N N . ALA A 1 368 ? 5.575 3.147 -14.512 1.00 97.81 368 ALA A N 1
ATOM 2806 C CA . ALA A 1 368 ? 7.011 3.309 -14.285 1.00 97.81 368 ALA A CA 1
ATOM 2807 C C . ALA A 1 368 ? 7.845 2.507 -15.302 1.00 97.81 368 ALA A C 1
ATOM 2809 O O . ALA A 1 368 ? 8.792 3.051 -15.869 1.00 97.81 368 ALA A O 1
ATOM 2810 N N . VAL A 1 369 ? 7.453 1.266 -15.615 1.00 96.94 369 VAL A N 1
ATOM 2811 C CA . VAL A 1 369 ? 8.101 0.442 -16.656 1.00 96.94 369 VAL A CA 1
ATOM 2812 C C . VAL A 1 369 ? 8.044 1.115 -18.028 1.00 96.94 369 VAL A C 1
ATOM 2814 O O . VAL A 1 369 ? 9.077 1.249 -18.682 1.00 96.94 369 VAL A O 1
ATOM 2817 N N . VAL A 1 370 ? 6.874 1.617 -18.437 1.00 96.19 370 VAL A N 1
ATOM 2818 C CA . VAL A 1 370 ? 6.693 2.368 -19.696 1.00 96.19 370 VAL A CA 1
ATOM 2819 C C . VAL A 1 370 ? 7.610 3.592 -19.754 1.00 96.19 370 VAL A C 1
ATOM 2821 O O . VAL A 1 370 ? 8.262 3.834 -20.771 1.00 96.19 370 VAL A O 1
ATOM 2824 N N . ASN A 1 371 ? 7.719 4.335 -18.648 1.00 94.56 371 ASN A N 1
ATOM 2825 C CA . ASN A 1 371 ? 8.599 5.500 -18.568 1.00 94.56 371 ASN A CA 1
ATOM 2826 C C . ASN A 1 371 ? 10.080 5.143 -18.759 1.00 94.56 371 ASN A C 1
ATOM 2828 O O . ASN A 1 371 ? 10.795 5.911 -19.403 1.00 94.56 371 ASN A O 1
ATOM 2832 N N . VAL A 1 372 ? 10.526 3.997 -18.235 1.00 93.88 372 VAL A N 1
ATOM 2833 C CA . VAL A 1 372 ? 11.910 3.518 -18.361 1.00 93.88 372 VAL A CA 1
ATOM 2834 C C . VAL A 1 372 ? 12.182 2.940 -19.753 1.00 93.88 372 VAL A C 1
ATOM 2836 O O . VAL A 1 372 ? 13.146 3.351 -20.396 1.00 93.88 372 VAL A O 1
ATOM 2839 N N . LEU A 1 373 ? 11.321 2.053 -20.271 1.00 92.44 373 LEU A N 1
ATOM 2840 C CA . LEU A 1 373 ? 11.506 1.400 -21.579 1.00 92.44 373 LEU A CA 1
ATOM 2841 C C . LEU A 1 373 ? 11.560 2.381 -22.764 1.00 92.44 373 LEU A C 1
ATOM 2843 O O . LEU A 1 373 ? 12.160 2.049 -23.793 1.00 92.44 373 LEU A O 1
ATOM 2847 N N . ALA A 1 374 ? 10.948 3.560 -22.624 1.00 90.31 374 ALA A N 1
ATOM 2848 C CA . ALA A 1 374 ? 10.950 4.614 -23.637 1.00 90.31 374 ALA A CA 1
ATOM 2849 C C . ALA A 1 374 ? 12.077 5.653 -23.482 1.00 90.31 374 ALA A C 1
ATOM 2851 O O . ALA A 1 374 ? 12.414 6.304 -24.466 1.00 90.31 374 ALA A O 1
ATOM 2852 N N . ARG A 1 375 ? 12.647 5.845 -22.279 1.00 89.19 375 ARG A N 1
ATOM 2853 C CA . ARG A 1 375 ? 13.594 6.951 -21.999 1.00 89.19 375 ARG A CA 1
ATOM 2854 C C . ARG A 1 375 ? 14.986 6.524 -21.525 1.00 89.19 375 ARG A C 1
ATOM 2856 O O . ARG A 1 375 ? 15.883 7.357 -21.504 1.00 89.19 375 ARG A O 1
ATOM 2863 N N . VAL A 1 376 ? 15.191 5.256 -21.162 1.00 88.38 376 VAL A N 1
ATOM 2864 C CA . VAL A 1 376 ? 16.466 4.746 -20.627 1.00 88.38 376 VAL A CA 1
ATOM 2865 C C . VAL A 1 376 ? 17.054 3.717 -21.607 1.00 88.38 376 VAL A C 1
ATOM 2867 O O . VAL A 1 376 ? 16.462 2.647 -21.770 1.00 88.38 376 VAL A O 1
ATOM 2870 N N . PRO A 1 377 ? 18.202 3.979 -22.269 1.00 84.06 377 PRO A N 1
ATOM 2871 C CA . PRO A 1 377 ? 18.731 3.112 -23.331 1.00 84.06 377 PRO A CA 1
ATOM 2872 C C . PRO A 1 377 ? 19.030 1.684 -22.848 1.00 84.06 377 PRO A C 1
ATOM 2874 O O . PRO A 1 377 ? 19.967 1.470 -22.078 1.00 84.06 377 PRO A O 1
ATOM 2877 N N . VAL A 1 378 ? 18.216 0.695 -23.243 1.00 80.69 378 VAL A N 1
ATOM 2878 C CA . VAL A 1 378 ? 18.437 -0.735 -22.935 1.00 80.69 378 VAL A CA 1
ATOM 2879 C C . VAL A 1 378 ? 19.263 -1.345 -24.064 1.00 80.69 378 VAL A C 1
ATOM 2881 O O . VAL A 1 378 ? 18.719 -1.641 -25.123 1.00 80.69 378 VAL A O 1
ATOM 2884 N N . VAL A 1 379 ? 20.574 -1.478 -23.845 1.00 78.50 379 VAL A N 1
ATOM 2885 C CA . VAL A 1 379 ? 21.537 -1.885 -24.886 1.00 78.50 379 VAL A CA 1
ATOM 2886 C C . VAL A 1 379 ? 21.454 -3.381 -25.210 1.00 78.50 379 VAL A C 1
ATOM 2888 O O . VAL A 1 379 ? 21.524 -3.751 -26.378 1.00 78.50 379 VAL A O 1
ATOM 2891 N N . ASP A 1 380 ? 21.269 -4.247 -24.208 1.00 86.81 380 ASP A N 1
ATOM 2892 C CA . ASP A 1 380 ? 21.028 -5.674 -24.455 1.00 86.81 380 ASP A CA 1
ATOM 2893 C C . ASP A 1 380 ? 19.572 -5.922 -24.876 1.00 86.81 380 ASP A C 1
ATOM 2895 O O . ASP A 1 380 ? 18.623 -5.694 -24.116 1.00 86.81 380 ASP A O 1
ATOM 2899 N N . VAL A 1 381 ? 19.418 -6.444 -26.092 1.00 85.94 381 VAL A N 1
ATOM 2900 C CA . VAL A 1 381 ? 18.130 -6.775 -26.711 1.00 85.94 381 VAL A CA 1
ATOM 2901 C C . VAL A 1 381 ? 17.378 -7.835 -25.900 1.00 85.94 381 VAL A C 1
ATOM 2903 O O . VAL A 1 381 ? 16.159 -7.742 -25.776 1.00 85.94 381 VAL A O 1
ATOM 2906 N N . ASN A 1 382 ? 18.078 -8.795 -25.283 1.00 88.44 382 ASN A N 1
ATOM 2907 C CA . ASN A 1 382 ? 17.442 -9.862 -24.502 1.00 88.44 382 ASN A CA 1
ATOM 2908 C C . ASN A 1 382 ? 16.844 -9.317 -23.197 1.00 88.44 382 ASN A C 1
ATOM 2910 O O . ASN A 1 382 ? 15.689 -9.587 -22.875 1.00 88.44 382 ASN A O 1
ATOM 2914 N N . THR A 1 383 ? 17.592 -8.475 -22.481 1.00 87.31 383 THR A N 1
ATOM 2915 C CA . THR A 1 383 ? 17.123 -7.750 -21.291 1.00 87.31 383 THR A CA 1
ATOM 2916 C C . THR A 1 383 ? 15.941 -6.840 -21.618 1.00 87.31 383 THR A C 1
ATOM 2918 O O . THR A 1 383 ? 15.007 -6.748 -20.817 1.00 87.31 383 THR A O 1
ATOM 2921 N N . ARG A 1 384 ? 15.941 -6.200 -22.799 1.00 89.62 384 ARG A N 1
ATOM 2922 C CA . ARG A 1 384 ? 14.795 -5.416 -23.282 1.00 89.62 384 ARG A CA 1
ATOM 2923 C C . ARG A 1 384 ? 13.576 -6.313 -23.528 1.00 89.62 384 ARG A C 1
ATOM 2925 O O . ARG A 1 384 ? 12.508 -6.005 -23.013 1.00 89.62 384 ARG A O 1
ATOM 2932 N N . ALA A 1 385 ? 13.745 -7.433 -24.232 1.00 90.69 385 ALA A N 1
ATOM 2933 C CA . ALA A 1 385 ? 12.678 -8.392 -24.531 1.00 90.69 385 ALA A CA 1
ATOM 2934 C C . ALA A 1 385 ? 12.099 -9.089 -23.282 1.00 90.69 385 ALA A C 1
ATOM 2936 O O . ALA A 1 385 ? 10.904 -9.373 -23.236 1.00 90.69 385 ALA A O 1
ATOM 2937 N N . ALA A 1 386 ? 12.909 -9.313 -22.243 1.00 92.19 386 ALA A N 1
ATOM 2938 C CA . ALA A 1 386 ? 12.426 -9.800 -20.951 1.00 92.19 386 ALA A CA 1
ATOM 2939 C C . ALA A 1 386 ? 11.528 -8.758 -20.261 1.00 92.19 386 ALA A C 1
ATOM 2941 O O . ALA A 1 386 ? 10.380 -9.052 -19.940 1.00 92.19 386 ALA A O 1
ATOM 2942 N N . ALA A 1 387 ? 12.015 -7.518 -20.120 1.00 93.12 387 ALA A N 1
ATOM 2943 C CA . ALA A 1 387 ? 11.254 -6.430 -19.502 1.00 93.12 387 ALA A CA 1
ATOM 2944 C C . ALA A 1 387 ? 9.971 -6.065 -20.282 1.00 93.12 387 ALA A C 1
ATOM 2946 O O . ALA A 1 387 ? 9.004 -5.572 -19.699 1.00 93.12 387 ALA A O 1
ATOM 2947 N N . GLU A 1 388 ? 9.938 -6.333 -21.590 1.00 95.00 388 GLU A N 1
ATOM 2948 C CA . GLU A 1 388 ? 8.712 -6.304 -22.386 1.00 95.00 388 GLU A CA 1
ATOM 2949 C C . GLU A 1 388 ? 7.709 -7.387 -21.989 1.00 95.00 388 GLU A C 1
ATOM 2951 O O . GLU A 1 388 ? 6.537 -7.078 -21.778 1.00 95.00 388 GLU A O 1
ATOM 2956 N N . ALA A 1 389 ? 8.139 -8.647 -21.901 1.00 95.56 389 ALA A N 1
ATOM 2957 C CA . ALA A 1 389 ? 7.256 -9.744 -21.517 1.00 95.56 389 ALA A CA 1
ATOM 2958 C C . ALA A 1 389 ? 6.691 -9.530 -20.100 1.00 95.56 389 ALA A C 1
ATOM 2960 O O . ALA A 1 389 ? 5.495 -9.732 -19.879 1.00 95.56 389 ALA A O 1
ATOM 2961 N N . ASP A 1 390 ? 7.525 -9.024 -19.184 1.00 96.31 390 ASP A N 1
ATOM 2962 C CA . ASP A 1 390 ? 7.129 -8.590 -17.842 1.00 96.31 390 ASP A CA 1
ATOM 2963 C C . ASP A 1 390 ? 6.023 -7.508 -17.918 1.00 96.31 390 ASP A C 1
ATOM 2965 O O . ASP A 1 390 ? 4.974 -7.633 -17.280 1.00 96.31 390 ASP A O 1
ATOM 2969 N N . PHE A 1 391 ? 6.189 -6.476 -18.760 1.00 97.06 391 PHE A N 1
ATOM 2970 C CA . PHE A 1 391 ? 5.171 -5.435 -18.977 1.00 97.06 391 PHE A CA 1
ATOM 2971 C C . PHE A 1 391 ? 3.865 -5.973 -19.583 1.00 97.06 391 PHE A C 1
ATOM 2973 O O . PHE A 1 391 ? 2.782 -5.620 -19.110 1.00 97.06 391 PHE A O 1
ATOM 2980 N N . VAL A 1 392 ? 3.940 -6.825 -20.610 1.00 96.56 392 VAL A N 1
ATOM 2981 C CA . VAL A 1 392 ? 2.761 -7.408 -21.275 1.00 96.56 392 VAL A CA 1
ATOM 2982 C C . VAL A 1 392 ? 1.968 -8.285 -20.303 1.00 96.56 392 VAL A C 1
ATOM 2984 O O . VAL A 1 392 ? 0.738 -8.204 -20.275 1.00 96.56 392 VAL A O 1
ATOM 2987 N N . LEU A 1 393 ? 2.649 -9.052 -19.445 1.00 96.94 393 LEU A N 1
ATOM 2988 C CA . LEU A 1 393 ? 2.017 -9.821 -18.373 1.00 96.94 393 LEU A CA 1
ATOM 2989 C C . LEU A 1 393 ? 1.290 -8.900 -17.381 1.00 96.94 393 LEU A C 1
ATOM 2991 O O . LEU A 1 393 ? 0.119 -9.140 -17.081 1.00 96.94 393 LEU A O 1
ATOM 2995 N N . LEU A 1 394 ? 1.933 -7.821 -16.919 1.00 97.56 394 LEU A N 1
ATOM 2996 C CA . LEU A 1 394 ? 1.314 -6.860 -15.996 1.00 97.56 394 LEU A CA 1
ATOM 2997 C C . LEU A 1 394 ? 0.116 -6.131 -16.632 1.00 97.56 394 LEU A C 1
ATOM 2999 O O . LEU A 1 394 ? -0.940 -6.048 -16.004 1.00 97.56 394 LEU A O 1
ATOM 3003 N N . ARG A 1 395 ? 0.214 -5.684 -17.893 1.00 97.19 395 ARG A N 1
ATOM 3004 C CA . ARG A 1 395 ? -0.913 -5.114 -18.663 1.00 97.19 395 ARG A CA 1
ATOM 3005 C C . ARG A 1 395 ? -2.060 -6.122 -18.793 1.00 97.19 395 ARG A C 1
ATOM 3007 O O . ARG A 1 395 ? -3.215 -5.769 -18.561 1.00 97.19 395 ARG A O 1
ATOM 3014 N N . GLY A 1 396 ? -1.738 -7.384 -19.074 1.00 96.94 396 GLY A N 1
ATOM 3015 C CA . GLY A 1 396 ? -2.688 -8.494 -19.130 1.00 96.94 396 GLY A CA 1
ATOM 3016 C C . GLY A 1 396 ? -3.283 -8.900 -17.776 1.00 96.94 396 GLY A C 1
ATOM 3017 O O . GLY A 1 396 ? -4.325 -9.551 -17.751 1.00 96.94 396 GLY A O 1
ATOM 3018 N N . LEU A 1 397 ? -2.675 -8.549 -16.640 1.00 97.00 397 LEU A N 1
ATOM 3019 C CA . LEU A 1 397 ? -3.314 -8.650 -15.321 1.00 97.00 397 LEU A CA 1
ATOM 3020 C C . LEU A 1 397 ? -4.238 -7.455 -15.077 1.00 97.00 397 LEU A C 1
ATOM 3022 O O . LEU A 1 397 ? -5.398 -7.661 -14.728 1.00 97.00 397 LEU A O 1
ATOM 3026 N N . ILE A 1 398 ? -3.757 -6.231 -15.322 1.00 97.62 398 ILE A N 1
ATOM 3027 C CA . ILE A 1 398 ? -4.515 -4.986 -15.126 1.00 97.62 398 ILE A CA 1
ATOM 3028 C C . ILE A 1 398 ? -5.871 -5.056 -15.832 1.00 97.62 398 ILE A C 1
ATOM 3030 O O . ILE A 1 398 ? -6.883 -4.810 -15.187 1.00 97.62 398 ILE A O 1
ATOM 3034 N N . THR A 1 399 ? -5.932 -5.460 -17.106 1.00 97.06 399 THR A N 1
ATOM 3035 C CA . THR A 1 399 ? -7.196 -5.527 -17.872 1.00 97.06 399 THR A CA 1
ATOM 3036 C C . THR A 1 399 ? -8.217 -6.536 -17.335 1.00 97.06 399 THR A C 1
ATOM 3038 O O . THR A 1 399 ? -9.412 -6.362 -17.575 1.00 97.06 399 THR A O 1
ATOM 3041 N N . ARG A 1 400 ? -7.779 -7.572 -16.604 1.00 97.12 400 ARG A N 1
ATOM 3042 C CA . ARG A 1 400 ? -8.630 -8.650 -16.060 1.00 97.12 400 ARG A CA 1
ATOM 3043 C C . ARG A 1 400 ? -9.024 -8.459 -14.589 1.00 97.12 400 ARG A C 1
ATOM 3045 O O . ARG A 1 400 ? -9.775 -9.275 -14.059 1.00 97.12 400 ARG A O 1
ATOM 3052 N N . LEU A 1 401 ? -8.517 -7.422 -13.923 1.00 97.00 401 LEU A N 1
ATOM 3053 C CA . LEU A 1 401 ? -8.785 -7.134 -12.510 1.00 97.00 401 LEU A CA 1
ATOM 3054 C C . LEU A 1 401 ? -9.882 -6.063 -12.336 1.00 97.00 401 LEU A C 1
ATOM 3056 O O . LEU A 1 401 ? -10.204 -5.351 -13.291 1.00 97.00 401 LEU A O 1
ATOM 3060 N N . PRO A 1 402 ? -10.496 -5.927 -11.142 1.00 95.56 402 PRO A N 1
ATOM 3061 C CA . PRO A 1 402 ? -11.590 -4.980 -10.922 1.00 95.56 402 PRO A CA 1
ATOM 3062 C C . PRO A 1 402 ? -11.200 -3.536 -11.269 1.00 95.56 402 PRO A C 1
ATOM 3064 O O . PRO A 1 402 ? -10.114 -3.074 -10.919 1.00 95.56 402 PRO A O 1
ATOM 3067 N N . GLY A 1 403 ? -12.075 -2.830 -11.993 1.00 90.12 403 GLY A N 1
ATOM 3068 C CA . GLY A 1 403 ? -11.806 -1.491 -12.546 1.00 90.12 403 GLY A CA 1
ATOM 3069 C C . GLY A 1 403 ? -10.826 -1.458 -13.732 1.00 90.12 403 GLY A C 1
ATOM 3070 O O . GLY A 1 403 ? -10.681 -0.422 -14.373 1.00 90.12 403 GLY A O 1
ATOM 3071 N N . GLY A 1 404 ? -10.181 -2.580 -14.057 1.00 94.06 404 GLY A N 1
ATOM 3072 C CA . GLY A 1 404 ? -9.124 -2.717 -15.056 1.00 94.06 404 GLY A CA 1
ATOM 3073 C C . GLY A 1 404 ? -9.505 -2.273 -16.458 1.00 94.06 404 GLY A C 1
ATOM 3074 O O . GLY A 1 404 ? -9.059 -1.228 -16.928 1.00 94.06 404 GLY A O 1
ATOM 3075 N N . SER A 1 405 ? -10.351 -3.063 -17.117 1.00 93.44 405 SER A N 1
ATOM 3076 C CA . SER A 1 405 ? -10.856 -2.790 -18.468 1.00 93.44 405 SER A CA 1
ATOM 3077 C C . SER A 1 405 ? -11.670 -1.498 -18.585 1.00 93.44 405 SER A C 1
ATOM 3079 O O . SER A 1 405 ? -11.725 -0.926 -19.664 1.00 93.44 405 SER A O 1
ATOM 3081 N N . ALA A 1 406 ? -12.289 -1.032 -17.497 1.00 92.50 406 ALA A N 1
ATOM 3082 C CA . ALA A 1 406 ? -13.168 0.140 -17.501 1.00 92.50 406 ALA A CA 1
ATOM 3083 C C . ALA A 1 406 ? -12.451 1.480 -17.243 1.00 92.50 406 ALA A C 1
ATOM 3085 O O . ALA A 1 406 ? -13.066 2.530 -17.412 1.00 92.50 406 ALA A O 1
ATOM 3086 N N . VAL A 1 407 ? -11.195 1.460 -16.772 1.00 92.44 407 VAL A N 1
ATOM 3087 C CA . VAL A 1 407 ? -10.443 2.673 -16.389 1.00 92.44 407 VAL A CA 1
ATOM 3088 C C . VAL A 1 407 ? -8.959 2.560 -16.744 1.00 92.44 407 VAL A C 1
ATOM 3090 O O . VAL A 1 407 ? -8.418 3.402 -17.457 1.00 92.44 407 VAL A O 1
ATOM 3093 N N . TYR A 1 408 ? -8.269 1.538 -16.236 1.00 95.12 408 TYR A N 1
ATOM 3094 C CA . TYR A 1 408 ? -6.802 1.480 -16.283 1.00 95.12 408 TYR A CA 1
ATOM 3095 C C . TYR A 1 408 ? -6.241 0.993 -17.628 1.00 95.12 408 TYR A C 1
ATOM 3097 O O . TYR A 1 408 ? -5.088 1.291 -17.930 1.00 95.12 408 TYR A O 1
ATOM 3105 N N . ALA A 1 409 ? -7.040 0.300 -18.446 1.00 93.25 409 ALA A N 1
ATOM 3106 C CA . ALA A 1 409 ? -6.670 -0.104 -19.804 1.00 93.25 409 ALA A CA 1
ATOM 3107 C C . ALA A 1 409 ? -6.393 1.116 -20.705 1.00 93.25 409 ALA A C 1
ATOM 3109 O O . ALA A 1 409 ? -5.251 1.328 -21.116 1.00 93.25 409 ALA A O 1
ATOM 3110 N N . ASP A 1 410 ? -7.406 1.957 -20.922 1.00 94.00 410 ASP A N 1
ATOM 3111 C CA . ASP A 1 410 ? -7.341 3.177 -21.736 1.00 94.00 410 ASP A CA 1
ATOM 3112 C C . ASP A 1 410 ? -6.281 4.161 -21.222 1.00 94.00 410 ASP A C 1
ATOM 3114 O O . ASP A 1 410 ? -5.552 4.776 -22.002 1.00 94.00 410 ASP A O 1
ATOM 3118 N N . LEU A 1 411 ? -6.161 4.303 -19.895 1.00 96.12 411 LEU A N 1
ATOM 3119 C CA . LEU A 1 411 ? -5.135 5.148 -19.281 1.00 96.12 411 LEU A CA 1
ATOM 3120 C C . LEU A 1 411 ? -3.719 4.627 -19.557 1.00 96.12 411 LEU A C 1
ATOM 3122 O O . LEU A 1 411 ? -2.824 5.436 -19.808 1.00 96.12 411 LEU A O 1
ATOM 3126 N N . LEU A 1 412 ? -3.506 3.307 -19.533 1.00 96.19 412 LEU A N 1
ATOM 3127 C CA . LEU A 1 412 ? -2.190 2.714 -19.770 1.00 96.19 412 LEU A CA 1
ATOM 3128 C C . LEU A 1 412 ? -1.818 2.771 -21.254 1.00 96.19 412 LEU A C 1
ATOM 3130 O O . LEU A 1 412 ? -0.690 3.132 -21.571 1.00 96.19 412 LEU A O 1
ATOM 3134 N N . GLU A 1 413 ? -2.758 2.500 -22.164 1.00 93.88 413 GLU A N 1
ATOM 3135 C CA . GLU A 1 413 ? -2.540 2.668 -23.608 1.00 93.88 413 GLU A CA 1
ATOM 3136 C C . GLU A 1 413 ? -2.241 4.134 -23.959 1.00 93.88 413 GLU A C 1
ATOM 3138 O O . GLU A 1 413 ? -1.270 4.429 -24.661 1.00 93.88 413 GLU A O 1
ATOM 3143 N N . LYS A 1 414 ? -3.012 5.078 -23.401 1.00 93.88 414 LYS A N 1
ATOM 3144 C CA . LYS A 1 414 ? -2.753 6.514 -23.547 1.00 93.88 414 LYS A CA 1
ATOM 3145 C C . LYS A 1 414 ? -1.359 6.886 -23.038 1.00 93.88 414 LYS A C 1
ATOM 3147 O O . LYS A 1 414 ? -0.677 7.650 -23.715 1.00 93.88 414 LYS A O 1
ATOM 3152 N N . HIS A 1 415 ? -0.936 6.354 -21.888 1.00 94.62 415 HIS A N 1
ATOM 3153 C CA . HIS A 1 415 ? 0.391 6.606 -21.313 1.00 94.62 415 HIS A CA 1
ATOM 3154 C C . HIS A 1 415 ? 1.527 6.006 -22.147 1.00 94.62 415 HIS A C 1
ATOM 3156 O O . HIS A 1 415 ? 2.527 6.687 -22.361 1.00 94.62 415 HIS A O 1
ATOM 3162 N N . VAL A 1 416 ? 1.365 4.782 -22.670 1.00 93.44 416 VAL A N 1
ATOM 3163 C CA . VAL A 1 416 ? 2.295 4.173 -23.641 1.00 93.44 416 VAL A CA 1
ATOM 3164 C C . VAL A 1 416 ? 2.444 5.091 -24.848 1.00 93.44 416 VAL A C 1
ATOM 3166 O O . VAL A 1 416 ? 3.552 5.540 -25.134 1.00 93.44 416 VAL A O 1
ATOM 3169 N N . ARG A 1 417 ? 1.327 5.440 -25.495 1.00 90.56 417 ARG A N 1
ATOM 3170 C CA . ARG A 1 417 ? 1.302 6.253 -26.713 1.00 90.56 417 ARG A CA 1
ATOM 3171 C C . ARG A 1 417 ? 1.927 7.633 -26.516 1.00 90.56 417 ARG A C 1
ATOM 3173 O O . ARG A 1 417 ? 2.787 8.005 -27.304 1.00 90.56 417 ARG A O 1
ATOM 3180 N N . THR A 1 418 ? 1.556 8.386 -25.476 1.00 90.31 418 THR A N 1
ATOM 3181 C CA . THR A 1 418 ? 2.159 9.711 -25.232 1.00 90.31 418 THR A CA 1
ATOM 3182 C C . THR A 1 418 ? 3.637 9.607 -24.871 1.00 90.31 418 THR A C 1
ATOM 3184 O O . THR A 1 418 ? 4.436 10.434 -25.313 1.00 90.31 418 THR A O 1
ATOM 3187 N N . THR A 1 419 ? 4.025 8.594 -24.094 1.00 88.44 419 THR A N 1
ATOM 3188 C CA . THR A 1 419 ? 5.416 8.399 -23.681 1.00 88.44 419 THR A CA 1
ATOM 3189 C C . THR A 1 419 ? 6.318 8.002 -24.845 1.00 88.44 419 THR A C 1
ATOM 3191 O O . THR A 1 419 ? 7.432 8.512 -24.903 1.00 88.44 419 THR A O 1
ATOM 3194 N N . THR A 1 420 ? 5.861 7.181 -25.797 1.00 80.00 420 THR A N 1
ATOM 3195 C CA . THR A 1 420 ? 6.663 6.831 -26.981 1.00 80.00 420 THR A CA 1
ATOM 3196 C C . THR A 1 420 ? 6.707 7.958 -28.013 1.00 80.00 420 THR A C 1
ATOM 3198 O O . THR A 1 420 ? 7.793 8.294 -28.482 1.00 80.00 420 THR A O 1
ATOM 3201 N N . THR A 1 421 ? 5.580 8.606 -28.340 1.00 70.50 421 THR A N 1
ATOM 3202 C CA . THR A 1 421 ? 5.558 9.666 -29.373 1.00 70.50 421 THR A CA 1
ATOM 3203 C C . THR A 1 421 ? 6.350 10.912 -28.978 1.00 70.50 421 THR A C 1
ATOM 3205 O O . THR A 1 421 ? 6.861 11.609 -29.846 1.00 70.50 421 THR A O 1
ATOM 3208 N N . THR A 1 422 ? 6.486 11.195 -27.678 1.00 59.88 422 THR A N 1
ATOM 3209 C CA . THR A 1 422 ? 7.261 12.351 -27.180 1.00 59.88 422 THR A CA 1
ATOM 3210 C C . THR A 1 422 ? 8.776 12.194 -27.396 1.00 59.88 422 THR A C 1
ATOM 3212 O O . THR A 1 422 ? 9.506 13.174 -27.286 1.00 59.88 422 THR A O 1
ATOM 3215 N N . VAL A 1 423 ? 9.271 10.988 -27.703 1.00 54.44 423 VAL A N 1
ATOM 3216 C CA . VAL A 1 423 ? 10.717 10.709 -27.798 1.00 54.44 423 VAL A CA 1
ATOM 3217 C C . VAL A 1 423 ? 11.287 10.945 -29.204 1.00 54.44 423 VAL A C 1
ATOM 3219 O O . VAL A 1 423 ? 12.472 11.245 -29.303 1.00 54.44 423 VAL A O 1
ATOM 3222 N N . MET A 1 424 ? 10.486 10.859 -30.278 1.00 43.94 424 MET A N 1
ATOM 3223 C CA . MET A 1 424 ? 10.989 10.951 -31.664 1.00 43.94 424 MET A CA 1
ATOM 3224 C C . MET A 1 424 ? 10.054 11.704 -32.633 1.00 43.94 424 MET A C 1
ATOM 3226 O O . MET A 1 424 ? 9.165 11.096 -33.231 1.00 43.94 424 MET A O 1
ATOM 3230 N N . PRO A 1 425 ? 10.300 12.997 -32.906 1.00 40.41 425 PRO A N 1
ATOM 3231 C CA . PRO A 1 425 ? 9.842 13.649 -34.127 1.00 40.41 425 PRO A CA 1
ATOM 3232 C C . PRO A 1 425 ? 10.861 13.414 -35.260 1.00 40.41 425 PRO A C 1
ATOM 3234 O O . PRO A 1 425 ? 11.819 14.170 -35.403 1.00 40.41 425 PRO A O 1
ATOM 3237 N N . GLY A 1 426 ? 10.657 12.376 -36.080 1.00 44.62 426 GLY A N 1
ATOM 3238 C CA . GLY A 1 426 ? 11.430 12.169 -37.321 1.00 44.62 426 GLY A CA 1
ATOM 3239 C C . GLY A 1 426 ? 12.522 11.090 -37.298 1.00 44.62 426 GLY A C 1
ATOM 3240 O O . GLY A 1 426 ? 13.346 11.055 -38.207 1.00 44.62 426 GLY A O 1
ATOM 3241 N N . VAL A 1 427 ? 12.519 10.193 -36.309 1.00 45.12 427 VAL A N 1
ATOM 3242 C CA . VAL A 1 427 ? 13.181 8.881 -36.426 1.00 45.12 427 VAL A CA 1
ATOM 3243 C C . VAL A 1 427 ? 12.090 7.821 -36.452 1.00 45.12 427 VAL A C 1
ATOM 3245 O O . VAL A 1 427 ? 11.275 7.777 -35.529 1.00 45.12 427 VAL A O 1
ATOM 3248 N N . ASP A 1 428 ? 12.099 6.956 -37.468 1.00 43.44 428 ASP A N 1
ATOM 3249 C CA . ASP A 1 428 ? 11.215 5.789 -37.560 1.00 43.44 428 ASP A CA 1
ATOM 3250 C C . ASP A 1 428 ? 11.633 4.728 -36.529 1.00 43.44 428 ASP A C 1
ATOM 3252 O O . ASP A 1 428 ? 12.249 3.705 -36.834 1.00 43.44 428 ASP A O 1
ATOM 3256 N N . GLY A 1 429 ? 11.334 5.007 -35.259 1.00 41.97 429 GLY A N 1
ATOM 3257 C CA . GLY A 1 429 ? 11.523 4.076 -34.159 1.00 41.97 429 GLY A CA 1
ATOM 3258 C C . GLY A 1 429 ? 10.617 2.868 -34.357 1.00 41.97 429 GLY A C 1
ATOM 3259 O O . GLY A 1 429 ? 9.407 2.975 -34.168 1.00 41.97 429 GLY A O 1
ATOM 3260 N N . GLY A 1 430 ? 11.212 1.732 -34.733 1.00 40.72 430 GLY A N 1
ATOM 3261 C CA . GLY A 1 430 ? 10.502 0.473 -34.953 1.00 40.72 430 GLY A CA 1
ATOM 3262 C C . GLY A 1 430 ? 9.562 0.159 -33.791 1.00 40.72 430 GLY A C 1
ATOM 3263 O O . GLY A 1 430 ? 10.000 0.044 -32.646 1.00 40.72 430 GLY A O 1
ATOM 3264 N N . GLY A 1 431 ? 8.265 0.070 -34.096 1.00 41.28 431 GLY A N 1
ATOM 3265 C CA . GLY A 1 431 ? 7.215 -0.112 -33.102 1.00 41.28 431 GLY A CA 1
ATOM 3266 C C . GLY A 1 431 ? 7.386 -1.430 -32.359 1.00 41.28 431 GLY A C 1
ATOM 3267 O O . GLY A 1 431 ? 7.138 -2.495 -32.920 1.00 41.28 431 GLY A O 1
ATOM 3268 N N . GLY A 1 432 ? 7.802 -1.338 -31.096 1.00 47.06 432 GLY A N 1
ATOM 3269 C CA . GLY A 1 432 ? 7.934 -2.481 -30.203 1.00 47.06 432 GLY A CA 1
ATOM 3270 C C . GLY A 1 432 ? 6.620 -3.247 -30.078 1.00 47.06 432 GLY A C 1
ATOM 3271 O O . GLY A 1 432 ? 5.551 -2.644 -29.946 1.00 47.06 432 GLY A O 1
ATOM 3272 N N . SER A 1 433 ? 6.694 -4.573 -30.110 1.00 55.44 433 SER A N 1
ATOM 3273 C CA . SER A 1 433 ? 5.552 -5.495 -30.173 1.00 55.44 433 SER A CA 1
ATOM 3274 C C . SER A 1 433 ? 4.526 -5.282 -29.052 1.00 55.44 433 SER A C 1
ATOM 3276 O O . SER A 1 433 ? 3.324 -5.390 -29.269 1.00 55.44 433 SER A O 1
ATOM 3278 N N . TRP A 1 434 ? 4.992 -4.884 -27.870 1.00 57.88 434 TRP A N 1
ATOM 3279 C CA . TRP A 1 434 ? 4.185 -4.557 -26.688 1.00 57.88 434 TRP A CA 1
ATOM 3280 C C . TRP A 1 434 ? 3.465 -3.199 -26.724 1.00 57.88 434 TRP A C 1
ATOM 3282 O O . TRP A 1 434 ? 2.802 -2.838 -25.749 1.00 57.88 434 TRP A O 1
ATOM 3292 N N . THR A 1 435 ? 3.595 -2.425 -27.807 1.00 57.16 435 THR A N 1
ATOM 3293 C CA . THR A 1 435 ? 2.756 -1.231 -28.029 1.00 57.16 435 THR A CA 1
ATOM 3294 C C . THR A 1 435 ? 1.352 -1.575 -28.543 1.00 57.16 435 THR A C 1
ATOM 3296 O O . THR A 1 435 ? 0.484 -0.706 -28.504 1.00 57.16 435 THR A O 1
ATOM 3299 N N . SER A 1 436 ? 1.127 -2.825 -28.979 1.00 50.28 436 SER A N 1
ATOM 3300 C CA . SER A 1 436 ? -0.188 -3.395 -29.330 1.00 50.28 436 SER A CA 1
ATOM 3301 C C . SER A 1 436 ? -0.865 -3.998 -28.106 1.00 50.28 436 SER A C 1
ATOM 3303 O O . SER A 1 436 ? -0.253 -4.858 -27.440 1.00 50.28 436 SER A O 1
#

Secondary structure (DSSP, 8-state):
-HHHHHHHHHHHHHHHT-STT-PPPHHHHHHHHHHHHHHHHTT-HHHHHHHHHHHHHHHHT--GGGS-HHHHHHHHHHHHHHHHHHHHHHHHHT--------TTSPPPPP--HHHHHHHHHHHHHGGG-----GGGHHHH-HHHHHHHHHHHHHTT--HHHHHHHHT---TTGGGS-TTTTHHHHHHHHHTT--TT-HHHHHHHHTS-HHHHHHHHHHHHHHHHHHHHHHHHHT--B-HHHHHHHHHHHHHHHHHHHHHT-S---------------------------------PPP--PPPP-HHHHHHHHHHHHHHHHHHHHTTBTTHHHHHHHHHHHHHHTS-HHHHHTTTHHHHHHHHHHHHHHHHHHHHS----HHHHHHHHHHHHHHHHHHTTSTTIIIIIHHHHHHHHHHHHHTT-SS------GGG-

pLDDT: mean 75.52, std 25.12, range [25.31, 98.75]

Sequence (436 aa):
MLLEEAQRLHRSLAATRRSPNIIPTLEFCQLSFFIYACHAALMHHSQAFFFLREATTLYMLLRREDLAPEQALLADRLFWALVVSERSHAIRYRRPITLQITSSSPPPVSVSEENLLHHHHYQQQQQQHAISTDGGRDIADPAMTGFRCLAALFRPLDTFFIALHGQEEILGFAMVPLEALDGVEAGIDAALGNAADPGLLRLVHGLQDVQKANLRVTQAWLRIVVWQLRLRLGHLIDDGTAAAASSSTAAAAAAAAVHNRHPQNSIHSIMNHDDATTAIGTTSGNTNVNMTSDAPPQVHTLGTTTTTAAAAAASSTVNAGANANSRTYRYPLAVARDLALWTRDLPLAALAVHGAGITEKLFDVACAVVNVLARVPVVDVNTRAAAEADFVLLRGLITRLPGGSAVYADLLEKHVRTTTTTVMPGVDGGGGSWTS

Organism: Eutypa lata (strain UCR-EL1) (NCBI:txid1287681)

Radius of gyration: 28.78 Å; chains: 1; bounding box: 85×56×101 Å

Foldseek 3Di:
DVLVVLVVVLVVVVVVVPDPPDQADLVNLVSLQVNLVVCVLVVVLVSNVVSLVVSLVSLVRHPLVVDDPVSNVVSLLSLLVSLLSQQLSLLVPVDAHDNADDPPRRPLLDADVVLVVVVVVVVVVVPPDDDDDPVSPLRPDLVNLLSSLSSQLRNLCGRVNSCLSSVPPDPPLLPQDLCNCVSNLLSLVPSQHDPVGVPSVVSSVVHDLLSVLCSLLSSLLVLLSSLVSCVVSVSADAPVVLVVQLVVLVVVLVVVVVVPPDDPDDDDDDDDDDDDDDDDDDDDDDDDDDDDDDDDDDDDDDDDPPPVVVVVVNSCSVCSNVVSLSRHLCNLLVSLLVSLVSPVPGDLVSNQVVACSSLVSLLSSLLSLLLSLQPPDDPDPVSSVSSLVSSLSSLVSQCVHHCRVVPSNVVSLVSNVVSNVVRDDPDPDPDDPSND

InterPro domains:
  IPR007219 Xylanolytic transcriptional activator, regulatory domain [SM00906] (48-114)
  IPR050797 Carbohydrate Metabolism and Transport Regulator [PTHR31668] (3-416)